Protein AF-A0A3L7V2D6-F1 (afdb_monomer_lite)

pLDDT: mean 88.3, std 13.93, range [20.5, 98.81]

Structure (mmCIF, N/CA/C/O backbone):
data_AF-A0A3L7V2D6-F1
#
_entry.id   AF-A0A3L7V2D6-F1
#
loop_
_atom_site.group_PDB
_atom_site.id
_atom_site.type_symbol
_atom_site.label_atom_id
_atom_site.label_alt_id
_atom_site.label_comp_id
_atom_site.label_asym_id
_atom_site.label_entity_id
_atom_site.label_seq_id
_atom_site.pdbx_PDB_ins_code
_atom_site.Cartn_x
_atom_site.Cartn_y
_atom_site.Cartn_z
_atom_site.occupancy
_atom_site.B_iso_or_equiv
_atom_site.auth_seq_id
_atom_site.auth_comp_id
_atom_site.auth_asym_id
_atom_site.auth_atom_id
_atom_site.pdbx_PDB_model_num
ATOM 1 N N . MET A 1 1 ? -16.831 18.333 16.733 1.00 25.95 1 MET A N 1
ATOM 2 C CA . MET A 1 1 ? -15.500 17.736 16.498 1.00 25.95 1 MET A CA 1
ATOM 3 C C . MET A 1 1 ? -15.473 17.135 15.105 1.00 25.95 1 MET A C 1
ATOM 5 O O . MET A 1 1 ? -16.299 16.281 14.808 1.00 25.95 1 MET A O 1
ATOM 9 N N . HIS A 1 2 ? -14.607 17.628 14.220 1.00 21.55 2 HIS A N 1
ATOM 10 C CA . HIS A 1 2 ? -14.429 17.029 12.898 1.00 21.55 2 HIS A CA 1
ATOM 11 C C . HIS A 1 2 ? -13.725 15.678 13.054 1.00 21.55 2 HIS A C 1
ATOM 13 O O . HIS A 1 2 ? -12.655 15.621 13.653 1.00 21.55 2 HIS A O 1
ATOM 19 N N . ARG A 1 3 ? -14.326 14.603 12.523 1.00 20.50 3 ARG A N 1
ATOM 20 C CA . ARG A 1 3 ? -13.655 13.306 12.372 1.00 20.50 3 ARG A CA 1
ATOM 21 C C . ARG A 1 3 ? -12.391 13.530 11.546 1.00 20.50 3 ARG A C 1
ATOM 23 O O . ARG A 1 3 ? -12.479 13.827 10.354 1.00 20.50 3 ARG A O 1
ATOM 30 N N . LEU A 1 4 ? -11.233 13.417 12.187 1.00 21.83 4 LEU A N 1
ATOM 31 C CA . LEU A 1 4 ? -9.945 13.349 11.515 1.00 21.83 4 LEU A CA 1
ATOM 32 C C . LEU A 1 4 ? -9.914 12.028 10.738 1.00 21.83 4 LEU A C 1
ATOM 34 O O . LEU A 1 4 ? -9.534 10.988 11.264 1.00 21.83 4 LEU A O 1
ATOM 38 N N . ARG A 1 5 ? -10.313 12.065 9.459 1.00 21.66 5 ARG A N 1
ATOM 39 C CA . ARG A 1 5 ? -9.686 11.172 8.474 1.00 21.66 5 ARG A CA 1
ATOM 40 C C . ARG A 1 5 ? -8.181 11.385 8.616 1.00 21.66 5 ARG A C 1
ATOM 42 O O . ARG A 1 5 ? -7.781 12.527 8.831 1.00 21.66 5 ARG A O 1
ATOM 49 N N . GLN A 1 6 ? -7.379 10.322 8.533 1.00 24.30 6 GLN A N 1
ATOM 50 C CA . GLN A 1 6 ? -5.920 10.410 8.440 1.00 24.30 6 GLN A CA 1
ATOM 51 C C . GLN A 1 6 ? -5.545 11.471 7.400 1.00 24.30 6 GLN A C 1
ATOM 53 O O . GLN A 1 6 ? -5.501 11.216 6.200 1.00 24.30 6 GLN A O 1
ATOM 58 N N . THR A 1 7 ? -5.306 12.692 7.860 1.00 21.83 7 THR A N 1
ATOM 59 C CA . THR A 1 7 ? -4.688 13.725 7.057 1.00 21.83 7 THR A CA 1
ATOM 60 C C . THR A 1 7 ? -3.213 13.534 7.329 1.00 21.83 7 THR A C 1
ATOM 62 O O . THR A 1 7 ? -2.694 14.024 8.332 1.00 21.83 7 THR A O 1
ATOM 65 N N . VAL A 1 8 ? -2.550 12.762 6.468 1.00 25.25 8 VAL A N 1
ATOM 66 C CA . VAL A 1 8 ? -1.093 12.796 6.347 1.00 25.25 8 VAL A CA 1
ATOM 67 C C . VAL A 1 8 ? -0.765 14.227 5.935 1.00 25.25 8 VAL A C 1
ATOM 69 O O . VAL A 1 8 ? -0.850 14.606 4.769 1.00 25.25 8 VAL A O 1
ATOM 72 N N . LYS A 1 9 ? -0.544 15.091 6.926 1.00 24.11 9 LYS A N 1
ATOM 73 C CA . LYS A 1 9 ? -0.171 16.475 6.684 1.00 24.11 9 LYS A CA 1
ATOM 74 C C . LYS A 1 9 ? 1.286 16.428 6.243 1.00 24.11 9 LYS A C 1
ATOM 76 O O . LYS A 1 9 ? 2.170 16.194 7.060 1.00 24.11 9 LYS A O 1
ATOM 81 N N . ASN A 1 10 ? 1.479 16.588 4.935 1.00 33.09 10 ASN A N 1
ATOM 82 C CA . ASN A 1 10 ? 2.757 16.722 4.247 1.00 33.09 10 ASN A CA 1
ATOM 83 C C . ASN A 1 10 ? 3.661 17.732 4.968 1.00 33.09 10 ASN A C 1
ATOM 85 O O . ASN A 1 10 ? 3.551 18.940 4.774 1.00 33.09 10 ASN A O 1
ATOM 89 N N . GLY A 1 11 ? 4.540 17.209 5.812 1.00 27.66 11 GLY A N 1
ATOM 90 C CA . GLY A 1 11 ? 5.714 17.873 6.355 1.00 27.66 11 GLY A CA 1
ATOM 91 C C . GLY A 1 11 ? 6.889 16.956 6.067 1.00 27.66 11 GLY A C 1
ATOM 92 O O . GLY A 1 11 ? 7.295 16.172 6.920 1.00 27.66 11 GLY A O 1
ATOM 93 N N . TRP A 1 12 ? 7.353 16.975 4.820 1.00 35.28 12 TRP A N 1
ATOM 94 C CA . TRP A 1 12 ? 8.464 16.161 4.344 1.00 35.28 12 TRP A CA 1
ATOM 95 C C . TRP A 1 12 ? 9.764 16.618 5.017 1.00 35.28 12 TRP A C 1
ATOM 97 O O . TRP A 1 12 ? 10.405 17.566 4.570 1.00 35.28 12 TRP A O 1
ATOM 107 N N . GLN A 1 13 ? 10.154 15.954 6.105 1.00 32.53 13 GLN A N 1
ATOM 108 C CA . GLN A 1 13 ? 11.476 16.108 6.716 1.00 32.53 13 GLN A CA 1
ATOM 109 C C . GLN A 1 13 ? 12.202 14.757 6.672 1.00 32.53 13 GLN A C 1
ATOM 111 O O . GLN A 1 13 ? 12.065 13.912 7.553 1.00 32.53 13 GLN A O 1
ATOM 116 N N . TYR A 1 14 ? 12.951 14.548 5.588 1.00 44.97 14 TYR A N 1
ATOM 117 C CA . TYR A 1 14 ? 13.684 13.323 5.251 1.00 44.97 14 TYR A CA 1
ATOM 118 C C . TYR A 1 14 ? 15.108 13.271 5.852 1.00 44.97 14 TYR A C 1
ATOM 120 O O . TYR A 1 14 ? 16.054 12.881 5.176 1.00 44.97 14 TYR A O 1
ATOM 128 N N . ASP A 1 15 ? 15.307 13.663 7.113 1.00 37.06 15 ASP A N 1
ATOM 129 C CA . ASP A 1 15 ? 16.668 13.936 7.626 1.00 37.06 15 ASP A CA 1
ATOM 130 C C . ASP A 1 15 ? 17.405 12.736 8.283 1.00 37.06 15 ASP A C 1
ATOM 132 O O . ASP A 1 15 ? 18.539 12.903 8.767 1.00 37.06 15 ASP A O 1
ATOM 136 N N . VAL A 1 16 ? 16.804 11.531 8.369 1.00 42.84 16 VAL A N 1
ATOM 137 C CA . VAL A 1 16 ? 17.331 10.475 9.277 1.00 42.84 16 VAL A CA 1
ATOM 138 C C . VAL A 1 16 ? 17.374 9.027 8.745 1.00 42.84 16 VAL A C 1
ATOM 140 O O . VAL A 1 16 ? 18.085 8.221 9.340 1.00 42.84 16 VAL A O 1
ATOM 143 N N . ASN A 1 17 ? 16.777 8.672 7.600 1.00 52.00 17 ASN A N 1
ATOM 144 C CA . ASN A 1 17 ? 16.667 7.265 7.130 1.00 52.00 17 ASN A CA 1
ATOM 145 C C . ASN A 1 17 ? 17.966 6.646 6.549 1.00 52.00 17 ASN A C 1
ATOM 147 O O . ASN A 1 17 ? 17.957 5.729 5.726 1.00 52.00 17 ASN A O 1
ATOM 151 N N . GLY A 1 18 ? 19.110 7.143 7.019 1.00 53.00 18 GLY A N 1
ATOM 152 C CA . GLY A 1 18 ? 20.454 6.796 6.584 1.00 53.00 18 GLY A CA 1
ATOM 153 C C . GLY A 1 18 ? 21.135 8.020 5.987 1.00 53.00 18 GLY A C 1
ATOM 154 O O . GLY A 1 18 ? 20.896 8.382 4.840 1.00 53.00 18 GLY A O 1
ATOM 155 N N . ARG A 1 19 ? 22.020 8.667 6.756 1.00 59.31 19 ARG A N 1
ATOM 156 C CA . ARG A 1 19 ? 22.878 9.755 6.258 1.00 59.31 19 ARG A CA 1
ATOM 157 C C . ARG A 1 19 ? 24.026 9.172 5.437 1.00 59.31 19 ARG A C 1
ATOM 159 O O . ARG A 1 19 ? 25.182 9.125 5.876 1.00 59.31 19 ARG A O 1
ATOM 166 N N . ALA A 1 20 ? 23.665 8.663 4.265 1.00 55.69 20 ALA A N 1
ATOM 167 C CA . ALA A 1 20 ? 24.586 8.171 3.257 1.00 55.69 20 ALA A CA 1
ATOM 168 C C . ALA A 1 20 ? 25.565 9.305 2.883 1.00 55.69 20 ALA A C 1
ATOM 170 O O . ALA A 1 20 ? 25.148 10.421 2.591 1.00 55.69 20 ALA A O 1
ATOM 171 N N . GLY A 1 21 ? 26.873 9.047 2.912 1.00 58.31 21 GLY A N 1
ATOM 172 C CA . GLY A 1 21 ? 27.896 10.022 2.516 1.00 58.31 21 GLY A CA 1
ATOM 173 C C . GLY A 1 21 ? 28.522 10.711 3.702 1.00 58.31 21 GLY A C 1
ATOM 174 O O . GLY A 1 21 ? 29.523 10.221 4.224 1.00 58.31 21 GLY A O 1
ATOM 175 N N . THR A 1 22 ? 27.931 11.822 4.140 1.00 58.34 22 THR A N 1
ATOM 176 C CA . THR A 1 22 ? 28.489 12.686 5.196 1.00 58.34 22 THR A CA 1
ATOM 177 C C . THR A 1 22 ? 28.767 11.942 6.498 1.00 58.34 22 THR A C 1
ATOM 179 O O . THR A 1 22 ? 29.758 12.248 7.158 1.00 58.34 22 THR A O 1
ATOM 182 N N . LYS A 1 23 ? 27.943 10.947 6.856 1.00 66.19 23 LYS A N 1
ATOM 183 C CA . LYS A 1 23 ? 28.168 10.104 8.042 1.00 66.19 23 LYS A CA 1
ATOM 184 C C . LYS A 1 23 ? 28.394 8.621 7.744 1.00 66.19 23 LYS A C 1
ATOM 186 O O . LYS A 1 23 ? 28.610 7.862 8.680 1.00 66.19 23 LYS A O 1
ATOM 191 N N . LYS A 1 24 ? 28.356 8.211 6.469 1.00 68.94 24 LYS A N 1
ATOM 192 C CA . LYS A 1 24 ? 28.503 6.808 6.028 1.00 68.94 24 LYS A CA 1
ATOM 193 C C . LYS A 1 24 ? 27.634 5.817 6.822 1.00 68.94 24 LYS A C 1
ATOM 195 O O . LYS A 1 24 ? 28.090 4.721 7.125 1.00 68.94 24 LYS A O 1
ATOM 200 N N . HIS A 1 25 ? 26.409 6.216 7.173 1.00 76.62 25 HIS A N 1
ATOM 201 C CA . HIS A 1 25 ? 25.497 5.319 7.882 1.00 76.62 25 HIS A CA 1
ATOM 202 C C . HIS A 1 25 ? 25.115 4.119 7.006 1.00 76.62 25 HIS A C 1
ATOM 204 O O . HIS A 1 25 ? 24.965 4.265 5.793 1.00 76.62 25 HIS A O 1
ATOM 210 N N . ASP A 1 26 ? 24.894 2.980 7.648 1.00 75.56 26 ASP A N 1
ATOM 211 C CA . ASP A 1 26 ? 24.256 1.784 7.116 1.00 75.56 26 ASP A CA 1
ATOM 212 C C . ASP A 1 26 ? 23.073 1.363 8.016 1.00 75.56 26 ASP A C 1
ATOM 214 O O . ASP A 1 26 ? 22.660 2.091 8.928 1.00 75.56 26 ASP A O 1
ATOM 218 N N . LEU A 1 27 ? 22.504 0.183 7.751 1.00 80.62 27 LEU A N 1
ATOM 219 C CA . LEU A 1 27 ? 21.374 -0.369 8.505 1.00 80.62 27 LEU A CA 1
ATOM 220 C C . LEU A 1 27 ? 21.619 -0.467 10.020 1.00 80.62 27 LEU A C 1
ATOM 222 O O . LEU A 1 27 ? 20.659 -0.388 10.788 1.00 80.62 27 LEU A O 1
ATOM 226 N N . SER A 1 28 ? 22.866 -0.618 10.477 1.00 82.50 28 SER A N 1
ATOM 227 C CA . SER A 1 28 ? 23.171 -0.760 11.907 1.00 82.50 28 SER A CA 1
ATOM 228 C C . SER A 1 28 ? 22.815 0.498 12.702 1.00 82.50 28 SER A C 1
ATOM 230 O O . SER A 1 28 ? 22.350 0.392 13.836 1.00 82.50 28 SER A O 1
ATOM 232 N N . GLN A 1 29 ? 22.927 1.689 12.099 1.00 82.31 29 GLN A N 1
ATOM 233 C CA . GLN A 1 29 ? 22.527 2.939 12.756 1.00 82.31 29 GLN A CA 1
ATOM 234 C C . GLN A 1 29 ? 21.010 3.080 12.898 1.00 82.31 29 GLN A C 1
ATOM 236 O O . GLN A 1 29 ? 20.566 3.849 13.747 1.00 82.31 29 GLN A O 1
ATOM 241 N N . LEU A 1 30 ? 20.216 2.344 12.112 1.00 80.06 30 LEU A N 1
ATOM 242 C CA . LEU A 1 30 ? 18.764 2.307 12.292 1.00 80.06 30 LEU A CA 1
ATOM 243 C C . LEU A 1 30 ? 18.356 1.440 13.485 1.00 80.06 30 LEU A C 1
ATOM 245 O O . LEU A 1 30 ? 17.220 1.554 13.927 1.00 80.06 30 LEU A O 1
ATOM 249 N N . GLN A 1 31 ? 19.236 0.564 13.991 1.00 87.25 31 GLN A N 1
ATOM 250 C CA . GLN A 1 31 ? 18.967 -0.325 15.133 1.00 87.25 31 GLN A CA 1
ATOM 251 C C . GLN A 1 31 ? 17.666 -1.132 14.970 1.00 87.25 31 GLN A C 1
ATOM 253 O O . GLN A 1 31 ? 16.919 -1.335 15.925 1.00 87.25 31 GLN A O 1
ATOM 258 N N . ASN A 1 32 ? 17.363 -1.541 13.729 1.00 90.62 32 ASN A N 1
ATOM 259 C CA . ASN A 1 32 ? 16.095 -2.172 13.355 1.00 90.62 32 ASN A CA 1
ATOM 260 C C . ASN A 1 32 ? 14.864 -1.387 13.874 1.00 90.62 32 ASN A C 1
ATOM 262 O O . ASN A 1 32 ? 13.888 -1.949 14.363 1.00 90.62 32 ASN A O 1
ATOM 266 N N . ARG A 1 33 ? 14.931 -0.055 13.777 1.00 88.56 33 ARG A N 1
ATOM 267 C CA . ARG A 1 33 ? 13.905 0.908 14.188 1.00 88.56 33 ARG A CA 1
ATOM 268 C C . ARG A 1 33 ? 13.669 1.939 13.082 1.00 88.56 33 ARG A C 1
ATOM 270 O O . ARG A 1 33 ? 13.917 3.129 13.250 1.00 88.56 33 ARG A O 1
ATOM 277 N N . ALA A 1 34 ? 13.197 1.467 11.930 1.00 84.75 34 ALA A N 1
ATOM 278 C CA . ALA A 1 34 ? 12.976 2.309 10.752 1.00 84.75 34 ALA A CA 1
ATOM 279 C C . ALA A 1 34 ? 11.890 3.386 10.963 1.00 84.75 34 ALA A C 1
ATOM 281 O O . ALA A 1 34 ? 11.947 4.449 10.351 1.00 84.75 34 ALA A O 1
ATOM 282 N N . PHE A 1 35 ? 10.925 3.131 11.853 1.00 87.38 35 PHE A N 1
ATOM 283 C CA . PHE A 1 35 ? 9.793 4.017 12.117 1.00 87.38 35 PHE A CA 1
ATOM 284 C C . PHE A 1 35 ? 9.593 4.220 13.619 1.00 87.38 35 PHE A C 1
ATOM 286 O O . PHE A 1 35 ? 9.798 3.301 14.415 1.00 87.38 35 PHE A O 1
ATOM 293 N N . LEU A 1 36 ? 9.155 5.425 13.992 1.00 90.94 36 LEU A N 1
ATOM 294 C CA . LEU A 1 36 ? 8.677 5.732 15.338 1.00 90.94 36 LEU A CA 1
ATOM 295 C C . LEU A 1 36 ? 7.151 5.634 15.363 1.00 90.94 36 LEU A C 1
ATOM 297 O O . LEU A 1 36 ? 6.473 6.359 14.631 1.00 90.94 36 LEU A O 1
ATOM 301 N N . ASN A 1 37 ? 6.617 4.769 16.224 1.00 94.25 37 ASN A N 1
ATOM 302 C CA . ASN A 1 37 ? 5.178 4.630 16.433 1.00 94.25 37 ASN A CA 1
ATOM 303 C C . ASN A 1 37 ? 4.705 5.692 17.428 1.00 94.25 37 ASN A C 1
ATOM 305 O O . ASN A 1 37 ? 5.137 5.713 18.582 1.00 94.25 37 ASN A O 1
ATOM 309 N N . ARG A 1 38 ? 3.856 6.613 16.964 1.00 95.19 38 ARG A N 1
ATOM 310 C CA . ARG A 1 38 ? 3.501 7.830 17.702 1.00 95.19 38 ARG A CA 1
ATOM 311 C C . ARG A 1 38 ? 2.050 8.214 17.486 1.00 95.19 38 ARG A C 1
ATOM 313 O O . ARG A 1 38 ? 1.480 7.926 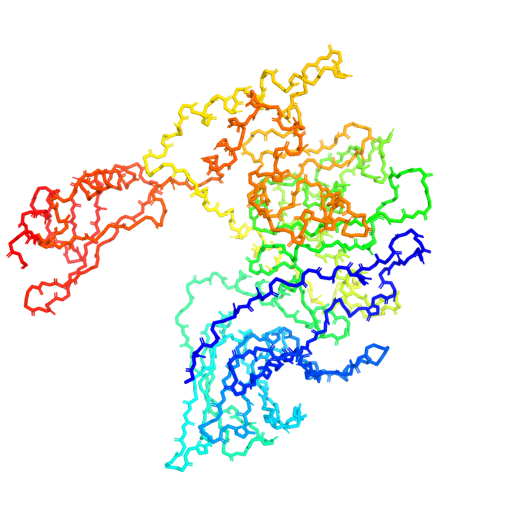16.436 1.00 95.19 38 ARG A O 1
ATOM 320 N N . ILE A 1 39 ? 1.496 8.948 18.444 1.00 96.12 39 ILE A N 1
ATOM 321 C CA . ILE A 1 39 ? 0.264 9.722 18.265 1.00 96.12 39 ILE A CA 1
ATOM 322 C C . ILE A 1 39 ? 0.656 11.196 18.173 1.00 96.12 39 ILE A C 1
ATOM 324 O O . ILE A 1 39 ? 1.448 11.688 18.974 1.00 96.12 39 ILE A O 1
ATOM 328 N N . THR A 1 40 ? 0.111 11.914 17.194 1.00 94.62 40 THR A N 1
ATOM 329 C CA . THR A 1 40 ? 0.328 13.359 17.060 1.00 94.62 40 THR A CA 1
ATOM 330 C C . THR A 1 40 ? -0.866 14.120 17.615 1.00 94.62 40 THR A C 1
ATOM 332 O O . THR A 1 40 ? -1.990 13.951 17.142 1.00 94.62 40 THR A O 1
ATOM 335 N N . ARG A 1 41 ? -0.616 15.006 18.580 1.00 91.25 41 ARG A N 1
ATOM 336 C CA . ARG A 1 41 ? -1.583 15.980 19.087 1.00 91.25 41 ARG A CA 1
ATOM 337 C C . ARG A 1 41 ? -1.336 17.323 18.409 1.00 91.25 41 ARG A C 1
ATOM 339 O O . ARG A 1 41 ? -0.220 17.826 18.418 1.00 91.25 41 ARG A O 1
ATOM 346 N N . VAL A 1 42 ? -2.376 17.911 17.821 1.00 92.50 42 VAL A N 1
ATOM 347 C CA . VAL A 1 42 ? -2.302 19.245 17.204 1.00 92.50 42 VAL A CA 1
ATOM 348 C C . VAL A 1 42 ? -3.186 20.193 18.015 1.00 92.50 42 VAL A C 1
ATOM 350 O O . VAL A 1 42 ? -4.404 20.171 17.833 1.00 92.50 42 VAL A O 1
ATOM 353 N N . PRO A 1 43 ? -2.614 20.987 18.937 1.00 89.31 43 PRO A N 1
ATOM 354 C CA . PRO A 1 43 ? -3.391 21.942 19.710 1.00 89.31 43 PRO A CA 1
ATOM 355 C C . PRO A 1 43 ? -3.906 23.068 18.811 1.00 89.31 43 PRO A C 1
ATOM 357 O O . PRO A 1 43 ? -3.199 23.533 17.918 1.00 89.31 43 PRO A O 1
ATOM 360 N N . PHE A 1 44 ? -5.129 23.527 19.065 1.00 91.44 44 PHE A N 1
ATOM 361 C CA . PHE A 1 44 ? -5.714 24.686 18.394 1.00 91.44 44 PHE A CA 1
ATOM 362 C C . PHE A 1 44 ? -5.911 25.816 19.400 1.00 91.44 44 PHE A C 1
ATOM 364 O O . PHE A 1 44 ? -6.456 25.604 20.484 1.00 91.44 44 PHE A O 1
ATOM 371 N N . GLY A 1 45 ? -5.445 27.012 19.041 1.00 87.38 45 GLY A N 1
ATOM 372 C CA . GLY A 1 45 ? -5.693 28.227 19.810 1.00 87.38 45 GLY A CA 1
ATOM 373 C C . GLY A 1 45 ? -7.149 28.687 19.710 1.00 87.38 45 GLY A C 1
ATOM 374 O O . GLY A 1 45 ? -7.923 28.195 18.889 1.00 87.38 45 GLY A O 1
ATOM 375 N N . SER A 1 46 ? -7.517 29.687 20.515 1.00 89.38 46 SER A N 1
ATOM 376 C CA . SER A 1 46 ? -8.851 30.309 20.473 1.00 89.38 46 SER A CA 1
ATOM 377 C C . SER A 1 46 ? -9.172 30.991 19.137 1.00 89.38 46 SER A C 1
ATOM 379 O O . SER A 1 46 ? -10.336 31.242 18.842 1.00 89.38 46 SER A O 1
ATOM 381 N N . ASP A 1 47 ? -8.159 31.264 18.314 1.00 91.75 47 ASP A N 1
ATOM 382 C CA . ASP A 1 47 ? -8.286 31.778 16.951 1.00 91.75 47 ASP A CA 1
ATOM 383 C C . ASP A 1 47 ? -8.390 30.668 15.884 1.00 91.75 47 ASP A C 1
ATOM 385 O O . ASP A 1 47 ? -8.272 30.951 14.692 1.00 91.75 47 ASP A O 1
ATOM 389 N N . ASN A 1 48 ? -8.604 29.410 16.296 1.00 88.44 48 ASN A N 1
ATOM 390 C CA . ASN A 1 48 ? -8.631 28.216 15.443 1.00 88.44 48 ASN A CA 1
ATOM 391 C C . ASN A 1 48 ? -7.351 27.998 14.617 1.00 88.44 48 ASN A C 1
ATOM 393 O O . ASN A 1 48 ? -7.370 27.261 13.625 1.00 88.44 48 ASN A O 1
ATOM 397 N N . LYS A 1 49 ? -6.217 28.585 15.016 1.00 91.56 49 LYS A N 1
ATOM 398 C CA . LYS A 1 49 ? -4.926 28.251 14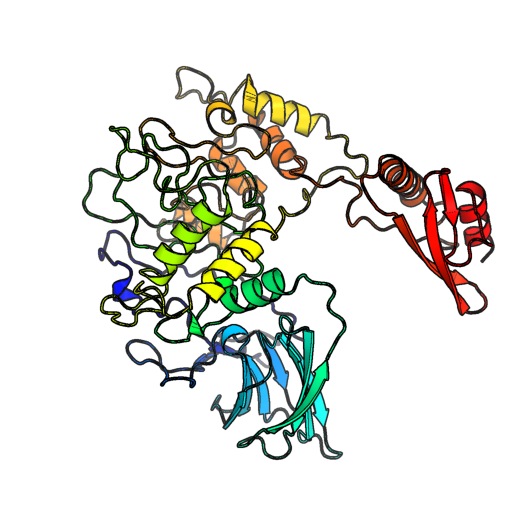.413 1.00 91.56 49 LYS A CA 1
ATOM 399 C C . LYS A 1 49 ? -4.294 27.069 15.124 1.00 91.56 49 LYS A C 1
ATOM 401 O O . LYS A 1 49 ? -4.260 27.003 16.352 1.00 91.56 49 LYS A O 1
ATOM 406 N N . ALA A 1 50 ? -3.768 26.147 14.325 1.00 90.69 50 ALA A N 1
ATOM 407 C CA . ALA A 1 50 ? -2.966 25.046 14.827 1.00 90.69 50 ALA A CA 1
ATOM 408 C C . ALA A 1 50 ? -1.648 25.588 15.401 1.00 90.69 50 ALA A C 1
ATOM 410 O O . ALA A 1 50 ? -0.911 26.299 14.714 1.00 90.69 50 ALA A O 1
ATOM 411 N N . ALA A 1 51 ? -1.359 25.233 16.646 1.00 91.06 51 ALA A N 1
ATOM 412 C CA . ALA A 1 51 ? -0.043 25.375 17.244 1.00 91.06 51 ALA A CA 1
ATOM 413 C C . ALA A 1 51 ? 0.895 24.255 16.752 1.00 91.06 51 ALA A C 1
ATOM 415 O O . ALA A 1 51 ? 0.518 23.412 15.929 1.00 91.06 51 ALA A O 1
ATOM 416 N N . ALA A 1 52 ? 2.141 24.268 17.232 1.00 90.69 52 ALA A N 1
ATOM 417 C CA . ALA A 1 52 ? 3.109 23.230 16.904 1.00 90.69 52 ALA A CA 1
ATOM 418 C C . ALA A 1 52 ? 2.583 21.847 17.339 1.00 90.69 52 ALA A C 1
ATOM 420 O O . ALA A 1 52 ? 2.013 21.733 18.428 1.00 90.69 52 ALA A O 1
ATOM 421 N N . PRO A 1 53 ? 2.747 20.807 16.503 1.00 92.12 53 PRO A N 1
ATOM 422 C CA . PRO A 1 53 ? 2.339 19.462 16.870 1.00 92.12 53 PRO A CA 1
ATOM 423 C C . PRO A 1 53 ? 3.179 18.944 18.040 1.00 92.12 53 PRO A C 1
ATOM 425 O O . PRO A 1 53 ? 4.386 19.171 18.112 1.00 92.12 53 PRO A O 1
ATOM 428 N N . GLU A 1 54 ? 2.532 18.197 18.920 1.00 92.31 54 GLU A N 1
ATOM 429 C CA . GLU A 1 54 ? 3.148 17.478 20.027 1.00 92.31 54 GLU A CA 1
ATOM 430 C C . GLU A 1 54 ? 3.086 15.977 19.739 1.00 92.31 54 GLU A C 1
ATOM 432 O O . GLU A 1 54 ? 2.094 15.472 19.203 1.00 92.31 54 GLU A O 1
ATOM 437 N N . PHE A 1 55 ? 4.148 15.254 20.083 1.00 92.50 55 PHE A N 1
ATOM 438 C CA . PHE A 1 55 ? 4.258 13.823 19.818 1.00 92.50 55 PHE A CA 1
ATOM 439 C C . PHE A 1 55 ? 4.161 13.032 21.118 1.00 92.50 55 PHE A C 1
ATOM 441 O O . PHE A 1 55 ? 4.911 13.275 22.060 1.00 92.50 55 PHE A O 1
ATOM 448 N N . ILE A 1 56 ? 3.233 12.080 21.146 1.00 94.19 56 ILE A N 1
ATOM 449 C CA . ILE A 1 56 ? 3.134 11.052 22.176 1.00 94.19 56 ILE A CA 1
ATOM 450 C C . ILE A 1 56 ? 3.872 9.831 21.633 1.00 94.19 56 ILE A C 1
ATOM 452 O O . ILE A 1 56 ? 3.416 9.188 20.682 1.00 94.19 56 ILE A O 1
ATOM 456 N N . GLU A 1 57 ? 5.029 9.546 22.218 1.00 94.19 57 GLU A N 1
ATOM 457 C CA . GLU A 1 57 ? 5.832 8.372 21.891 1.00 94.19 57 GLU A CA 1
ATOM 458 C C . GLU A 1 57 ? 5.176 7.129 22.501 1.00 94.19 57 GLU A C 1
ATOM 460 O O . GLU A 1 57 ? 4.993 7.049 23.714 1.00 94.19 57 GLU A O 1
ATOM 465 N N . LEU A 1 58 ? 4.800 6.154 21.670 1.00 95.44 58 LEU A N 1
ATOM 466 C CA . LEU A 1 58 ? 4.121 4.938 22.144 1.00 95.44 58 LEU A CA 1
ATOM 467 C C . LEU A 1 58 ? 5.089 3.886 22.691 1.00 95.44 58 LEU A C 1
ATOM 469 O O . LEU A 1 58 ? 4.685 2.873 23.257 1.00 95.44 58 LEU A O 1
ATOM 473 N N . GLU A 1 59 ? 6.377 4.112 22.475 1.00 93.50 59 GLU A N 1
ATOM 474 C CA . GLU A 1 59 ? 7.471 3.196 22.740 1.00 93.50 59 GLU A CA 1
ATOM 475 C C . GLU A 1 59 ? 8.708 4.025 23.119 1.00 93.50 59 GLU A C 1
ATOM 477 O O . GLU A 1 59 ? 8.802 5.193 22.730 1.00 93.50 59 GLU A O 1
ATOM 482 N N . PRO A 1 60 ? 9.701 3.443 23.813 1.00 91.75 60 PRO A N 1
ATOM 483 C CA . PRO A 1 60 ? 10.976 4.115 24.028 1.00 91.75 60 PRO A CA 1
ATOM 484 C C . PRO A 1 60 ? 11.618 4.569 22.706 1.00 91.75 60 PRO A C 1
ATOM 486 O O . PRO A 1 60 ? 11.547 3.878 21.679 1.00 91.75 60 PRO A O 1
ATOM 489 N N . LEU A 1 61 ? 12.252 5.742 22.746 1.00 88.19 61 LEU A N 1
ATOM 490 C CA . LEU A 1 61 ? 13.037 6.262 21.631 1.00 88.19 61 LEU A CA 1
ATOM 491 C C . LEU A 1 61 ? 14.396 5.543 21.553 1.00 88.19 61 LEU A C 1
ATOM 493 O O . LEU A 1 61 ? 14.974 5.223 22.595 1.00 88.19 61 LEU A O 1
ATOM 497 N N . PRO A 1 62 ? 14.951 5.325 20.345 1.00 83.12 62 PRO A N 1
ATOM 498 C CA . PRO A 1 62 ? 16.300 4.790 20.188 1.00 83.12 62 PRO A CA 1
ATOM 499 C C . PRO A 1 62 ? 17.348 5.573 20.999 1.00 83.12 62 PRO A C 1
ATOM 501 O O . PRO A 1 62 ? 17.283 6.804 21.058 1.00 83.12 62 PRO A O 1
ATOM 504 N N . PRO A 1 63 ? 18.335 4.888 21.608 1.00 84.94 63 PRO A N 1
ATOM 505 C CA . PRO A 1 63 ? 18.667 3.473 21.416 1.00 84.94 63 PRO A CA 1
ATOM 506 C C . PRO A 1 63 ? 17.886 2.500 22.315 1.00 84.94 63 PRO A C 1
ATOM 508 O O . PRO A 1 63 ? 18.211 1.316 22.353 1.00 84.94 63 PRO A O 1
ATOM 511 N N . GLN A 1 64 ? 16.892 2.967 23.078 1.00 89.94 64 GLN A N 1
ATOM 512 C CA . GLN A 1 64 ? 16.020 2.069 23.832 1.00 89.94 64 GLN A CA 1
ATOM 513 C C . GLN A 1 64 ? 14.947 1.465 22.914 1.00 89.94 64 GLN A C 1
ATOM 515 O O . GLN A 1 64 ? 14.431 2.121 22.010 1.00 89.94 64 GLN A O 1
ATOM 520 N N . HIS A 1 65 ? 14.589 0.209 23.175 1.00 90.88 65 HIS A N 1
ATOM 521 C CA . HIS A 1 65 ? 13.579 -0.532 22.422 1.00 90.88 65 HIS A CA 1
ATOM 522 C C . HIS A 1 65 ? 12.467 -1.017 23.360 1.00 90.88 65 HIS A C 1
ATOM 524 O O . HIS A 1 65 ? 12.730 -1.243 24.547 1.00 90.88 65 HIS A O 1
ATOM 530 N N . PRO A 1 66 ? 11.227 -1.191 22.866 1.00 94.44 66 PRO A N 1
ATOM 531 C CA . PRO A 1 66 ? 10.194 -1.859 23.646 1.00 94.44 66 PRO A CA 1
ATOM 532 C C . PRO A 1 66 ? 10.616 -3.300 23.968 1.00 94.44 66 PRO A C 1
ATOM 534 O O . PRO A 1 66 ? 11.308 -3.955 23.189 1.00 94.44 66 PRO A O 1
ATOM 537 N N . GLY A 1 67 ? 10.187 -3.808 25.125 1.00 93.19 67 GLY A N 1
ATOM 538 C CA . GLY A 1 67 ? 10.380 -5.218 25.466 1.00 93.19 67 GLY A CA 1
ATOM 539 C C . GLY A 1 67 ? 9.605 -6.157 24.522 1.00 93.19 67 GLY A C 1
ATOM 540 O O . GLY A 1 67 ? 8.682 -5.711 23.831 1.00 93.19 67 GLY A O 1
ATOM 541 N N . PRO A 1 68 ? 9.918 -7.466 24.508 1.00 90.12 68 PRO A N 1
ATOM 542 C CA . PRO A 1 68 ? 9.198 -8.443 23.693 1.00 90.12 68 PRO A CA 1
ATOM 543 C C . PRO A 1 68 ? 7.676 -8.360 23.882 1.00 90.12 68 PRO A C 1
ATOM 545 O O . PRO A 1 68 ? 7.175 -8.370 25.007 1.00 90.12 68 PRO A O 1
ATOM 548 N N . GLY A 1 69 ? 6.938 -8.237 22.775 1.00 90.56 69 GLY A N 1
ATOM 549 C CA . GLY A 1 69 ? 5.475 -8.120 22.780 1.00 90.56 69 GLY A CA 1
ATOM 550 C C . GLY A 1 69 ? 4.921 -6.796 23.327 1.00 90.56 69 GLY A C 1
ATOM 551 O O . GLY A 1 69 ? 3.709 -6.675 23.477 1.00 90.56 69 GLY A O 1
ATOM 552 N N . GLN A 1 70 ? 5.766 -5.810 23.640 1.00 95.44 70 GLN A N 1
ATOM 553 C CA . GLN A 1 70 ? 5.340 -4.499 24.154 1.00 95.44 70 GLN A CA 1
ATOM 554 C C . GLN A 1 70 ? 5.209 -3.433 23.059 1.00 95.44 70 GLN A C 1
ATOM 556 O O . GLN A 1 70 ? 4.663 -2.368 23.327 1.00 95.44 70 GLN A O 1
ATOM 561 N N . ALA A 1 71 ? 5.718 -3.709 21.858 1.00 96.31 71 ALA A N 1
ATOM 562 C CA . ALA A 1 71 ? 5.635 -2.804 20.723 1.00 96.31 71 ALA A CA 1
ATOM 563 C C . ALA A 1 71 ? 4.178 -2.539 20.301 1.00 96.31 71 ALA A C 1
ATOM 565 O O . ALA A 1 71 ? 3.305 -3.404 20.425 1.00 96.31 71 ALA A O 1
ATOM 566 N N . LEU A 1 72 ? 3.949 -1.333 19.788 1.00 97.75 72 LEU A N 1
ATOM 567 C CA . LEU A 1 72 ? 2.678 -0.825 19.272 1.00 97.75 72 LEU A CA 1
ATOM 568 C C . LEU A 1 72 ? 2.879 -0.389 17.815 1.00 97.75 72 LEU A C 1
ATOM 570 O O . LEU A 1 72 ? 2.654 0.762 17.441 1.00 97.75 72 LEU A O 1
ATOM 574 N N . ALA A 1 73 ? 3.357 -1.328 17.001 1.00 97.06 73 ALA A N 1
ATOM 575 C CA . ALA A 1 73 ? 3.750 -1.113 15.621 1.00 97.06 73 ALA A CA 1
ATOM 576 C C . ALA A 1 73 ? 2.568 -0.747 14.722 1.00 97.06 73 ALA A C 1
ATOM 578 O O . ALA A 1 73 ? 1.540 -1.428 14.701 1.00 97.06 73 ALA A O 1
ATOM 579 N N . THR A 1 74 ? 2.774 0.277 13.893 1.00 96.12 74 THR A N 1
ATOM 580 C CA . THR A 1 74 ? 1.788 0.792 12.931 1.00 96.12 74 THR A CA 1
ATOM 581 C C . THR A 1 74 ? 0.463 1.185 13.608 1.00 96.12 74 THR A C 1
ATOM 583 O O . THR A 1 74 ? -0.563 0.540 13.372 1.00 96.12 74 THR A O 1
ATOM 586 N N . PRO A 1 75 ? 0.447 2.228 14.467 1.00 97.19 75 PRO A N 1
ATOM 587 C CA . PRO A 1 75 ? -0.800 2.815 14.953 1.00 97.19 75 PRO A CA 1
ATOM 588 C C . PRO A 1 75 ? -1.690 3.204 13.766 1.00 97.19 75 PRO A C 1
ATOM 590 O O . PRO A 1 75 ? -1.228 3.907 12.867 1.00 97.19 75 PRO A O 1
ATOM 593 N N . PHE A 1 76 ? -2.937 2.729 13.735 1.00 96.69 76 PHE A N 1
ATOM 594 C CA . PHE A 1 76 ? -3.780 2.823 12.537 1.00 96.69 76 PHE A CA 1
ATOM 595 C C . PHE A 1 76 ? -5.079 3.598 12.777 1.00 96.69 76 PHE A C 1
ATOM 597 O O . PHE A 1 76 ? -5.212 4.729 12.308 1.00 96.69 76 PHE A O 1
ATOM 604 N N . ALA A 1 77 ? -6.026 3.017 13.516 1.00 97.44 77 ALA A N 1
ATOM 605 C CA . ALA A 1 77 ? -7.256 3.691 13.930 1.00 97.44 77 ALA A CA 1
ATOM 606 C C . ALA A 1 77 ? -7.146 4.212 15.363 1.00 97.44 77 ALA A C 1
ATOM 608 O O . ALA A 1 77 ? -6.546 3.556 16.218 1.00 97.44 77 ALA A O 1
ATOM 609 N N . ILE A 1 78 ? -7.769 5.364 15.605 1.00 97.94 78 ILE A N 1
ATOM 610 C CA . ILE A 1 78 ? -7.849 6.048 16.894 1.00 97.94 78 ILE A CA 1
ATOM 611 C C . ILE A 1 78 ? -9.266 6.585 17.088 1.00 97.94 78 ILE A C 1
ATOM 613 O O . ILE A 1 78 ? -9.810 7.244 16.207 1.00 97.94 78 ILE A O 1
ATOM 617 N N . GLU A 1 79 ? -9.843 6.312 18.250 1.00 98.06 79 GLU A N 1
ATOM 618 C CA . GLU A 1 79 ? -11.115 6.865 18.713 1.00 98.06 79 GLU A CA 1
ATOM 619 C C . GLU A 1 79 ? -10.925 7.452 20.118 1.00 98.06 79 GLU A C 1
ATOM 621 O O . GLU A 1 79 ? -9.954 7.135 20.809 1.00 98.06 79 GLU A O 1
ATOM 626 N N . ILE A 1 80 ? -11.838 8.320 20.550 1.00 95.56 80 ILE A N 1
ATOM 627 C CA . ILE A 1 80 ? -11.778 8.991 21.855 1.00 95.56 80 ILE A CA 1
ATOM 628 C C . ILE A 1 80 ? -13.069 8.752 22.643 1.00 95.56 80 ILE A C 1
ATOM 630 O O . ILE A 1 80 ? -14.158 8.684 22.069 1.00 95.56 80 ILE A O 1
ATOM 634 N N . SER A 1 81 ? -12.954 8.587 23.962 1.00 94.62 81 SER A N 1
ATOM 635 C CA . SER A 1 81 ? -14.109 8.504 24.858 1.00 94.62 81 SER A CA 1
ATOM 636 C C . SER A 1 81 ? -14.940 9.797 24.834 1.00 94.62 81 SER A C 1
ATOM 638 O O . SER A 1 81 ? -14.415 10.869 24.559 1.00 94.62 81 SER A O 1
ATOM 640 N N . GLN A 1 82 ? -16.243 9.731 25.143 1.00 93.44 82 GLN A N 1
ATOM 641 C CA . GLN A 1 82 ? -17.127 10.914 25.093 1.00 93.44 82 GLN A CA 1
ATOM 642 C C . GLN A 1 82 ? -16.757 12.006 26.108 1.00 93.44 82 GLN A C 1
ATOM 644 O O . GLN A 1 82 ? -17.159 13.154 25.943 1.00 93.44 82 GLN A O 1
ATOM 649 N N . ASP A 1 83 ? -16.028 11.643 27.162 1.00 90.50 83 ASP A N 1
ATOM 650 C CA . ASP A 1 83 ? -15.506 12.559 28.176 1.00 90.50 83 ASP A CA 1
ATOM 651 C C . ASP A 1 83 ? -14.097 13.091 27.847 1.00 90.50 83 ASP A C 1
ATOM 653 O O . ASP A 1 83 ? -13.464 13.710 28.702 1.00 90.50 83 ASP A O 1
ATOM 657 N N . ASP A 1 84 ? -13.587 12.815 26.641 1.00 91.88 84 ASP A N 1
ATOM 658 C CA . ASP A 1 84 ? -12.257 13.189 26.148 1.00 91.88 84 ASP A CA 1
ATOM 659 C C . ASP A 1 84 ? -11.079 12.713 27.023 1.00 91.88 84 ASP A C 1
ATOM 661 O O . ASP A 1 84 ? -9.961 13.212 26.898 1.00 91.88 84 ASP A O 1
ATOM 665 N N . SER A 1 85 ? -11.295 11.743 27.919 1.00 92.75 85 SER A N 1
ATOM 666 C CA . SER A 1 85 ? -10.281 11.305 28.889 1.00 92.75 85 SER A CA 1
ATOM 667 C C . SER A 1 85 ? -9.368 10.186 28.384 1.00 92.75 85 SER A C 1
ATOM 669 O O . SER A 1 85 ? -8.249 10.028 28.878 1.00 92.75 85 SER A O 1
ATOM 671 N N . THR A 1 86 ? -9.842 9.372 27.438 1.00 96.06 86 THR A N 1
ATOM 672 C CA . THR A 1 86 ? -9.177 8.132 27.026 1.00 96.06 86 THR A CA 1
ATOM 673 C C . THR A 1 86 ? -9.210 7.987 25.509 1.00 96.06 86 THR A C 1
ATOM 675 O O . THR A 1 86 ? -10.280 7.958 24.903 1.00 96.06 86 THR A O 1
ATOM 678 N N . LEU A 1 87 ? -8.037 7.842 24.897 1.00 98.06 87 LEU A N 1
ATOM 679 C CA . LEU A 1 87 ? -7.903 7.413 23.508 1.00 98.06 87 LEU A CA 1
ATOM 680 C C . LEU A 1 87 ? -7.916 5.885 23.459 1.00 98.06 87 LEU A C 1
ATOM 682 O O . LEU A 1 87 ? -7.312 5.227 24.306 1.00 98.06 87 LEU A O 1
ATOM 686 N N . VAL A 1 88 ? -8.567 5.324 22.448 1.00 98.56 88 VAL A N 1
ATOM 687 C CA . VAL A 1 88 ? -8.563 3.895 22.132 1.00 98.56 88 VAL A CA 1
ATOM 688 C C . VAL A 1 88 ? -7.958 3.743 20.746 1.00 98.56 88 VAL A C 1
ATOM 690 O O . VAL A 1 88 ? -8.465 4.305 19.777 1.00 98.56 88 VAL A O 1
ATOM 693 N N . VAL A 1 89 ? -6.850 3.017 20.653 1.00 98.75 89 VAL A N 1
ATOM 694 C CA . VAL A 1 89 ? -5.993 2.994 19.467 1.00 98.75 89 VAL A CA 1
ATOM 695 C C . VAL A 1 89 ? -5.676 1.557 19.082 1.00 98.75 89 VAL A C 1
ATOM 697 O O . VAL A 1 89 ? -5.491 0.692 19.934 1.00 98.75 89 VAL A O 1
ATOM 700 N N . SER A 1 90 ? -5.606 1.297 17.783 1.00 98.69 90 SER A N 1
ATOM 701 C CA . SER A 1 90 ? -5.162 0.014 17.233 1.00 98.69 90 SER A CA 1
ATOM 702 C C . SER A 1 90 ? -3.718 0.125 16.760 1.00 98.69 90 SER A C 1
ATOM 704 O O . SER A 1 90 ? -3.363 1.089 16.082 1.00 98.69 90 SER A O 1
ATOM 706 N N . ALA A 1 91 ? -2.892 -0.859 17.104 1.00 98.50 91 ALA A N 1
ATOM 707 C CA . ALA A 1 91 ? -1.560 -1.058 16.545 1.00 98.50 91 ALA A CA 1
ATOM 708 C C . ALA A 1 91 ? -1.637 -2.228 15.562 1.00 98.50 91 ALA A C 1
ATOM 710 O O . ALA A 1 91 ? -1.592 -3.393 15.968 1.00 98.50 91 ALA A O 1
ATOM 711 N N . ALA A 1 92 ? -1.813 -1.903 14.281 1.00 98.38 92 ALA A N 1
ATOM 712 C CA . ALA A 1 92 ? -2.169 -2.861 13.245 1.00 98.38 92 ALA A CA 1
ATOM 713 C C . ALA A 1 92 ? -1.125 -3.976 13.124 1.00 98.38 92 ALA A C 1
ATOM 715 O O . ALA A 1 92 ? -1.463 -5.142 13.241 1.00 98.38 92 ALA A O 1
ATOM 716 N N . ALA A 1 93 ? 0.155 -3.637 12.975 1.00 98.06 93 ALA A N 1
ATOM 717 C CA . ALA A 1 93 ? 1.202 -4.638 12.768 1.00 98.06 93 ALA A CA 1
ATOM 718 C C . ALA A 1 93 ? 1.560 -5.424 14.046 1.00 98.06 93 ALA A C 1
ATOM 720 O O . ALA A 1 93 ? 2.249 -6.440 13.968 1.00 98.06 93 ALA A O 1
ATOM 721 N N . SER A 1 94 ? 1.115 -4.968 15.221 1.00 98.44 94 SER A N 1
ATOM 722 C CA . SER A 1 94 ? 1.315 -5.665 16.499 1.00 98.44 94 SER A CA 1
ATOM 723 C C . SER A 1 94 ? 0.118 -6.505 16.943 1.00 98.44 94 SER A C 1
ATOM 725 O O . SER A 1 94 ? 0.218 -7.130 17.999 1.00 98.44 94 SER A O 1
ATOM 727 N N . ASP A 1 95 ? -0.981 -6.510 16.181 1.00 98.62 95 ASP A N 1
ATOM 728 C CA . ASP A 1 95 ? -2.232 -7.207 16.507 1.00 98.62 95 ASP A CA 1
ATOM 729 C C . ASP A 1 95 ? -2.821 -6.777 17.867 1.00 98.62 95 ASP A C 1
ATOM 731 O O . ASP A 1 95 ? -3.294 -7.595 18.655 1.00 98.62 95 ASP A O 1
ATOM 735 N N . LYS A 1 96 ? -2.759 -5.472 18.187 1.00 98.69 96 LYS A N 1
ATOM 736 C CA . LYS A 1 96 ? -3.176 -4.940 19.501 1.00 98.69 96 LYS A CA 1
ATOM 737 C C . LYS A 1 96 ? -4.215 -3.834 19.417 1.00 98.69 96 LYS A C 1
ATOM 739 O O . LYS A 1 96 ? -4.151 -2.962 18.550 1.00 98.69 96 LYS A O 1
ATOM 744 N N . LEU A 1 97 ? -5.093 -3.810 20.418 1.00 98.81 97 LEU A N 1
ATOM 745 C CA . LEU A 1 97 ? -5.820 -2.619 20.852 1.00 98.81 97 LEU A CA 1
ATOM 746 C C . LEU A 1 97 ? -5.174 -2.102 22.142 1.00 98.81 97 LEU A C 1
ATOM 748 O O . LEU A 1 97 ? -4.820 -2.886 23.023 1.00 98.81 97 LEU A O 1
ATOM 752 N N . PHE A 1 98 ? -5.033 -0.792 22.286 1.00 98.75 98 PHE A N 1
ATOM 753 C CA . PHE A 1 98 ? -4.506 -0.177 23.497 1.00 98.75 98 PHE A CA 1
ATOM 754 C C . PHE A 1 98 ? -5.238 1.116 23.837 1.00 98.75 98 PHE A C 1
ATOM 756 O O . PHE A 1 98 ? -5.858 1.756 22.988 1.00 98.75 98 PHE A O 1
ATOM 763 N N . THR A 1 99 ? -5.189 1.476 25.109 1.00 98.56 99 THR A N 1
ATOM 764 C CA . THR A 1 99 ? -5.797 2.683 25.662 1.00 98.56 99 THR A CA 1
ATOM 765 C C . THR A 1 99 ? -4.705 3.655 26.085 1.00 98.56 99 THR A C 1
ATOM 767 O O . THR A 1 99 ? -3.639 3.253 26.557 1.00 98.56 99 THR A O 1
ATOM 770 N N . VAL A 1 100 ? -4.966 4.947 25.922 1.00 98.50 100 VAL A N 1
ATOM 771 C CA . VAL A 1 100 ? -4.033 6.023 26.272 1.00 98.50 100 VAL A CA 1
ATOM 772 C C . VAL A 1 100 ? -4.788 7.089 27.047 1.00 98.50 100 VAL A C 1
ATOM 774 O O . VAL A 1 100 ? -5.913 7.433 26.687 1.00 98.50 100 VAL A O 1
ATOM 777 N N . ASP A 1 101 ? -4.189 7.631 28.099 1.00 96.94 101 ASP A N 1
ATOM 778 C CA . ASP A 1 101 ? -4.718 8.820 28.758 1.00 96.94 101 ASP A CA 1
ATOM 779 C C . ASP A 1 101 ? -4.568 10.024 27.820 1.00 96.94 101 ASP A C 1
ATOM 781 O O . ASP A 1 101 ? -3.467 10.396 27.411 1.00 96.94 101 ASP A O 1
ATOM 785 N N . ALA A 1 102 ? -5.689 10.634 27.439 1.00 93.94 102 ALA A N 1
ATOM 786 C CA . ALA A 1 102 ? -5.700 11.678 26.417 1.00 93.94 102 ALA A CA 1
ATOM 787 C C . ALA A 1 102 ? -4.992 12.971 26.869 1.00 93.94 102 ALA A C 1
ATOM 789 O O . ALA A 1 102 ? -4.573 13.784 26.036 1.00 93.94 102 ALA A O 1
ATOM 790 N N . LYS A 1 103 ? -4.846 13.180 28.185 1.00 92.06 103 LYS A N 1
ATOM 791 C CA . LYS A 1 103 ? -4.260 14.396 28.748 1.00 92.06 103 LYS A CA 1
ATOM 792 C C . LYS A 1 103 ? -2.739 14.335 28.725 1.00 92.06 103 LYS A C 1
ATOM 794 O O . LYS A 1 103 ? -2.106 15.285 28.250 1.00 92.06 103 LYS A O 1
ATOM 799 N N . ASN A 1 104 ? -2.163 13.264 29.266 1.00 93.75 104 ASN A N 1
ATOM 800 C CA . ASN A 1 104 ? -0.712 13.149 29.430 1.00 93.75 104 ASN A CA 1
ATOM 801 C C . ASN A 1 104 ? -0.036 12.229 28.398 1.00 93.75 104 ASN A C 1
ATOM 803 O O . ASN A 1 104 ? 1.174 12.334 28.227 1.00 93.75 104 ASN A O 1
ATOM 807 N N . GLY A 1 105 ? -0.801 11.420 27.659 1.00 94.81 105 GLY A N 1
ATOM 808 C CA . GLY A 1 105 ? -0.281 10.517 26.634 1.00 94.81 105 GLY A CA 1
ATOM 809 C C . GLY A 1 105 ? 0.202 9.162 27.155 1.00 94.81 105 GLY A C 1
ATOM 810 O O . GLY A 1 105 ? 0.781 8.403 26.381 1.00 94.81 105 GLY A O 1
ATOM 811 N N . ASP A 1 106 ? -0.031 8.829 28.426 1.00 96.31 106 ASP A N 1
ATOM 812 C CA . ASP A 1 106 ? 0.411 7.556 28.996 1.00 96.31 106 ASP A CA 1
ATOM 813 C C . ASP A 1 106 ? -0.412 6.388 28.441 1.00 96.31 106 ASP A C 1
ATOM 815 O O . ASP A 1 106 ? -1.644 6.400 28.481 1.00 96.31 106 ASP A O 1
ATOM 819 N N . VAL A 1 107 ? 0.261 5.335 27.969 1.00 97.62 107 VAL A N 1
ATOM 820 C CA . VAL A 1 107 ? -0.399 4.069 27.617 1.00 97.62 107 VAL A CA 1
ATOM 821 C C . VAL A 1 107 ? -0.902 3.404 28.902 1.00 97.62 107 VAL A C 1
ATOM 823 O O . VAL A 1 107 ? -0.104 3.000 29.747 1.00 97.62 107 VAL A O 1
ATOM 826 N N . LEU A 1 108 ? -2.221 3.264 29.033 1.00 97.56 108 LEU A N 1
ATOM 827 C CA . LEU A 1 108 ? -2.887 2.762 30.239 1.00 97.56 108 LEU A CA 1
ATOM 828 C C . LEU A 1 108 ? -2.991 1.237 30.250 1.00 97.56 108 LEU A C 1
ATOM 830 O O . LEU A 1 108 ? -2.634 0.590 31.229 1.00 97.56 108 LEU A O 1
ATOM 834 N N . GLY A 1 109 ? -3.484 0.669 29.154 1.00 97.31 109 GLY A N 1
ATOM 835 C CA . GLY A 1 109 ? -3.752 -0.754 29.005 1.00 97.31 109 GLY A CA 1
ATOM 836 C C . GLY A 1 109 ? -3.594 -1.185 27.555 1.00 97.31 109 GLY A C 1
ATOM 837 O O . GLY A 1 109 ? -3.592 -0.368 26.634 1.00 97.31 109 GLY A O 1
ATOM 838 N N . ARG A 1 110 ? -3.424 -2.485 27.335 1.00 97.56 110 ARG A N 1
ATOM 839 C CA . ARG A 1 110 ? -3.331 -3.073 25.995 1.00 97.56 110 ARG A CA 1
ATOM 840 C C . ARG A 1 110 ? -3.802 -4.514 26.010 1.00 97.56 110 ARG A C 1
ATOM 842 O O . ARG A 1 110 ? -3.673 -5.187 27.029 1.00 97.56 110 ARG A O 1
ATOM 849 N N . ILE A 1 111 ? -4.319 -4.971 24.882 1.00 98.31 111 ILE A N 1
ATOM 850 C CA . ILE A 1 111 ? -4.829 -6.324 24.703 1.00 98.31 111 ILE A CA 1
ATOM 851 C C . ILE A 1 111 ? -4.556 -6.794 23.279 1.00 98.31 111 ILE A C 1
ATOM 853 O O . ILE A 1 111 ? -4.655 -6.016 22.326 1.00 98.31 111 ILE A O 1
ATOM 857 N N . ASP A 1 112 ? -4.218 -8.071 23.151 1.00 98.56 112 ASP A N 1
ATOM 858 C CA . ASP A 1 112 ? -4.106 -8.728 21.855 1.00 98.56 112 ASP A CA 1
ATOM 859 C C . ASP A 1 112 ? -5.507 -8.919 21.271 1.00 98.56 112 ASP A C 1
ATOM 861 O O . ASP A 1 112 ? -6.434 -9.372 21.948 1.00 98.56 112 ASP A O 1
ATOM 865 N N . VAL A 1 113 ? -5.659 -8.549 20.008 1.00 98.62 113 VAL A N 1
ATOM 866 C CA . VAL A 1 113 ? -6.842 -8.833 19.194 1.00 98.62 113 VAL A CA 1
ATOM 867 C C . VAL A 1 113 ? -6.419 -9.735 18.034 1.00 98.62 113 VAL A C 1
ATOM 869 O O . VAL A 1 113 ? -5.312 -10.269 18.027 1.00 98.62 113 VAL A O 1
ATOM 872 N N . ASP A 1 114 ? -7.316 -9.981 17.086 1.00 98.19 114 ASP A N 1
ATOM 873 C CA . ASP A 1 114 ? -6.973 -10.795 15.921 1.00 98.19 114 ASP A CA 1
ATOM 874 C C . ASP A 1 114 ? -6.159 -9.968 14.904 1.00 98.19 114 ASP A C 1
ATOM 876 O O . ASP A 1 114 ? -5.872 -8.786 15.104 1.00 98.19 114 ASP A O 1
ATOM 880 N N . VAL A 1 115 ? -5.785 -10.590 13.792 1.00 98.00 115 VAL A N 1
ATOM 881 C CA . VAL A 1 115 ? -4.712 -10.097 12.921 1.00 98.00 115 VAL A CA 1
ATOM 882 C C . VAL A 1 115 ? -5.050 -8.788 12.177 1.00 98.00 115 VAL A C 1
ATOM 884 O O . VAL A 1 115 ? -6.034 -8.701 11.427 1.00 98.00 115 VAL A O 1
ATOM 887 N N . ILE A 1 116 ? -4.164 -7.795 12.319 1.00 98.12 116 ILE A N 1
ATOM 888 C CA . ILE A 1 116 ? -4.169 -6.461 11.694 1.00 98.12 116 ILE A CA 1
ATOM 889 C C . ILE A 1 116 ? -5.436 -5.639 12.013 1.00 98.12 116 ILE A C 1
ATOM 891 O O . ILE A 1 116 ? -6.267 -5.401 11.125 1.00 98.12 116 ILE A O 1
ATOM 895 N N . PRO A 1 117 ? -5.616 -5.163 13.263 1.00 98.56 117 PRO A N 1
ATOM 896 C CA . PRO A 1 117 ? -6.726 -4.286 13.631 1.00 98.56 117 PRO A CA 1
ATOM 897 C C . PRO A 1 117 ? -6.597 -2.908 12.966 1.00 98.56 117 PRO A C 1
ATOM 899 O O . PRO A 1 117 ? -5.583 -2.229 13.117 1.00 98.56 117 PRO A O 1
ATOM 902 N N . ARG A 1 118 ? -7.629 -2.482 12.225 1.00 97.19 118 ARG A N 1
ATOM 903 C CA . ARG A 1 118 ? -7.631 -1.208 11.468 1.00 97.19 118 ARG A CA 1
ATOM 904 C C . ARG A 1 118 ? -8.901 -0.369 11.623 1.00 97.19 118 ARG A C 1
ATOM 906 O O . ARG A 1 118 ? -8.955 0.739 11.100 1.00 97.19 118 ARG A O 1
ATOM 913 N N . GLY A 1 119 ? -9.926 -0.867 12.311 1.00 97.56 119 GLY A N 1
ATOM 914 C CA . GLY A 1 119 ? -11.164 -0.126 12.566 1.00 97.56 119 GLY A CA 1
ATOM 915 C C . GLY A 1 119 ? -11.601 -0.269 14.015 1.00 97.56 119 GLY A C 1
ATOM 916 O O . GLY A 1 119 ? -11.434 -1.340 14.592 1.00 97.56 119 GLY A O 1
ATOM 917 N N . ILE A 1 120 ? -12.151 0.799 14.591 1.00 98.62 120 ILE A N 1
ATOM 918 C CA . ILE A 1 120 ? -12.639 0.842 15.973 1.00 98.62 120 ILE A CA 1
ATOM 919 C C . ILE A 1 120 ? -14.015 1.510 15.965 1.00 98.62 120 ILE A C 1
ATOM 921 O O . ILE A 1 120 ? -14.194 2.554 15.345 1.00 98.62 120 ILE A O 1
ATOM 925 N N . ALA A 1 121 ? -14.983 0.919 16.661 1.00 98.38 121 ALA A N 1
ATOM 926 C CA . ALA A 1 121 ? -16.243 1.568 17.003 1.00 98.38 121 ALA A CA 1
ATOM 927 C C . ALA A 1 121 ? -16.491 1.424 18.506 1.00 98.38 121 ALA A C 1
ATOM 929 O O . ALA A 1 121 ? -16.520 0.310 19.033 1.00 98.38 121 ALA A O 1
ATOM 930 N N . LEU A 1 122 ? -16.649 2.551 19.201 1.00 97.94 122 LEU A N 1
ATOM 931 C CA . LEU A 1 122 ? -16.804 2.580 20.653 1.00 97.94 122 LEU A CA 1
ATOM 932 C C . LEU A 1 122 ? -18.266 2.432 21.075 1.00 97.94 122 LEU A C 1
ATOM 934 O O . LEU A 1 122 ? -19.180 2.983 20.462 1.00 97.94 122 LEU A O 1
ATOM 938 N N . GLN A 1 123 ? -18.466 1.716 22.175 1.00 96.06 123 GLN A N 1
ATOM 939 C CA . GLN A 1 123 ? -19.708 1.672 22.927 1.00 96.06 123 GLN A CA 1
ATOM 940 C C . GLN A 1 123 ? -19.482 2.341 24.282 1.00 96.06 123 GLN A C 1
ATOM 942 O O . GLN A 1 123 ? -18.493 2.069 24.966 1.00 96.06 123 GLN A O 1
ATOM 947 N N . HIS A 1 124 ? -20.425 3.188 24.684 1.00 93.50 124 HIS A N 1
ATOM 948 C CA . HIS A 1 124 ? -20.354 3.953 25.925 1.00 93.50 124 HIS A CA 1
ATOM 949 C C . HIS A 1 124 ? -21.411 3.487 26.925 1.00 93.50 124 HIS A C 1
ATOM 951 O O . HIS A 1 124 ? -22.477 2.993 26.550 1.00 93.50 124 HIS A O 1
ATOM 957 N N . GLN A 1 125 ? -21.110 3.670 28.206 1.00 86.12 125 GLN A N 1
ATOM 958 C CA . GLN A 1 125 ? -22.085 3.615 29.289 1.00 86.12 125 GLN A CA 1
ATOM 959 C C . GLN A 1 125 ? -22.932 4.902 29.292 1.00 86.12 125 GLN A C 1
ATOM 961 O O . GLN A 1 125 ? -22.595 5.883 28.629 1.00 86.12 125 GLN A O 1
ATOM 966 N N . SER A 1 126 ? -24.014 4.934 30.077 1.00 78.81 126 SER A N 1
ATOM 967 C CA . SER A 1 126 ? -24.934 6.084 30.181 1.00 78.81 126 SER A CA 1
ATOM 968 C C . SER A 1 126 ? -24.279 7.398 30.638 1.00 78.81 126 SER A C 1
ATOM 970 O O . SER A 1 126 ? -24.867 8.459 30.473 1.00 78.81 126 SER A O 1
ATOM 972 N N . GLU A 1 127 ? -23.068 7.336 31.193 1.00 73.75 127 GLU A N 1
ATOM 973 C CA . GLU A 1 127 ? -22.284 8.478 31.688 1.00 73.75 127 GLU A CA 1
ATOM 974 C C . GLU A 1 127 ? -21.168 8.910 30.715 1.00 73.75 127 GLU A C 1
ATOM 976 O O . GLU A 1 127 ? -20.276 9.663 31.091 1.00 73.75 127 GLU A O 1
ATOM 981 N N . GLY A 1 128 ? -21.150 8.385 29.484 1.00 78.00 128 GLY A N 1
ATOM 982 C CA . GLY A 1 128 ? -20.126 8.685 28.470 1.00 78.00 128 GLY A CA 1
ATOM 983 C C . GLY A 1 128 ? -18.800 7.928 28.635 1.00 78.00 128 GLY A C 1
ATOM 984 O O . GLY A 1 128 ? -17.985 7.886 27.705 1.00 78.00 128 GLY A O 1
ATOM 985 N N . ARG A 1 129 ? -18.612 7.243 29.771 1.00 83.94 129 ARG A N 1
ATOM 986 C CA . ARG A 1 129 ? -17.484 6.330 30.012 1.00 83.94 129 ARG A CA 1
ATOM 987 C C . ARG A 1 129 ? -17.483 5.166 29.021 1.00 83.94 129 ARG A C 1
ATOM 989 O O . ARG A 1 129 ? -18.537 4.732 28.557 1.00 83.94 129 ARG A O 1
ATOM 996 N N . LEU A 1 130 ? -16.298 4.649 28.701 1.00 94.38 130 LEU A N 1
ATOM 997 C CA . LEU A 1 130 ? -16.147 3.497 27.809 1.00 94.38 130 LEU A CA 1
ATOM 998 C C . LEU A 1 130 ? -16.811 2.251 28.414 1.00 94.38 130 LEU A C 1
ATOM 1000 O O . LEU A 1 130 ? -16.657 1.966 29.600 1.00 94.38 130 LEU A O 1
ATOM 1004 N N . ALA A 1 131 ? -17.555 1.516 27.589 1.00 95.50 131 ALA A N 1
ATOM 1005 C CA . ALA A 1 131 ? -18.091 0.199 27.924 1.00 95.50 131 ALA A CA 1
ATOM 1006 C C . ALA A 1 131 ? -17.351 -0.888 27.145 1.00 95.50 131 ALA A C 1
ATOM 1008 O O . ALA A 1 131 ? -16.843 -1.837 27.729 1.00 95.50 131 ALA A O 1
ATOM 1009 N N . ALA A 1 132 ? -17.282 -0.738 25.822 1.00 97.62 132 ALA A N 1
ATOM 1010 C CA . ALA A 1 132 ? -16.663 -1.715 24.942 1.00 97.62 132 ALA A CA 1
ATOM 1011 C C . ALA A 1 132 ? -16.154 -1.068 23.647 1.00 97.62 132 ALA A C 1
ATOM 1013 O O . ALA A 1 132 ? -16.492 0.075 23.333 1.00 97.62 132 ALA A O 1
ATOM 1014 N N . ALA A 1 133 ? -15.373 -1.816 22.875 1.00 98.44 133 ALA A N 1
ATOM 1015 C CA . ALA A 1 133 ? -15.004 -1.489 21.506 1.00 98.44 133 ALA A CA 1
ATOM 1016 C C . ALA A 1 133 ? -15.233 -2.685 20.580 1.00 98.44 133 ALA A C 1
ATOM 1018 O O . ALA A 1 133 ? -14.891 -3.818 20.916 1.00 98.44 133 ALA A O 1
ATOM 1019 N N . TRP A 1 134 ? -15.761 -2.411 19.391 1.00 98.69 134 TRP A N 1
ATOM 1020 C CA . TRP A 1 134 ? -15.760 -3.333 18.260 1.00 98.69 134 TRP A CA 1
ATOM 1021 C C . TRP A 1 134 ? -14.544 -3.025 17.393 1.00 98.69 134 TRP A C 1
ATOM 1023 O O . TRP A 1 134 ? -14.395 -1.899 16.917 1.00 98.69 134 TRP A O 1
ATOM 1033 N N . VAL A 1 135 ? -13.674 -4.011 17.199 1.00 98.81 135 VAL A N 1
ATOM 1034 C CA . VAL A 1 135 ? -12.397 -3.854 16.497 1.00 98.81 135 VAL A CA 1
ATOM 1035 C C . VAL A 1 135 ? -12.405 -4.695 15.231 1.00 98.81 135 VAL A C 1
ATOM 1037 O O . VAL A 1 135 ? -12.499 -5.917 15.310 1.00 98.81 135 VAL A O 1
ATOM 1040 N N . LEU A 1 136 ? -12.307 -4.056 14.064 1.00 98.75 136 LEU A N 1
ATOM 1041 C CA . LEU A 1 136 ? -12.185 -4.751 12.782 1.00 98.75 136 LEU A CA 1
ATOM 1042 C C . LEU A 1 136 ? -10.740 -5.216 12.581 1.00 98.75 136 LEU A C 1
ATOM 1044 O O . LEU A 1 136 ? -9.850 -4.391 12.349 1.00 98.75 136 LEU A O 1
ATOM 1048 N N . ASN A 1 137 ? -10.540 -6.531 12.599 1.00 98.56 137 ASN A N 1
ATOM 1049 C CA . ASN A 1 137 ? -9.273 -7.189 12.297 1.00 98.56 137 ASN A CA 1
ATOM 1050 C C . ASN A 1 137 ? -9.226 -7.455 10.787 1.00 98.56 137 ASN A C 1
ATOM 1052 O O . ASN A 1 137 ? -9.773 -8.438 10.278 1.00 98.56 137 ASN A O 1
ATOM 1056 N N . ALA A 1 138 ? -8.656 -6.504 10.049 1.00 96.62 138 ALA A N 1
ATOM 1057 C CA . ALA A 1 138 ? -8.858 -6.361 8.611 1.00 96.62 138 ALA A CA 1
ATOM 1058 C C . ALA A 1 138 ? -8.264 -7.511 7.789 1.00 96.62 138 ALA A C 1
ATOM 1060 O O . ALA A 1 138 ? -8.788 -7.818 6.722 1.00 96.62 138 ALA A O 1
ATOM 1061 N N . VAL A 1 139 ? -7.185 -8.141 8.265 1.00 96.50 139 VAL A N 1
ATOM 1062 C CA . VAL A 1 139 ? -6.552 -9.277 7.572 1.00 96.50 139 VAL A CA 1
ATOM 1063 C C . VAL A 1 139 ? -7.076 -10.613 8.088 1.00 96.50 139 VAL A C 1
ATOM 1065 O O . VAL A 1 139 ? -7.144 -11.572 7.325 1.00 96.50 139 VAL A O 1
ATOM 1068 N N . ALA A 1 140 ? -7.486 -10.695 9.355 1.00 97.12 140 ALA A N 1
ATOM 1069 C CA . ALA A 1 140 ? -8.169 -11.880 9.867 1.00 97.12 140 ALA A CA 1
ATOM 1070 C C . ALA A 1 140 ? -9.603 -12.031 9.329 1.00 97.12 140 ALA A C 1
ATOM 1072 O O . ALA A 1 140 ? -10.129 -13.144 9.327 1.00 97.12 140 ALA A O 1
ATOM 1073 N N . ASN A 1 141 ? -10.224 -10.952 8.838 1.00 97.31 141 ASN A N 1
ATOM 1074 C CA . ASN A 1 141 ? -11.655 -10.884 8.527 1.00 97.31 141 ASN A CA 1
ATOM 1075 C C . ASN A 1 141 ? -12.500 -11.294 9.741 1.00 97.31 141 ASN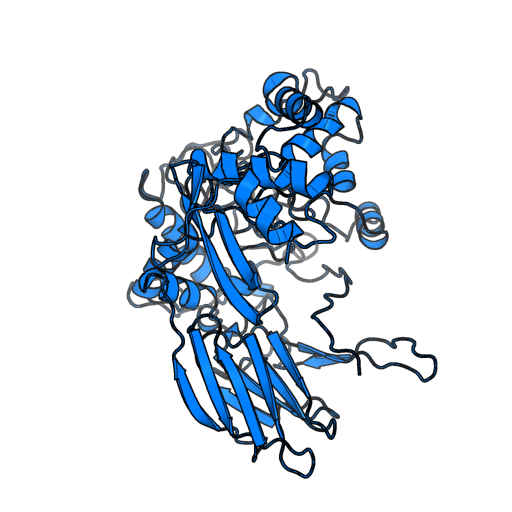 A C 1
ATOM 1077 O O . ASN A 1 141 ? -13.391 -12.137 9.653 1.00 97.31 141 ASN A O 1
ATOM 1081 N N . THR A 1 142 ? -12.201 -10.703 10.894 1.00 98.50 142 THR A N 1
ATOM 1082 C CA . THR A 1 142 ? -12.966 -10.894 12.130 1.00 98.50 142 THR A CA 1
ATOM 1083 C C . THR A 1 142 ? -13.251 -9.550 12.794 1.00 98.50 142 THR A C 1
ATOM 1085 O O . THR A 1 142 ? -12.616 -8.539 12.483 1.00 98.50 142 THR A O 1
ATOM 1088 N N . VAL A 1 143 ? -14.220 -9.526 13.706 1.00 98.75 143 VAL A N 1
ATOM 1089 C CA . VAL A 1 143 ? -14.489 -8.379 14.578 1.00 98.75 143 VAL A CA 1
ATOM 1090 C C . VAL A 1 143 ? -14.342 -8.817 16.028 1.00 98.75 143 VAL A C 1
ATOM 1092 O O . VAL A 1 143 ? -15.088 -9.681 16.487 1.00 98.75 143 VAL A O 1
ATOM 1095 N N . SER A 1 144 ? -13.403 -8.224 16.759 1.00 98.81 144 SER A N 1
ATOM 1096 C CA . SER A 1 144 ? -13.254 -8.460 18.198 1.00 98.81 144 SER A CA 1
ATOM 1097 C C . SER A 1 144 ? -14.152 -7.511 18.987 1.00 98.81 144 SER A C 1
ATOM 1099 O O . SER A 1 144 ? -14.120 -6.303 18.760 1.00 98.81 144 SER A O 1
ATOM 1101 N N . LEU A 1 145 ? -14.920 -8.041 19.936 1.00 98.75 145 LEU A N 1
ATOM 1102 C CA . LEU A 1 145 ? -15.583 -7.260 20.976 1.00 98.75 145 LEU A CA 1
ATOM 1103 C C . LEU A 1 145 ? -14.666 -7.210 22.198 1.00 98.75 145 LEU A C 1
ATOM 1105 O O . LEU A 1 145 ? -14.314 -8.248 22.760 1.00 98.75 145 LEU A O 1
ATOM 1109 N N . VAL A 1 146 ? -14.280 -6.005 22.600 1.00 98.81 146 VAL A N 1
ATOM 1110 C CA . VAL A 1 146 ? -13.362 -5.753 23.713 1.00 98.81 146 VAL A CA 1
ATOM 1111 C C . VAL A 1 146 ? -14.101 -5.004 24.812 1.00 98.81 146 VAL A C 1
ATOM 1113 O O . VAL A 1 146 ? -14.624 -3.927 24.559 1.00 98.81 146 VAL A O 1
ATOM 1116 N N . ASP A 1 147 ? -14.136 -5.549 26.024 1.00 98.38 147 ASP A N 1
ATOM 1117 C CA . ASP A 1 147 ? -14.575 -4.843 27.228 1.00 98.38 147 ASP A CA 1
ATOM 1118 C C . ASP A 1 147 ? -13.536 -3.783 27.616 1.00 98.38 147 ASP A C 1
ATOM 1120 O O . ASP A 1 147 ? -12.344 -4.081 27.749 1.00 98.38 147 ASP A O 1
ATOM 1124 N N . LEU A 1 148 ? -14.010 -2.546 27.770 1.00 97.81 148 LEU A N 1
ATOM 1125 C CA . LEU A 1 148 ? -13.231 -1.357 28.118 1.00 97.81 148 LEU A CA 1
ATOM 1126 C C . LEU A 1 148 ? -13.731 -0.693 29.411 1.00 97.81 148 LEU A C 1
ATOM 1128 O O . LEU A 1 148 ? -13.375 0.454 29.685 1.00 97.81 148 LEU A O 1
ATOM 1132 N N . SER A 1 149 ? -14.545 -1.395 30.206 1.00 95.12 149 SER A N 1
ATOM 1133 C CA . SER A 1 149 ? -15.003 -0.911 31.513 1.00 95.12 149 SER A CA 1
ATOM 1134 C C . SER A 1 149 ? -13.842 -0.662 32.486 1.00 95.12 149 SER A C 1
ATOM 1136 O O . SER A 1 149 ? -13.892 0.292 33.265 1.00 95.12 149 SER A O 1
ATOM 1138 N N . ASP A 1 150 ? -12.770 -1.457 32.387 1.00 95.69 150 ASP A N 1
ATOM 1139 C CA . ASP A 1 150 ? -11.457 -1.180 32.970 1.00 95.69 150 ASP A CA 1
ATOM 1140 C C . ASP A 1 150 ? -10.454 -0.830 31.859 1.00 95.69 150 ASP A C 1
ATOM 1142 O O . ASP A 1 150 ? -9.928 -1.697 31.158 1.00 95.69 150 ASP A O 1
ATOM 1146 N N . ARG A 1 151 ? -10.162 0.468 31.715 1.00 94.25 151 ARG A N 1
ATOM 1147 C CA . ARG A 1 151 ? -9.238 0.984 30.693 1.00 94.25 151 ARG A CA 1
ATOM 1148 C C . ARG A 1 151 ? -7.776 0.574 30.903 1.00 94.25 151 ARG A C 1
ATOM 1150 O O . ARG A 1 151 ? -6.990 0.755 29.981 1.00 94.25 151 ARG A O 1
ATOM 1157 N N . ILE A 1 152 ? -7.394 0.058 32.071 1.00 97.38 152 ILE A N 1
ATOM 1158 C CA . ILE A 1 152 ? -6.030 -0.421 32.357 1.00 97.38 152 ILE A CA 1
ATOM 1159 C C . ILE A 1 152 ? -5.916 -1.922 32.045 1.00 97.38 152 ILE A C 1
ATOM 1161 O O . ILE A 1 152 ? -4.850 -2.395 31.652 1.00 97.38 152 ILE A O 1
ATOM 1165 N N . ALA A 1 153 ? -7.023 -2.664 32.143 1.00 97.56 153 ALA A N 1
ATOM 1166 C CA . ALA A 1 153 ? -7.080 -4.103 31.890 1.00 97.56 153 ALA A CA 1
ATOM 1167 C C . ALA A 1 153 ? -8.171 -4.488 30.864 1.00 97.56 153 ALA A C 1
ATOM 1169 O O . ALA A 1 153 ? -9.086 -5.246 31.210 1.00 97.56 153 ALA A O 1
ATOM 1170 N N . PRO A 1 154 ? -8.078 -4.013 29.604 1.00 98.00 154 PRO A N 1
ATOM 1171 C CA . PRO A 1 154 ? -9.036 -4.357 28.554 1.00 98.00 154 PRO A CA 1
ATOM 1172 C C . PRO A 1 154 ? -9.061 -5.868 28.273 1.00 98.00 154 PRO A C 1
ATOM 1174 O O . PRO A 1 154 ? -8.037 -6.547 28.385 1.00 98.00 154 PRO A O 1
ATOM 1177 N N . ARG A 1 155 ? -10.224 -6.411 27.886 1.00 98.44 155 ARG A N 1
ATOM 1178 C CA . ARG A 1 155 ? -10.398 -7.859 27.643 1.00 98.44 155 ARG A CA 1
ATOM 1179 C C . ARG A 1 155 ? -11.216 -8.138 26.396 1.00 98.44 155 ARG A C 1
ATOM 1181 O O . ARG A 1 155 ? -12.304 -7.600 26.247 1.00 98.44 155 ARG A O 1
ATOM 1188 N N . VAL A 1 156 ? -10.752 -9.042 25.538 1.00 98.62 156 VAL A N 1
ATOM 1189 C CA . VAL A 1 156 ? -11.591 -9.578 24.455 1.00 98.62 156 VAL A CA 1
ATOM 1190 C C . VAL A 1 156 ? -12.666 -10.479 25.065 1.00 98.62 156 VAL A C 1
ATOM 1192 O O . VAL A 1 156 ? -12.347 -11.423 25.786 1.00 98.62 156 VAL A O 1
ATOM 1195 N N . THR A 1 157 ? -13.934 -10.189 24.789 1.00 98.50 157 THR A N 1
ATOM 1196 C CA . THR A 1 157 ? -15.085 -10.968 25.279 1.00 98.50 157 THR A CA 1
ATOM 1197 C C . THR A 1 157 ? -15.712 -11.833 24.192 1.00 98.50 157 THR A C 1
ATOM 1199 O O . THR A 1 157 ? -16.321 -12.854 24.507 1.00 98.50 157 THR A O 1
ATOM 1202 N N . ALA A 1 158 ? -15.542 -11.466 22.919 1.00 98.44 158 ALA A N 1
ATOM 1203 C CA . ALA A 1 158 ? -15.963 -12.267 21.775 1.00 98.44 158 ALA A CA 1
ATOM 1204 C C . ALA A 1 158 ? -15.158 -11.921 20.514 1.00 98.44 158 ALA A C 1
ATOM 1206 O O . ALA A 1 158 ? -14.657 -10.806 20.372 1.00 98.44 158 ALA A O 1
ATOM 1207 N N . THR A 1 159 ? -15.118 -12.855 19.563 1.00 98.44 159 THR A N 1
ATOM 1208 C CA . THR A 1 159 ? -14.603 -12.630 18.206 1.00 98.44 159 THR A CA 1
ATOM 1209 C C . THR A 1 159 ? -15.618 -13.162 17.201 1.00 98.44 159 THR A C 1
ATOM 1211 O O . THR A 1 159 ? -15.979 -14.338 17.228 1.00 98.44 159 THR A O 1
ATOM 1214 N N . VAL A 1 160 ? -16.099 -12.287 16.323 1.00 98.38 160 VAL A N 1
ATOM 1215 C CA . VAL A 1 160 ? -17.068 -12.605 15.271 1.00 98.38 160 VAL A CA 1
ATOM 1216 C C . VAL A 1 160 ? -16.315 -12.856 13.971 1.00 98.38 160 VAL A C 1
ATOM 1218 O O . VAL A 1 160 ? -15.587 -11.983 13.506 1.00 98.38 160 VAL A O 1
ATOM 1221 N N . MET A 1 161 ? -16.494 -14.029 13.367 1.00 97.62 161 MET A N 1
ATOM 1222 C CA . MET A 1 161 ? -15.918 -14.329 12.053 1.00 97.62 161 MET A CA 1
ATOM 1223 C C . MET A 1 161 ? -16.747 -13.691 10.937 1.00 97.62 161 MET A C 1
ATOM 1225 O O . MET A 1 161 ? -17.974 -13.796 10.939 1.00 97.62 161 MET A O 1
ATOM 1229 N N . LEU A 1 162 ? -16.079 -13.059 9.974 1.00 97.12 162 LEU A N 1
ATOM 1230 C CA . LEU A 1 162 ? -16.694 -12.551 8.749 1.00 97.12 162 LEU A CA 1
ATOM 1231 C C . LEU A 1 162 ? -16.428 -13.522 7.593 1.00 97.12 162 LEU A C 1
ATOM 1233 O O . LEU A 1 162 ? -15.460 -14.283 7.610 1.00 97.12 162 LEU A O 1
ATOM 1237 N N . ASN A 1 163 ? -17.280 -13.483 6.567 1.00 95.12 163 ASN A N 1
ATOM 1238 C CA . ASN A 1 163 ? -17.034 -14.244 5.347 1.00 95.12 163 ASN A CA 1
ATOM 1239 C C . ASN A 1 163 ? -15.807 -13.685 4.612 1.00 95.12 163 ASN A C 1
ATOM 1241 O O . ASN A 1 163 ? -15.725 -12.483 4.359 1.00 95.12 163 ASN A O 1
ATOM 1245 N N . ASP A 1 164 ? -14.885 -14.567 4.241 1.00 93.75 164 ASP A N 1
ATOM 1246 C CA . ASP A 1 164 ? -13.675 -14.223 3.505 1.00 93.75 164 ASP A CA 1
ATOM 1247 C C . ASP A 1 164 ? -13.410 -15.279 2.424 1.00 93.75 164 ASP A C 1
ATOM 1249 O O . ASP A 1 164 ? -12.987 -16.391 2.749 1.00 93.75 164 ASP A O 1
ATOM 1253 N N . PRO A 1 165 ? -13.662 -14.963 1.142 1.00 94.12 165 PRO A N 1
ATOM 1254 C CA . PRO A 1 165 ? -13.426 -15.889 0.041 1.00 94.12 165 PRO A CA 1
ATOM 1255 C C . PRO A 1 165 ? -11.940 -15.988 -0.351 1.00 94.12 165 PRO A C 1
ATOM 1257 O O . PRO A 1 165 ? -11.604 -16.721 -1.282 1.00 94.12 165 PRO A O 1
ATOM 1260 N N . THR A 1 166 ? -11.040 -15.250 0.312 1.00 94.62 166 THR A N 1
ATOM 1261 C CA . THR A 1 166 ? -9.609 -15.254 -0.007 1.00 94.62 166 THR A CA 1
ATOM 1262 C C . THR A 1 166 ? -9.011 -16.640 0.205 1.00 94.62 166 THR A C 1
ATOM 1264 O O . THR A 1 166 ? -9.206 -17.279 1.240 1.00 94.62 166 THR A O 1
ATOM 1267 N N . HIS A 1 167 ? -8.209 -17.101 -0.757 1.00 96.81 167 HIS A N 1
ATOM 1268 C CA . HIS A 1 167 ? -7.523 -18.383 -0.640 1.00 96.81 167 HIS A CA 1
ATOM 1269 C C . HIS A 1 167 ? -6.683 -18.442 0.659 1.00 96.81 167 HIS A C 1
ATOM 1271 O O . HIS A 1 167 ? -5.879 -17.532 0.896 1.00 96.81 167 HIS A O 1
ATOM 1277 N N . PRO A 1 168 ? -6.768 -19.513 1.478 1.00 96.25 168 PRO A N 1
ATOM 1278 C CA . PRO A 1 168 ? -6.144 -19.543 2.806 1.00 96.25 168 PRO A CA 1
ATOM 1279 C C . PRO A 1 168 ? -4.638 -19.245 2.820 1.00 96.25 168 PRO A C 1
ATOM 1281 O O . PRO A 1 168 ? -4.151 -18.568 3.720 1.00 96.25 168 PRO A O 1
ATOM 1284 N N . ALA A 1 169 ? -3.893 -19.712 1.811 1.00 97.38 169 ALA A N 1
ATOM 1285 C CA . ALA A 1 169 ? -2.461 -19.416 1.684 1.00 97.38 169 ALA A CA 1
ATOM 1286 C C . ALA A 1 169 ? -2.177 -17.928 1.412 1.00 97.38 169 ALA A C 1
ATOM 1288 O O . ALA A 1 169 ? -1.225 -17.378 1.949 1.00 97.38 169 ALA A O 1
ATOM 1289 N N . VAL A 1 170 ? -3.023 -17.256 0.625 1.00 97.50 170 VAL A N 1
ATOM 1290 C CA . VAL A 1 170 ? -2.884 -15.820 0.336 1.00 97.50 170 VAL A CA 1
ATOM 1291 C C . VAL A 1 170 ? -3.183 -15.008 1.594 1.00 97.50 170 VAL A C 1
ATOM 1293 O O . VAL A 1 170 ? -2.433 -14.095 1.927 1.00 97.50 170 VAL A O 1
ATOM 1296 N N . LYS A 1 171 ? -4.218 -15.399 2.350 1.00 97.62 171 LYS A N 1
ATOM 1297 C CA . LYS A 1 171 ? -4.547 -14.792 3.644 1.00 97.62 171 LYS A CA 1
ATOM 1298 C C . LYS A 1 171 ? -3.388 -14.900 4.636 1.00 97.62 171 LYS A C 1
ATOM 1300 O O . LYS A 1 171 ? -2.942 -13.885 5.163 1.00 97.62 171 LYS A O 1
ATOM 1305 N N . ARG A 1 172 ? -2.841 -16.105 4.840 1.00 98.31 172 ARG A N 1
ATOM 1306 C CA . ARG A 1 172 ? -1.671 -16.313 5.715 1.00 98.31 172 ARG A CA 1
ATOM 1307 C C . ARG A 1 172 ? -0.433 -15.564 5.226 1.00 98.31 172 ARG A C 1
ATOM 1309 O O . ARG A 1 172 ? 0.312 -15.027 6.040 1.00 98.31 172 ARG A O 1
ATOM 1316 N N . GLY A 1 173 ? -0.239 -15.474 3.913 1.00 98.25 173 GLY A N 1
ATOM 1317 C CA . GLY A 1 173 ? 0.839 -14.688 3.324 1.00 98.25 173 GLY A CA 1
ATOM 1318 C C . GLY A 1 173 ? 0.717 -13.194 3.603 1.00 98.25 173 GLY A C 1
ATOM 1319 O O . GLY A 1 173 ? 1.707 -12.555 3.952 1.00 98.25 173 GLY A O 1
ATOM 1320 N N . ARG A 1 174 ? -0.502 -12.649 3.536 1.00 97.81 174 ARG A N 1
ATOM 1321 C CA . ARG A 1 174 ? -0.779 -11.262 3.923 1.00 97.81 174 ARG A CA 1
ATOM 1322 C C . ARG A 1 174 ? -0.516 -11.025 5.409 1.00 97.81 174 ARG A C 1
ATOM 1324 O O . ARG A 1 174 ? 0.093 -10.019 5.753 1.00 97.81 174 ARG A O 1
ATOM 1331 N N . MET A 1 175 ? -0.904 -11.961 6.280 1.00 98.25 175 MET A N 1
ATOM 1332 C CA . MET A 1 175 ? -0.590 -11.892 7.717 1.00 98.25 175 MET A CA 1
ATOM 1333 C C . MET A 1 175 ? 0.926 -11.824 7.957 1.00 98.25 175 MET A C 1
ATOM 1335 O O . MET A 1 175 ? 1.395 -10.982 8.718 1.00 98.25 175 MET A O 1
ATOM 1339 N N . ALA A 1 176 ? 1.701 -12.666 7.266 1.00 98.50 176 ALA A N 1
ATOM 1340 C CA . ALA A 1 176 ? 3.161 -12.678 7.358 1.00 98.50 176 ALA A CA 1
ATOM 1341 C C . ALA A 1 176 ? 3.817 -11.381 6.840 1.00 98.50 176 ALA A C 1
ATOM 1343 O O . ALA A 1 176 ? 4.837 -10.961 7.379 1.00 98.50 176 ALA A O 1
ATOM 1344 N N . PHE A 1 177 ? 3.226 -10.733 5.834 1.00 98.44 177 PHE A N 1
ATOM 1345 C CA . PHE A 1 177 ? 3.702 -9.454 5.299 1.00 98.44 177 PHE A CA 1
ATOM 1346 C C . PHE A 1 177 ? 3.420 -8.264 6.232 1.00 98.44 177 PHE A C 1
ATOM 1348 O O . PHE A 1 177 ? 4.227 -7.341 6.350 1.00 98.44 177 PHE A O 1
ATOM 1355 N N . GLU A 1 178 ? 2.264 -8.274 6.892 1.00 98.19 178 GLU A N 1
ATOM 1356 C CA . GLU A 1 178 ? 1.782 -7.152 7.704 1.00 98.19 178 GLU A CA 1
ATOM 1357 C C . GLU A 1 178 ? 2.291 -7.194 9.153 1.00 98.19 178 GLU A C 1
ATOM 1359 O O . GLU A 1 178 ? 2.346 -6.151 9.805 1.00 98.19 178 GLU A O 1
ATOM 1364 N N . THR A 1 179 ? 2.691 -8.365 9.663 1.00 98.00 179 THR A N 1
ATOM 1365 C CA . THR A 1 179 ? 3.086 -8.529 11.069 1.00 98.00 179 THR A CA 1
ATOM 1366 C C . THR A 1 179 ? 4.446 -7.909 11.390 1.00 98.00 179 THR A C 1
ATOM 1368 O O . THR A 1 179 ? 5.454 -8.137 10.715 1.00 98.00 179 THR A O 1
ATOM 1371 N N . ALA A 1 180 ? 4.505 -7.157 12.487 1.00 97.81 180 ALA A N 1
ATOM 1372 C CA . ALA A 1 180 ? 5.745 -6.599 13.002 1.00 97.81 180 ALA A CA 1
ATOM 1373 C C . ALA A 1 180 ? 6.631 -7.654 13.672 1.00 97.81 180 ALA A C 1
ATOM 1375 O O . ALA A 1 180 ? 7.820 -7.413 13.846 1.00 97.81 180 ALA A O 1
ATOM 1376 N N . ALA A 1 181 ? 6.109 -8.852 13.962 1.00 96.19 181 ALA A N 1
ATOM 1377 C CA . ALA A 1 181 ? 6.907 -9.975 14.459 1.00 96.19 181 ALA A CA 1
ATOM 1378 C C . ALA A 1 181 ? 8.015 -10.412 13.479 1.00 96.19 181 ALA A C 1
ATOM 1380 O O . ALA A 1 181 ? 8.952 -11.108 13.874 1.00 96.19 181 ALA A O 1
ATOM 1381 N N . ALA A 1 182 ? 7.928 -9.991 12.212 1.00 96.81 182 ALA A N 1
ATOM 1382 C CA . ALA A 1 182 ? 8.979 -10.174 11.222 1.00 96.81 182 ALA A CA 1
ATOM 1383 C C . ALA A 1 182 ? 10.254 -9.365 11.531 1.00 96.81 182 ALA A C 1
ATOM 1385 O O . ALA A 1 182 ? 11.327 -9.783 11.096 1.00 96.81 182 ALA A O 1
ATOM 1386 N N . SER A 1 183 ? 10.158 -8.241 12.259 1.00 96.38 183 SER A N 1
ATOM 1387 C CA . SER A 1 183 ? 11.310 -7.411 12.627 1.00 96.38 183 SER A CA 1
ATOM 1388 C C . SER A 1 183 ? 11.867 -7.755 14.012 1.00 96.38 183 SER A C 1
ATOM 1390 O O . SER A 1 183 ? 11.124 -8.133 14.917 1.00 96.38 183 SER A O 1
ATOM 1392 N N . SER A 1 184 ? 13.183 -7.619 14.206 1.00 95.38 184 SER A N 1
ATOM 1393 C CA . SER A 1 184 ? 13.864 -7.919 15.477 1.00 95.38 184 SER A CA 1
ATOM 1394 C C . SER A 1 184 ? 13.318 -7.153 16.676 1.00 95.38 184 SER A C 1
ATOM 1396 O O . SER A 1 184 ? 13.243 -7.713 17.768 1.00 95.38 184 SER A O 1
ATOM 1398 N N . THR A 1 185 ? 12.939 -5.891 16.486 1.00 94.06 185 THR A N 1
ATOM 1399 C CA . THR A 1 185 ? 12.393 -5.042 17.555 1.00 94.06 185 THR A CA 1
ATOM 1400 C C . THR A 1 185 ? 10.875 -5.166 17.697 1.00 94.06 185 THR A C 1
ATOM 1402 O O . THR A 1 185 ? 10.313 -4.702 18.689 1.00 94.06 185 THR A O 1
ATOM 1405 N N . GLY A 1 186 ? 10.193 -5.787 16.728 1.00 96.00 186 GLY A N 1
ATOM 1406 C CA . GLY A 1 186 ? 8.739 -5.899 16.719 1.00 96.00 186 GLY A CA 1
ATOM 1407 C C . GLY A 1 186 ? 8.015 -4.587 16.417 1.00 96.00 186 GLY A C 1
ATOM 1408 O O . GLY A 1 186 ? 6.819 -4.500 16.683 1.00 96.00 186 GLY A O 1
ATOM 1409 N N . THR A 1 187 ? 8.707 -3.556 15.913 1.00 95.31 187 THR A N 1
ATOM 1410 C CA . THR A 1 187 ? 8.151 -2.194 15.841 1.00 95.31 187 THR A CA 1
ATOM 1411 C C . THR A 1 187 ? 7.733 -1.732 14.451 1.00 95.31 187 THR A C 1
ATOM 1413 O O . THR A 1 187 ? 7.249 -0.611 14.304 1.00 95.31 187 THR A O 1
ATOM 1416 N N . PHE A 1 188 ? 7.958 -2.548 13.426 1.00 95.94 188 PHE A N 1
ATOM 1417 C CA . PHE A 1 188 ? 7.559 -2.286 12.043 1.00 95.94 188 PHE A CA 1
ATOM 1418 C C . PHE A 1 188 ? 7.477 -3.606 11.266 1.00 95.94 188 PHE A C 1
ATOM 1420 O O . PHE A 1 188 ? 8.012 -4.627 11.706 1.00 95.94 188 PHE A O 1
ATOM 1427 N N . SER A 1 189 ? 6.808 -3.601 10.119 1.00 97.19 189 SER A N 1
ATOM 1428 C CA . SER A 1 189 ? 6.636 -4.767 9.246 1.00 97.19 189 SER A CA 1
ATOM 1429 C C . SER A 1 189 ? 7.038 -4.453 7.805 1.00 97.19 189 SER A C 1
ATOM 1431 O O . SER A 1 189 ? 7.429 -3.325 7.492 1.00 97.19 189 SER A O 1
ATOM 1433 N N . CYS A 1 190 ? 6.928 -5.432 6.899 1.00 97.31 190 CYS A N 1
ATOM 1434 C CA . CYS A 1 190 ? 7.117 -5.169 5.471 1.00 97.31 190 CYS A CA 1
ATOM 1435 C C . CYS A 1 190 ? 6.120 -4.106 4.979 1.00 97.31 190 CYS A C 1
ATOM 1437 O O . CYS A 1 190 ? 6.493 -3.226 4.205 1.00 97.31 190 CYS A O 1
ATOM 1439 N N . ALA A 1 191 ? 4.889 -4.121 5.501 1.00 96.12 191 ALA A N 1
ATOM 1440 C CA . ALA A 1 191 ? 3.859 -3.133 5.190 1.00 96.12 191 ALA A CA 1
ATOM 1441 C C . ALA A 1 191 ? 4.183 -1.708 5.681 1.00 96.12 191 ALA A C 1
ATOM 1443 O O . ALA A 1 191 ? 3.594 -0.759 5.178 1.00 96.12 191 ALA A O 1
ATOM 1444 N N . SER A 1 192 ? 5.128 -1.512 6.610 1.00 93.62 192 SER A N 1
ATOM 1445 C CA . SER A 1 192 ? 5.537 -0.160 7.021 1.00 93.62 192 SER A CA 1
ATOM 1446 C C . SER A 1 192 ? 6.311 0.567 5.912 1.00 93.62 192 SER A C 1
ATOM 1448 O O . SER A 1 192 ? 6.087 1.753 5.691 1.00 93.62 192 SER A O 1
ATOM 1450 N N . CYS A 1 193 ? 7.175 -0.147 5.182 1.00 90.81 193 CYS A N 1
ATOM 1451 C CA . CYS A 1 193 ? 7.856 0.381 3.991 1.00 90.81 193 CYS A CA 1
ATOM 1452 C C . CYS A 1 193 ? 6.994 0.256 2.726 1.00 90.81 193 CYS A C 1
ATOM 1454 O O . CYS A 1 193 ? 7.096 1.075 1.814 1.00 90.81 193 CYS A O 1
ATOM 1456 N N . HIS A 1 194 ? 6.125 -0.756 2.678 1.00 92.88 194 HIS A N 1
ATOM 1457 C CA . HIS A 1 194 ? 5.256 -1.052 1.542 1.00 92.88 194 HIS A CA 1
ATOM 1458 C C . HIS A 1 194 ? 3.760 -0.918 1.893 1.00 92.88 194 HIS A C 1
ATOM 1460 O O . HIS A 1 194 ? 3.018 -1.907 1.798 1.00 92.88 194 HIS A O 1
ATOM 1466 N N . PRO A 1 195 ? 3.292 0.272 2.316 1.00 90.31 195 PRO A N 1
ATOM 1467 C CA . PRO A 1 195 ? 1.931 0.458 2.819 1.00 90.31 195 PRO A CA 1
ATOM 1468 C C . PRO A 1 195 ? 0.901 0.116 1.744 1.00 90.31 195 PRO A C 1
ATOM 1470 O O . PRO A 1 195 ? 0.976 0.629 0.632 1.00 90.31 195 PRO A O 1
ATOM 1473 N N . ASP A 1 196 ? -0.029 -0.793 2.051 1.00 87.19 196 ASP A N 1
ATOM 1474 C CA . ASP A 1 196 ? -1.052 -1.303 1.120 1.00 87.19 196 ASP A CA 1
ATOM 1475 C C . ASP A 1 196 ? -0.487 -1.772 -0.240 1.00 87.19 196 ASP A C 1
ATOM 1477 O O . ASP A 1 196 ? -1.112 -1.661 -1.295 1.00 87.19 196 ASP A O 1
ATOM 1481 N N . GLY A 1 197 ? 0.737 -2.303 -0.219 1.00 87.50 197 GLY A N 1
ATOM 1482 C CA . GLY A 1 197 ? 1.445 -2.770 -1.405 1.00 87.50 197 GLY A CA 1
ATOM 1483 C C . GLY A 1 197 ? 2.150 -1.670 -2.213 1.00 87.50 197 GLY A C 1
ATOM 1484 O O . GLY A 1 197 ? 2.683 -1.934 -3.298 1.00 87.50 197 GLY A O 1
ATOM 1485 N N . HIS A 1 198 ? 2.150 -0.443 -1.693 1.00 86.88 198 HIS A N 1
ATOM 1486 C CA . HIS A 1 198 ? 2.733 0.747 -2.296 1.00 86.88 198 HIS A CA 1
ATOM 1487 C C . HIS A 1 198 ? 4.167 1.014 -1.787 1.00 86.88 198 HIS A C 1
ATOM 1489 O O . HIS A 1 198 ? 4.888 0.077 -1.450 1.00 86.88 198 HIS A O 1
ATOM 1495 N N . THR A 1 199 ? 4.617 2.269 -1.813 1.00 85.12 199 THR A N 1
ATOM 1496 C CA . THR A 1 199 ? 5.923 2.736 -1.338 1.00 85.12 199 THR A CA 1
ATOM 1497 C C . THR A 1 199 ? 5.735 3.779 -0.239 1.00 85.12 199 THR A C 1
ATOM 1499 O O . THR A 1 199 ? 4.811 4.591 -0.296 1.00 85.12 199 THR A O 1
ATOM 1502 N N . ASP A 1 200 ? 6.625 3.768 0.749 1.00 82.56 200 ASP A N 1
ATOM 1503 C CA . ASP A 1 200 ? 6.744 4.805 1.777 1.00 82.56 200 ASP A CA 1
ATOM 1504 C C . ASP A 1 200 ? 7.310 6.132 1.241 1.00 82.56 200 ASP A C 1
ATOM 1506 O O . ASP A 1 200 ? 7.304 7.135 1.952 1.00 82.56 200 ASP A O 1
ATOM 1510 N N . GLN A 1 201 ? 7.774 6.149 -0.016 1.00 79.06 201 GLN A N 1
ATOM 1511 C CA . GLN A 1 201 ? 8.409 7.297 -0.672 1.00 79.06 201 GLN A CA 1
ATOM 1512 C C . GLN A 1 201 ? 9.670 7.778 0.064 1.00 79.06 201 GLN A C 1
ATOM 1514 O O . GLN A 1 201 ? 10.074 8.936 -0.066 1.00 79.06 201 GLN A O 1
ATOM 1519 N N . LEU A 1 202 ? 10.309 6.891 0.832 1.00 77.69 202 LEU A N 1
ATOM 1520 C CA . LEU A 1 202 ? 11.531 7.157 1.581 1.00 77.69 202 LEU A CA 1
ATOM 1521 C C . LEU A 1 202 ? 12.754 6.608 0.836 1.00 77.69 202 LEU A C 1
ATOM 1523 O O . LEU A 1 202 ? 12.668 5.725 -0.022 1.00 77.69 202 LEU A O 1
ATOM 1527 N N . LEU A 1 203 ? 13.915 7.169 1.171 1.00 79.44 203 LEU A N 1
ATOM 1528 C CA . LEU A 1 203 ? 15.218 6.682 0.738 1.00 79.44 203 LEU A CA 1
ATOM 1529 C C . LEU A 1 203 ? 15.896 5.962 1.894 1.00 79.44 203 LEU A C 1
ATOM 1531 O O . LEU A 1 203 ? 15.983 6.500 2.997 1.00 79.44 203 LEU A O 1
ATOM 1535 N N . TRP A 1 204 ? 16.419 4.775 1.608 1.00 81.50 204 TRP A N 1
ATOM 1536 C CA . TRP A 1 204 ? 17.001 3.898 2.611 1.00 81.50 204 TRP A CA 1
ATOM 1537 C C . TRP A 1 204 ? 18.404 3.462 2.221 1.00 81.50 204 TRP A C 1
ATOM 1539 O O . TRP A 1 204 ? 18.627 2.970 1.113 1.00 81.50 204 TRP A O 1
ATOM 1549 N N . VAL A 1 205 ? 19.353 3.575 3.149 1.00 82.00 205 VAL A N 1
ATOM 1550 C CA . VAL A 1 205 ? 20.669 2.937 3.002 1.00 82.00 205 VAL A CA 1
ATOM 1551 C C . VAL A 1 205 ? 20.571 1.491 3.484 1.00 82.00 205 VAL A C 1
ATOM 1553 O O . VAL A 1 205 ? 20.925 1.160 4.615 1.00 82.00 205 VAL A O 1
ATOM 1556 N N . LEU A 1 206 ? 20.022 0.638 2.619 1.00 80.69 206 LEU A N 1
ATOM 1557 C CA . LEU A 1 206 ? 19.886 -0.801 2.854 1.00 80.69 206 LEU A CA 1
ATOM 1558 C C . LEU A 1 206 ? 21.193 -1.536 2.529 1.00 80.69 206 LEU A C 1
ATOM 1560 O O . LEU A 1 206 ? 22.113 -0.963 1.955 1.00 80.69 206 LEU A O 1
ATOM 1564 N N . LYS A 1 207 ? 21.290 -2.827 2.861 1.00 82.50 207 LYS A N 1
ATOM 1565 C CA . LYS A 1 207 ? 22.442 -3.671 2.505 1.00 82.50 207 LYS A CA 1
ATOM 1566 C C . LYS A 1 207 ? 22.432 -4.011 1.003 1.00 82.50 207 LYS A C 1
ATOM 1568 O O . LYS A 1 207 ? 22.080 -5.121 0.619 1.00 82.50 207 LYS A O 1
ATOM 1573 N N . THR A 1 208 ? 22.818 -3.054 0.159 1.00 83.62 208 THR A N 1
ATOM 1574 C CA . THR A 1 208 ? 22.875 -3.187 -1.312 1.00 83.62 208 THR A CA 1
ATOM 1575 C C . THR A 1 208 ? 24.301 -3.029 -1.856 1.00 83.62 208 THR A C 1
ATOM 1577 O O . THR A 1 208 ? 25.148 -2.450 -1.170 1.00 83.62 208 THR A O 1
ATOM 1580 N N . PRO A 1 209 ? 24.591 -3.485 -3.091 1.00 84.12 209 PRO A N 1
ATOM 1581 C CA . PRO A 1 209 ? 25.899 -3.292 -3.715 1.00 84.12 209 PRO A CA 1
ATOM 1582 C C . PRO A 1 209 ? 26.301 -1.816 -3.876 1.00 84.12 209 PRO A C 1
ATOM 1584 O O . PRO A 1 209 ? 25.463 -0.922 -4.035 1.00 84.12 209 PRO A O 1
ATOM 1587 N N . ILE A 1 210 ? 27.613 -1.567 -3.877 1.00 82.94 210 ILE A N 1
ATOM 1588 C CA . ILE A 1 210 ? 28.206 -0.255 -4.156 1.00 82.94 210 ILE A CA 1
ATOM 1589 C C . ILE A 1 210 ? 28.499 -0.162 -5.659 1.00 82.94 210 ILE A C 1
ATOM 1591 O O . ILE A 1 210 ? 29.273 -0.956 -6.180 1.00 82.94 210 ILE A O 1
ATOM 1595 N N . VAL A 1 211 ? 27.907 0.821 -6.346 1.00 77.19 211 VAL A N 1
ATOM 1596 C CA . VAL A 1 211 ? 27.925 0.952 -7.825 1.00 77.19 211 VAL A CA 1
ATOM 1597 C C . VAL A 1 211 ? 28.505 2.272 -8.350 1.00 77.19 211 VAL A C 1
ATOM 1599 O O . VAL A 1 211 ? 28.429 2.559 -9.537 1.00 77.19 211 VAL A O 1
ATOM 1602 N N . THR A 1 212 ? 29.083 3.108 -7.484 1.00 71.12 212 THR A N 1
ATOM 1603 C CA . THR A 1 212 ? 29.598 4.451 -7.841 1.00 71.12 212 THR A CA 1
ATOM 1604 C C . THR A 1 212 ? 31.125 4.530 -7.922 1.00 71.12 212 THR A C 1
ATOM 1606 O O . THR A 1 212 ? 31.677 5.620 -8.040 1.00 71.12 212 THR A O 1
ATOM 1609 N N . GLY A 1 213 ? 31.828 3.398 -7.802 1.00 70.44 213 GLY A N 1
ATOM 1610 C CA . GLY A 1 213 ? 33.293 3.359 -7.681 1.00 70.44 213 GLY A CA 1
ATOM 1611 C C . GLY A 1 213 ? 33.838 3.885 -6.340 1.00 70.44 213 GLY A C 1
ATOM 1612 O O . GLY A 1 213 ? 35.043 3.832 -6.113 1.00 70.44 213 GLY A O 1
ATOM 1613 N N . GLY A 1 214 ? 32.968 4.378 -5.448 1.00 78.12 214 GLY A N 1
ATOM 1614 C CA . GLY A 1 214 ? 33.298 4.745 -4.069 1.00 78.12 214 GLY A CA 1
ATOM 1615 C C . GLY A 1 214 ? 33.231 3.560 -3.095 1.00 78.12 214 GLY A C 1
ATOM 1616 O O . GLY A 1 214 ? 33.156 2.407 -3.503 1.00 78.12 214 GLY A O 1
ATOM 1617 N N . ASN A 1 215 ? 33.230 3.847 -1.787 1.00 78.56 215 ASN A N 1
ATOM 1618 C CA . ASN A 1 215 ? 33.134 2.843 -0.714 1.00 78.56 215 ASN A CA 1
ATOM 1619 C C . ASN A 1 215 ? 31.861 2.959 0.135 1.00 78.56 215 ASN A C 1
ATOM 1621 O O . ASN A 1 215 ? 31.847 2.561 1.298 1.00 78.56 215 ASN A O 1
ATOM 1625 N N . GLN A 1 216 ? 30.805 3.537 -0.428 1.00 77.44 216 GLN A N 1
ATOM 1626 C CA . GLN A 1 216 ? 29.578 3.833 0.292 1.00 77.44 216 GLN A CA 1
ATOM 1627 C C . GLN A 1 216 ? 28.385 3.214 -0.416 1.00 77.44 216 GLN A C 1
ATOM 1629 O O . GLN A 1 216 ? 28.256 3.330 -1.633 1.00 77.44 216 GLN A O 1
ATOM 1634 N N . ILE A 1 217 ? 27.483 2.621 0.360 1.00 80.50 217 ILE A N 1
ATOM 1635 C CA . ILE A 1 217 ? 26.200 2.174 -0.157 1.00 80.50 217 ILE A CA 1
ATOM 1636 C C . ILE A 1 217 ? 25.338 3.394 -0.504 1.00 80.50 217 ILE A C 1
ATOM 1638 O O . ILE A 1 217 ? 25.197 4.336 0.284 1.00 80.50 217 ILE A O 1
ATOM 1642 N N . MET A 1 218 ? 24.781 3.392 -1.711 1.00 79.31 218 MET A N 1
ATOM 1643 C CA . MET A 1 218 ? 23.865 4.438 -2.157 1.00 79.31 218 MET A CA 1
ATOM 1644 C C . MET A 1 218 ? 22.455 4.086 -1.706 1.00 79.31 218 MET A C 1
ATOM 1646 O O . MET A 1 218 ? 22.075 2.918 -1.822 1.00 79.31 218 MET A O 1
ATOM 1650 N N . PRO A 1 219 ? 21.659 5.077 -1.279 1.00 81.38 219 PRO A N 1
ATOM 1651 C CA . PRO A 1 219 ? 20.290 4.821 -0.882 1.00 81.38 219 PRO A CA 1
ATOM 1652 C C . PRO A 1 219 ? 19.466 4.241 -2.038 1.00 81.38 219 PRO A C 1
ATOM 1654 O O . PRO A 1 219 ? 19.743 4.496 -3.220 1.00 81.38 219 PRO A O 1
ATOM 1657 N N . ARG A 1 220 ? 18.451 3.457 -1.686 1.00 83.12 220 ARG A N 1
ATOM 1658 C CA . ARG A 1 220 ? 17.402 2.998 -2.594 1.00 83.12 220 ARG A CA 1
ATOM 1659 C C . ARG A 1 220 ? 16.057 3.532 -2.139 1.00 83.12 220 ARG A C 1
ATOM 1661 O O . ARG A 1 220 ? 15.785 3.591 -0.942 1.00 83.12 220 ARG A O 1
ATOM 1668 N N . SER A 1 221 ? 15.235 3.920 -3.100 1.00 82.38 221 SER A N 1
ATOM 1669 C CA . SER A 1 221 ? 13.819 4.158 -2.880 1.00 82.38 221 SER A CA 1
ATOM 1670 C C . SER A 1 221 ? 13.085 2.829 -2.747 1.00 82.38 221 SER A C 1
ATOM 1672 O O . SER A 1 221 ? 13.406 1.850 -3.429 1.00 82.38 221 SER A O 1
ATOM 1674 N N . THR A 1 222 ? 12.086 2.788 -1.874 1.00 85.25 222 THR A N 1
ATOM 1675 C CA . THR A 1 222 ? 11.250 1.600 -1.720 1.00 85.25 222 THR A CA 1
ATOM 1676 C C . THR A 1 222 ? 10.432 1.359 -2.989 1.00 85.25 222 THR A C 1
ATOM 1678 O O . THR A 1 222 ? 9.711 2.250 -3.443 1.00 85.25 222 THR A O 1
ATOM 1681 N N . MET A 1 223 ? 10.515 0.158 -3.568 1.00 85.69 223 MET A N 1
ATOM 1682 C CA . MET A 1 223 ? 9.682 -0.212 -4.718 1.00 85.69 223 MET A CA 1
ATOM 1683 C C . MET A 1 223 ? 8.310 -0.718 -4.269 1.00 85.69 223 MET A C 1
ATOM 1685 O O . MET A 1 223 ? 8.230 -1.442 -3.281 1.00 85.69 223 MET A O 1
ATOM 1689 N N . PRO A 1 224 ? 7.223 -0.408 -4.987 1.00 87.19 224 PRO A N 1
ATOM 1690 C CA . PRO A 1 224 ? 5.921 -0.989 -4.689 1.00 87.19 224 PRO A CA 1
ATOM 1691 C C . PRO A 1 224 ? 5.911 -2.501 -4.964 1.00 87.19 224 PRO A C 1
ATOM 1693 O O . PRO A 1 224 ? 6.489 -2.972 -5.946 1.00 87.19 224 PRO A O 1
ATOM 1696 N N . VAL A 1 225 ? 5.213 -3.269 -4.125 1.00 90.62 225 VAL A N 1
ATOM 1697 C CA . VAL A 1 225 ? 5.044 -4.726 -4.312 1.00 90.62 225 VAL A CA 1
ATOM 1698 C C . VAL A 1 225 ? 3.847 -5.079 -5.195 1.00 90.62 225 VAL A C 1
ATOM 1700 O O . VAL A 1 225 ? 3.731 -6.200 -5.672 1.00 90.62 225 VAL A O 1
ATOM 1703 N N . ARG A 1 226 ? 2.943 -4.135 -5.446 1.00 88.00 226 ARG A N 1
ATOM 1704 C CA . ARG A 1 226 ? 1.811 -4.338 -6.355 1.00 88.00 226 ARG A CA 1
ATOM 1705 C C . ARG A 1 226 ? 2.297 -4.543 -7.792 1.00 88.00 226 ARG A C 1
ATOM 1707 O O . ARG A 1 226 ? 3.138 -3.778 -8.239 1.00 88.00 226 ARG A O 1
ATOM 1714 N N . GLY A 1 227 ? 1.776 -5.525 -8.519 1.00 88.00 227 GLY A N 1
ATOM 1715 C CA . GLY A 1 227 ? 2.146 -5.812 -9.908 1.00 88.00 227 GLY A CA 1
ATOM 1716 C C . GLY A 1 227 ? 3.440 -6.612 -10.085 1.00 88.00 227 GLY A C 1
ATOM 1717 O O . GLY A 1 227 ? 4.073 -6.486 -11.122 1.00 88.00 227 GLY A O 1
ATOM 1718 N N . LEU A 1 228 ? 3.876 -7.375 -9.075 1.00 89.81 228 LEU A N 1
ATOM 1719 C CA . LEU A 1 228 ? 5.103 -8.184 -9.159 1.00 89.81 228 LEU A CA 1
ATOM 1720 C C . LEU A 1 228 ? 5.042 -9.280 -10.231 1.00 89.81 228 LEU A C 1
ATOM 1722 O O . LEU A 1 228 ? 6.074 -9.678 -10.753 1.00 89.81 228 LEU A O 1
ATOM 1726 N N . ARG A 1 229 ? 3.859 -9.817 -10.529 1.00 88.31 229 ARG A N 1
ATOM 1727 C CA . ARG A 1 229 ? 3.721 -10.938 -11.464 1.00 88.31 229 ARG A CA 1
ATOM 1728 C C . ARG A 1 229 ? 4.208 -10.558 -12.865 1.00 88.31 229 ARG A C 1
ATOM 1730 O O . ARG A 1 229 ? 3.747 -9.555 -13.397 1.00 88.31 229 ARG A O 1
ATOM 1737 N N . ASP A 1 230 ? 5.062 -11.407 -13.440 1.00 87.25 230 ASP A N 1
ATOM 1738 C CA . ASP A 1 230 ? 5.677 -11.262 -14.771 1.00 87.25 230 ASP A CA 1
ATOM 1739 C C . ASP A 1 230 ? 6.652 -10.080 -14.875 1.00 87.25 230 ASP A C 1
ATOM 1741 O O . ASP A 1 230 ? 6.857 -9.489 -15.940 1.00 87.25 230 ASP A O 1
ATOM 1745 N N . THR A 1 231 ? 7.253 -9.712 -13.741 1.00 88.62 231 THR A N 1
ATOM 1746 C CA . THR A 1 231 ? 8.146 -8.559 -13.650 1.00 88.62 231 THR A CA 1
ATOM 1747 C C . THR A 1 231 ? 9.457 -8.822 -12.934 1.00 88.62 231 THR A C 1
ATOM 1749 O O . THR A 1 231 ? 10.068 -7.902 -12.392 1.00 88.62 231 THR A O 1
ATOM 1752 N N . GLU A 1 232 ? 9.860 -10.082 -12.875 1.00 89.75 232 GLU A N 1
ATOM 1753 C CA . GLU A 1 232 ? 11.174 -10.485 -12.411 1.00 89.75 232 GLU A CA 1
ATOM 1754 C C . GLU A 1 232 ? 12.274 -9.788 -13.217 1.00 89.75 232 GLU A C 1
ATOM 1756 O O . GLU A 1 232 ? 12.118 -9.599 -14.430 1.00 89.75 232 GLU A O 1
ATOM 1761 N N . PRO A 1 233 ? 13.437 -9.533 -12.599 1.00 87.75 233 PRO A N 1
ATOM 1762 C CA . PRO A 1 233 ? 13.717 -9.554 -11.154 1.00 87.75 233 PRO A CA 1
ATOM 1763 C C . PRO A 1 233 ? 13.081 -8.373 -10.389 1.00 87.75 233 PRO A C 1
ATOM 1765 O O . PRO A 1 233 ? 12.652 -7.368 -10.951 1.00 87.75 233 PRO A O 1
ATOM 1768 N N . TYR A 1 234 ? 12.985 -8.506 -9.063 1.00 88.31 234 TYR A N 1
ATOM 1769 C CA . TYR A 1 234 ? 12.106 -7.665 -8.236 1.00 88.31 234 TYR A CA 1
ATOM 1770 C C . TYR A 1 234 ? 12.794 -6.582 -7.411 1.00 88.31 234 TYR A C 1
ATOM 1772 O O . TYR A 1 234 ? 12.134 -6.000 -6.553 1.00 88.31 234 TYR A O 1
ATOM 1780 N N . HIS A 1 235 ? 14.082 -6.318 -7.603 1.00 88.56 235 HIS A N 1
ATOM 1781 C CA . HIS A 1 235 ? 14.822 -5.308 -6.847 1.00 88.56 235 HIS A CA 1
ATOM 1782 C C . HIS A 1 235 ? 15.578 -4.398 -7.813 1.00 88.56 235 HIS A C 1
ATOM 1784 O O . HIS A 1 235 ? 16.052 -4.879 -8.825 1.00 88.56 235 HIS A O 1
ATOM 1790 N N . TRP A 1 236 ? 15.763 -3.112 -7.491 1.00 88.00 236 TRP A N 1
ATOM 1791 C CA . TRP A 1 236 ? 16.479 -2.147 -8.350 1.00 88.00 236 TRP A CA 1
ATOM 1792 C C . TRP A 1 236 ? 17.832 -2.632 -8.887 1.00 88.00 236 TRP A C 1
ATOM 1794 O O . TRP A 1 236 ? 18.310 -2.158 -9.912 1.00 88.00 236 TRP A O 1
ATOM 1804 N N . ASP A 1 237 ? 18.483 -3.511 -8.137 1.00 88.06 237 ASP A N 1
ATOM 1805 C CA . ASP A 1 237 ? 19.859 -3.931 -8.352 1.00 88.06 237 ASP A CA 1
ATOM 1806 C C . ASP A 1 237 ? 20.006 -5.242 -9.144 1.00 88.06 237 ASP A C 1
ATOM 1808 O O . ASP A 1 237 ? 21.115 -5.774 -9.162 1.00 88.06 237 ASP A O 1
ATOM 1812 N N . GLY A 1 238 ? 18.947 -5.818 -9.729 1.00 87.69 238 GLY A N 1
ATOM 1813 C CA . GLY A 1 238 ? 19.014 -7.153 -10.356 1.00 87.69 238 GLY A CA 1
ATOM 1814 C C . GLY A 1 238 ? 18.848 -8.294 -9.363 1.00 87.69 238 GLY A C 1
ATOM 1815 O O . GLY A 1 238 ? 18.460 -9.397 -9.718 1.00 87.69 238 GLY A O 1
ATOM 1816 N N . VAL A 1 239 ? 19.158 -8.045 -8.092 1.00 87.50 239 VAL A N 1
ATOM 1817 C CA . VAL A 1 239 ? 19.290 -9.057 -7.043 1.00 87.50 239 VAL A CA 1
ATOM 1818 C C . VAL A 1 239 ? 18.772 -8.525 -5.706 1.00 87.50 239 VAL A C 1
ATOM 1820 O O . VAL A 1 239 ? 18.830 -7.313 -5.472 1.00 87.50 239 VAL A O 1
ATOM 1823 N N . PRO A 1 240 ? 18.334 -9.404 -4.787 1.00 88.88 240 PRO A N 1
ATOM 1824 C CA . PRO A 1 240 ? 18.283 -10.872 -4.891 1.00 88.88 240 PRO A CA 1
ATOM 1825 C C . PRO A 1 240 ? 17.083 -11.389 -5.709 1.00 88.88 240 PRO A C 1
ATOM 1827 O O . PRO A 1 240 ? 16.121 -10.658 -5.921 1.00 88.88 240 PRO A O 1
ATOM 1830 N N . GLY A 1 241 ? 17.125 -12.663 -6.120 1.00 90.00 241 GLY A N 1
ATOM 1831 C CA . GLY A 1 241 ? 16.015 -13.319 -6.824 1.00 90.00 241 GLY A CA 1
ATOM 1832 C C . GLY A 1 241 ? 16.026 -13.102 -8.335 1.00 90.00 241 GLY A C 1
ATOM 1833 O O . GLY A 1 241 ? 14.977 -12.865 -8.921 1.00 90.00 241 GLY A O 1
ATOM 1834 N N . ASP A 1 242 ? 17.207 -13.170 -8.946 1.00 92.38 242 ASP A N 1
ATOM 1835 C CA . ASP A 1 242 ? 17.420 -13.084 -10.390 1.00 92.38 242 ASP A CA 1
ATOM 1836 C C . ASP A 1 242 ? 17.220 -14.463 -11.041 1.00 92.38 242 ASP A C 1
ATOM 1838 O O . ASP A 1 242 ? 17.982 -15.391 -10.733 1.00 92.38 242 ASP A O 1
ATOM 1842 N N . PRO A 1 243 ? 16.202 -14.660 -11.897 1.00 93.38 243 PRO A N 1
ATOM 1843 C CA . PRO A 1 243 ? 16.000 -15.921 -12.607 1.00 93.38 243 PRO A CA 1
ATOM 1844 C C . PRO A 1 243 ? 16.747 -15.993 -13.948 1.00 93.38 243 PRO A C 1
ATOM 1846 O O . PRO A 1 243 ? 16.703 -17.029 -14.614 1.00 93.38 243 PRO A O 1
ATOM 1849 N N . TYR A 1 244 ? 17.389 -14.908 -14.386 1.00 92.94 244 TYR A N 1
ATOM 1850 C CA . TYR A 1 244 ? 17.998 -14.799 -15.711 1.00 92.94 244 TYR A CA 1
ATOM 1851 C C . TYR A 1 244 ? 19.522 -14.889 -15.674 1.00 92.94 244 TYR A C 1
ATOM 1853 O O . TYR A 1 244 ? 20.110 -15.433 -16.611 1.00 92.94 244 TYR A O 1
ATOM 1861 N N . GLY A 1 245 ? 20.150 -14.392 -14.606 1.00 91.88 245 GLY A N 1
ATOM 1862 C CA . GLY A 1 245 ? 21.591 -14.167 -14.581 1.00 91.88 245 GLY A CA 1
ATOM 1863 C C . GLY A 1 245 ? 21.984 -13.013 -15.508 1.00 91.88 245 GLY A C 1
ATOM 1864 O O . GLY A 1 245 ? 21.136 -12.325 -16.081 1.00 91.88 245 GLY A O 1
ATOM 1865 N N . GLY A 1 246 ? 23.287 -12.827 -15.704 1.00 92.50 246 GLY A N 1
ATOM 1866 C CA . GLY A 1 246 ? 23.835 -11.692 -16.447 1.00 92.50 246 GLY A CA 1
ATOM 1867 C C . GLY A 1 246 ? 24.556 -10.703 -15.537 1.00 92.50 246 GLY A C 1
ATOM 1868 O O . GLY A 1 246 ? 25.135 -11.091 -14.521 1.00 92.50 246 GLY A O 1
ATOM 1869 N N . ASN A 1 247 ? 24.602 -9.432 -15.931 1.00 91.25 247 ASN A N 1
ATOM 1870 C CA . ASN A 1 247 ? 25.211 -8.378 -15.129 1.00 91.25 247 ASN A CA 1
ATOM 1871 C C . ASN A 1 247 ? 24.163 -7.744 -14.210 1.00 91.25 247 ASN A C 1
ATOM 1873 O O . ASN A 1 247 ? 23.132 -7.258 -14.657 1.00 91.25 247 ASN A O 1
ATOM 1877 N N . ASN A 1 248 ? 24.483 -7.643 -12.928 1.00 91.44 248 ASN A N 1
ATOM 1878 C CA . ASN A 1 248 ? 23.661 -6.930 -11.954 1.00 91.44 248 ASN A CA 1
ATOM 1879 C C . ASN A 1 248 ? 24.476 -5.814 -11.285 1.00 91.44 248 ASN A C 1
ATOM 1881 O O . ASN A 1 248 ? 25.667 -5.659 -11.567 1.00 91.44 248 ASN A O 1
ATOM 1885 N N . SER A 1 249 ? 23.873 -5.032 -10.390 1.00 88.94 249 SER A N 1
ATOM 1886 C CA . SER A 1 249 ? 24.571 -3.934 -9.705 1.00 88.94 249 SER A CA 1
ATOM 1887 C C . SER A 1 249 ? 25.835 -4.375 -8.953 1.00 88.94 249 SER A C 1
ATOM 1889 O O . SER A 1 249 ? 26.757 -3.582 -8.791 1.00 88.94 249 SER A O 1
ATOM 1891 N N . ALA A 1 250 ? 25.924 -5.626 -8.486 1.00 87.88 250 ALA A N 1
ATOM 1892 C CA . ALA A 1 250 ? 27.144 -6.143 -7.856 1.00 87.88 250 ALA A CA 1
ATOM 1893 C C . ALA A 1 250 ? 28.226 -6.545 -8.877 1.00 87.88 250 ALA A C 1
ATOM 1895 O O . ALA A 1 250 ? 29.404 -6.619 -8.534 1.00 87.88 250 ALA A O 1
ATOM 1896 N N . HIS A 1 251 ? 27.833 -6.784 -10.128 1.00 89.19 251 HIS A N 1
ATOM 1897 C CA . HIS A 1 251 ? 28.649 -7.365 -11.189 1.00 89.19 251 HIS A CA 1
ATOM 1898 C C . HIS A 1 251 ? 28.471 -6.609 -12.516 1.00 89.19 251 HIS A C 1
ATOM 1900 O O . HIS A 1 251 ? 28.179 -7.193 -13.554 1.00 89.19 251 HIS A O 1
ATOM 1906 N N . ILE A 1 252 ? 28.675 -5.289 -12.510 1.00 88.31 252 ILE A N 1
ATOM 1907 C CA . ILE A 1 252 ? 28.359 -4.420 -13.662 1.00 88.31 252 ILE A CA 1
ATOM 1908 C C . ILE A 1 252 ? 29.162 -4.716 -14.946 1.00 88.31 252 ILE A C 1
ATOM 1910 O O . ILE A 1 252 ? 28.726 -4.332 -16.031 1.00 88.31 252 ILE A O 1
ATOM 1914 N N . TYR A 1 253 ? 30.312 -5.395 -14.837 1.00 87.19 253 TYR A N 1
ATOM 1915 C CA . TYR A 1 253 ? 31.202 -5.745 -15.959 1.00 87.19 253 TYR A CA 1
ATOM 1916 C C . TYR A 1 253 ? 31.363 -7.256 -16.181 1.00 87.19 253 TYR A C 1
ATOM 1918 O O . TYR A 1 253 ? 32.144 -7.668 -17.036 1.00 87.19 253 TYR A O 1
ATOM 1926 N N . THR A 1 254 ? 30.671 -8.092 -15.406 1.00 89.56 254 THR A N 1
ATOM 1927 C CA . THR A 1 254 ? 30.818 -9.551 -15.458 1.00 89.56 254 THR A CA 1
ATOM 1928 C C . THR A 1 254 ? 29.455 -10.213 -15.420 1.00 89.56 254 THR A C 1
ATOM 1930 O O . THR A 1 254 ? 28.610 -9.820 -14.627 1.00 89.56 254 THR A O 1
ATOM 1933 N N . SER A 1 255 ? 29.259 -11.254 -16.221 1.00 92.44 255 SER A N 1
ATOM 1934 C CA . SER A 1 255 ? 28.056 -12.077 -16.110 1.00 92.44 255 SER A CA 1
ATOM 1935 C C . SER A 1 255 ? 28.164 -12.996 -14.896 1.00 92.44 255 SER A C 1
ATOM 1937 O O . SER A 1 255 ? 29.215 -13.602 -14.679 1.00 92.44 255 SER A O 1
ATOM 1939 N N . VAL A 1 256 ? 27.082 -13.127 -14.137 1.00 94.06 256 VAL A N 1
ATOM 1940 C CA . VAL A 1 256 ? 26.914 -14.147 -13.099 1.00 94.06 256 VAL A CA 1
ATOM 1941 C C . VAL A 1 256 ? 25.733 -15.053 -13.428 1.00 94.06 256 VAL A C 1
ATOM 1943 O O . VAL A 1 256 ? 24.866 -14.694 -14.223 1.00 94.06 256 VAL A O 1
ATOM 1946 N N . GLU A 1 257 ? 25.723 -16.242 -12.837 1.00 95.19 257 GLU A N 1
ATOM 1947 C CA . GLU A 1 257 ? 24.623 -17.196 -12.985 1.00 95.19 257 GLU A CA 1
ATOM 1948 C C . GLU A 1 257 ? 23.349 -16.701 -12.288 1.00 95.19 257 GLU A C 1
ATOM 1950 O O . GLU A 1 257 ? 23.410 -15.951 -11.307 1.00 95.19 257 GLU A O 1
ATOM 1955 N N . ALA A 1 258 ? 22.195 -17.168 -12.770 1.00 94.56 258 ALA A N 1
ATOM 1956 C CA . ALA A 1 258 ? 20.915 -16.958 -12.104 1.00 94.56 258 ALA A CA 1
ATOM 1957 C C . ALA A 1 258 ? 20.952 -17.518 -10.671 1.00 94.56 258 ALA A C 1
ATOM 1959 O O . ALA A 1 258 ? 21.543 -18.570 -10.412 1.00 94.56 258 ALA A O 1
ATOM 1960 N N . ASN A 1 259 ? 20.293 -16.832 -9.737 1.00 91.88 259 ASN A N 1
ATOM 1961 C CA . ASN A 1 259 ? 20.211 -17.261 -8.339 1.00 91.88 259 ASN A CA 1
ATOM 1962 C C . ASN A 1 259 ? 18.799 -17.672 -7.907 1.00 91.88 259 ASN A C 1
ATOM 1964 O O . ASN A 1 259 ? 18.617 -18.010 -6.746 1.00 91.88 259 ASN A O 1
ATOM 1968 N N . SER A 1 260 ? 17.835 -17.687 -8.830 1.00 94.50 260 SER A N 1
ATOM 1969 C CA . SER A 1 260 ? 16.487 -18.234 -8.640 1.00 94.50 260 SER A CA 1
ATOM 1970 C C . SER A 1 260 ? 16.025 -19.005 -9.882 1.00 94.50 260 SER A C 1
ATOM 1972 O O . SER A 1 260 ? 16.729 -19.059 -10.892 1.00 94.50 260 SER A O 1
ATOM 1974 N N . VAL A 1 261 ? 14.865 -19.659 -9.804 1.00 95.00 261 VAL A N 1
ATOM 1975 C CA . VAL A 1 261 ? 14.398 -20.582 -10.847 1.00 95.00 261 VAL A CA 1
ATOM 1976 C C . VAL A 1 261 ? 13.555 -19.858 -11.899 1.00 95.00 261 VAL A C 1
ATOM 1978 O O . VAL A 1 261 ? 12.468 -19.358 -11.622 1.00 95.00 261 VAL A O 1
ATOM 1981 N N . LYS A 1 262 ? 14.026 -19.860 -13.151 1.00 92.81 262 LYS A N 1
ATOM 1982 C CA . LYS A 1 262 ? 13.267 -19.331 -14.290 1.00 92.81 262 LYS A CA 1
ATOM 1983 C C . LYS A 1 262 ? 11.945 -20.078 -14.481 1.00 92.81 262 LYS A C 1
ATOM 1985 O O . LYS A 1 262 ? 11.932 -21.302 -14.585 1.00 92.81 262 LYS A O 1
ATOM 1990 N N . GLY A 1 263 ? 10.851 -19.325 -14.595 1.00 92.00 263 GLY A N 1
ATOM 1991 C CA . GLY A 1 263 ? 9.495 -19.873 -14.716 1.00 92.00 263 GLY A CA 1
ATOM 1992 C C . GLY A 1 263 ? 8.843 -20.233 -13.378 1.00 92.00 263 GLY A C 1
ATOM 1993 O O . GLY A 1 263 ? 7.701 -20.682 -13.376 1.00 92.00 263 GLY A O 1
ATOM 1994 N N . ASP A 1 264 ? 9.536 -20.012 -12.257 1.00 94.38 264 ASP A N 1
ATOM 1995 C CA . ASP A 1 264 ? 8.983 -20.120 -10.909 1.00 94.38 264 ASP A CA 1
ATOM 1996 C C . ASP A 1 264 ? 9.105 -18.767 -10.174 1.00 94.38 264 ASP A C 1
ATOM 1998 O O . ASP A 1 264 ? 10.068 -18.540 -9.433 1.00 94.38 264 ASP A O 1
ATOM 2002 N N . PRO A 1 265 ? 8.127 -17.854 -10.343 1.00 92.50 265 PRO A N 1
ATOM 2003 C CA . PRO A 1 265 ? 8.125 -16.550 -9.673 1.00 92.50 265 PRO A CA 1
ATOM 2004 C C . PRO A 1 265 ? 8.224 -16.646 -8.144 1.00 92.50 265 PRO A C 1
ATOM 2006 O O . PRO A 1 265 ? 8.739 -15.732 -7.493 1.00 92.50 265 PRO A O 1
ATOM 2009 N N . VAL A 1 266 ? 7.725 -17.738 -7.547 1.00 94.50 266 VAL A N 1
ATOM 2010 C CA . VAL A 1 266 ? 7.754 -17.946 -6.092 1.00 94.50 266 VAL A CA 1
ATOM 2011 C C . VAL A 1 266 ? 9.193 -18.123 -5.617 1.00 94.50 266 VAL A C 1
ATOM 2013 O O . VAL A 1 266 ? 9.552 -17.563 -4.579 1.00 94.50 266 VAL A O 1
ATOM 2016 N N . SER A 1 267 ? 10.034 -18.815 -6.395 1.00 94.50 267 SER A N 1
ATOM 2017 C CA . SER A 1 267 ? 11.473 -18.926 -6.132 1.00 94.50 267 SER A CA 1
ATOM 2018 C C . SER A 1 267 ? 12.123 -17.544 -6.044 1.00 94.50 267 SER A C 1
ATOM 2020 O O . SER A 1 267 ? 12.731 -17.217 -5.024 1.00 94.50 267 SER A O 1
ATOM 2022 N N . SER A 1 268 ? 11.932 -16.685 -7.050 1.00 94.62 268 SER A N 1
ATOM 2023 C CA . SER A 1 268 ? 12.512 -15.336 -7.070 1.00 94.62 268 SER A CA 1
ATOM 2024 C C . SER A 1 268 ? 12.039 -14.474 -5.892 1.00 94.62 268 SER A C 1
ATOM 2026 O O . SER A 1 268 ? 12.856 -13.823 -5.236 1.00 94.62 268 SER A O 1
ATOM 2028 N N . ILE A 1 269 ? 10.747 -14.520 -5.535 1.00 95.19 269 ILE A N 1
ATOM 2029 C CA . ILE A 1 269 ? 10.246 -13.791 -4.358 1.00 95.19 269 ILE A CA 1
ATOM 2030 C C . ILE A 1 269 ? 10.833 -14.346 -3.061 1.00 95.19 269 ILE A C 1
ATOM 2032 O O . ILE A 1 269 ? 11.178 -13.570 -2.169 1.00 95.19 269 ILE A O 1
ATOM 2036 N N . ARG A 1 270 ? 10.987 -15.667 -2.930 1.00 95.81 270 ARG A N 1
ATOM 2037 C CA . ARG A 1 270 ? 11.546 -16.269 -1.714 1.00 95.81 270 ARG A CA 1
ATOM 2038 C C . ARG A 1 270 ? 12.951 -15.742 -1.418 1.00 95.81 270 ARG A C 1
ATOM 2040 O O . ARG A 1 270 ? 13.250 -15.476 -0.258 1.00 95.81 270 ARG A O 1
ATOM 2047 N N . HIS A 1 271 ? 13.767 -15.491 -2.443 1.00 94.81 271 HIS A N 1
ATOM 2048 C CA . HIS A 1 271 ? 15.075 -14.846 -2.283 1.00 94.81 271 HIS A CA 1
ATOM 2049 C C . HIS A 1 271 ? 14.979 -13.412 -1.741 1.00 94.81 271 HIS A C 1
ATOM 2051 O O . HIS A 1 271 ? 15.771 -13.032 -0.876 1.00 94.81 271 HIS A O 1
ATOM 2057 N N . LEU A 1 272 ? 14.004 -12.626 -2.208 1.00 93.12 272 LEU A N 1
ATOM 2058 C CA . LEU A 1 272 ? 13.745 -11.277 -1.696 1.00 93.12 272 LEU A CA 1
ATOM 2059 C C . LEU A 1 272 ? 13.293 -11.308 -0.232 1.00 93.12 272 LEU A C 1
ATOM 2061 O O . LEU A 1 272 ? 13.816 -10.557 0.592 1.00 93.12 272 LEU A O 1
ATOM 2065 N N . ILE A 1 273 ? 12.372 -12.212 0.100 1.00 96.94 273 ILE A N 1
ATOM 2066 C CA . ILE A 1 273 ? 11.876 -12.419 1.464 1.00 96.94 273 ILE A CA 1
ATOM 2067 C C . ILE A 1 273 ? 13.019 -12.821 2.397 1.00 96.94 273 ILE A C 1
ATOM 2069 O O . ILE A 1 273 ? 13.201 -12.213 3.452 1.00 96.94 273 ILE A O 1
ATOM 2073 N N . ASP A 1 274 ? 13.806 -13.823 2.006 1.00 96.69 274 ASP A N 1
ATOM 2074 C CA . ASP A 1 274 ? 14.918 -14.323 2.807 1.00 96.69 274 ASP A CA 1
ATOM 2075 C C . ASP A 1 274 ? 15.983 -13.237 3.015 1.00 96.69 274 ASP A C 1
ATOM 2077 O O . ASP A 1 274 ? 16.457 -13.051 4.137 1.00 96.69 274 ASP A O 1
ATOM 2081 N N . GLY A 1 275 ? 16.313 -12.479 1.964 1.00 94.25 275 GLY A N 1
ATOM 2082 C CA . GLY A 1 275 ? 17.256 -11.364 2.033 1.00 94.25 275 GLY A CA 1
ATOM 2083 C C . GLY A 1 275 ? 16.768 -10.222 2.926 1.00 94.25 275 GLY A C 1
ATOM 2084 O O . GLY A 1 275 ? 17.530 -9.737 3.764 1.00 94.25 275 GLY A O 1
ATOM 2085 N N . GLY A 1 276 ? 15.502 -9.815 2.796 1.00 94.69 276 GLY A N 1
ATOM 2086 C CA . GLY A 1 276 ? 14.898 -8.766 3.621 1.00 94.69 276 GLY A CA 1
ATOM 2087 C C . GLY A 1 276 ? 14.825 -9.153 5.099 1.00 94.69 276 GLY A C 1
ATOM 2088 O O . GLY A 1 276 ? 15.199 -8.359 5.963 1.00 94.69 276 GLY A O 1
ATOM 2089 N N . LEU A 1 277 ? 14.431 -10.398 5.391 1.00 96.75 277 LEU A N 1
ATOM 2090 C CA . LEU A 1 277 ? 14.379 -10.940 6.752 1.00 96.75 277 LEU A CA 1
ATOM 2091 C C . LEU A 1 277 ? 15.759 -11.068 7.403 1.00 96.75 277 LEU A C 1
ATOM 2093 O O . LEU A 1 277 ? 15.876 -10.881 8.610 1.00 96.75 277 LEU A O 1
ATOM 2097 N N . ALA A 1 278 ? 16.795 -11.364 6.617 1.00 94.94 278 ALA A N 1
ATOM 2098 C CA . ALA A 1 278 ? 18.174 -11.480 7.088 1.00 94.94 278 ALA A CA 1
ATOM 2099 C C . ALA A 1 278 ? 18.938 -10.143 7.136 1.00 94.94 278 ALA A C 1
ATOM 2101 O O . ALA A 1 278 ? 20.108 -10.123 7.522 1.00 94.94 278 ALA A O 1
ATOM 2102 N N . SER A 1 279 ? 18.328 -9.037 6.696 1.00 92.31 279 SER A N 1
ATOM 2103 C CA . SER A 1 279 ? 18.970 -7.720 6.657 1.00 92.31 279 SER A CA 1
ATOM 2104 C C . SER A 1 279 ? 18.061 -6.622 7.199 1.00 92.31 279 SER A C 1
ATOM 2106 O O . SER A 1 279 ? 18.109 -6.348 8.387 1.00 92.31 279 SER A O 1
ATOM 2108 N N . THR A 1 280 ? 17.222 -6.002 6.370 1.00 91.88 280 THR A N 1
ATOM 2109 C CA . THR A 1 280 ? 16.374 -4.856 6.732 1.00 91.88 280 THR A CA 1
ATOM 2110 C C . THR A 1 280 ? 15.507 -5.120 7.964 1.00 91.88 280 THR A C 1
ATOM 2112 O O . THR A 1 280 ? 15.363 -4.247 8.817 1.00 91.88 280 THR A O 1
ATOM 2115 N N . MET A 1 281 ? 14.960 -6.332 8.084 1.00 94.94 281 MET A N 1
ATOM 2116 C CA . MET A 1 281 ? 14.111 -6.722 9.212 1.00 94.94 281 MET A CA 1
ATOM 2117 C C . MET A 1 281 ? 14.906 -7.252 10.414 1.00 94.94 281 MET A C 1
ATOM 2119 O O . MET A 1 281 ? 14.313 -7.474 11.465 1.00 94.94 281 MET A O 1
ATOM 2123 N N . ALA A 1 282 ? 16.225 -7.403 10.303 1.00 94.75 282 ALA A N 1
ATOM 2124 C CA . ALA A 1 282 ? 17.085 -7.916 11.358 1.00 94.75 282 ALA A CA 1
ATOM 2125 C C . ALA A 1 282 ? 17.948 -6.813 11.999 1.00 94.75 282 ALA A C 1
ATOM 2127 O O . ALA A 1 282 ? 18.361 -5.852 11.348 1.00 94.75 282 ALA A O 1
ATOM 2128 N N . LEU A 1 283 ? 18.266 -6.964 13.284 1.00 92.19 283 LEU A N 1
ATOM 2129 C CA . LEU A 1 283 ? 19.409 -6.275 13.890 1.00 92.19 283 LEU A CA 1
ATOM 2130 C C . LEU A 1 283 ? 20.718 -6.735 13.226 1.00 92.19 283 LEU A C 1
ATOM 2132 O O . LEU A 1 283 ? 20.822 -7.856 12.729 1.00 92.19 283 LEU A O 1
ATOM 2136 N N . SER A 1 284 ? 21.743 -5.880 13.230 1.00 87.75 284 SER A N 1
ATOM 2137 C CA . SER A 1 284 ? 23.035 -6.189 12.596 1.00 87.75 284 SER A CA 1
ATOM 2138 C C . SER A 1 284 ? 23.760 -7.387 13.220 1.00 87.75 284 SER A C 1
ATOM 2140 O O . SER A 1 284 ? 24.561 -8.032 12.549 1.00 87.75 284 SER A O 1
ATOM 2142 N N . ASP A 1 285 ? 23.485 -7.669 14.490 1.00 89.19 285 ASP A N 1
ATOM 2143 C CA . ASP A 1 285 ? 23.996 -8.785 15.288 1.00 89.19 285 ASP A CA 1
ATOM 2144 C C . ASP A 1 285 ? 22.925 -9.866 15.545 1.00 89.19 285 ASP A C 1
ATOM 2146 O O . ASP A 1 285 ? 23.062 -10.675 16.464 1.00 89.19 285 ASP A O 1
ATOM 2150 N N . GLU A 1 286 ? 21.854 -9.894 14.741 1.00 93.12 286 GLU A N 1
ATOM 2151 C CA . GLU A 1 286 ? 20.769 -10.868 14.881 1.00 93.12 286 GLU A CA 1
ATOM 2152 C C . GLU A 1 286 ? 21.294 -12.308 14.800 1.00 93.12 286 GLU A C 1
ATOM 2154 O O . GLU A 1 286 ? 22.062 -12.683 13.911 1.00 93.12 286 GLU A O 1
ATOM 2159 N N . SER A 1 287 ? 20.829 -13.129 15.738 1.00 92.25 287 SER A N 1
ATOM 2160 C CA . SER A 1 287 ? 21.187 -14.546 15.855 1.00 92.25 287 SER A CA 1
ATOM 2161 C C . SER A 1 287 ? 19.980 -15.469 15.708 1.00 92.25 287 SER A C 1
ATOM 2163 O O . SER A 1 287 ? 20.145 -16.687 15.613 1.00 92.25 287 SER A O 1
ATOM 2165 N N . PHE A 1 288 ? 18.765 -14.912 15.657 1.00 95.50 288 PHE A N 1
ATOM 2166 C CA . PHE A 1 288 ? 17.555 -15.688 15.449 1.00 95.50 288 PHE A CA 1
ATOM 2167 C C . PHE A 1 288 ? 17.553 -16.333 14.061 1.00 95.50 288 PHE A C 1
ATOM 2169 O O . PHE A 1 288 ? 17.599 -15.651 13.031 1.00 95.50 288 PHE A O 1
ATOM 2176 N N . ILE A 1 289 ? 17.416 -17.657 14.052 1.00 97.19 289 ILE A N 1
ATOM 2177 C CA . ILE A 1 289 ? 17.214 -18.463 12.853 1.00 97.19 289 ILE A CA 1
ATOM 2178 C C . ILE A 1 289 ? 15.864 -19.171 12.919 1.00 97.19 289 ILE A C 1
ATOM 2180 O O . ILE A 1 289 ? 15.413 -19.576 13.991 1.00 97.19 289 ILE A O 1
ATOM 2184 N N . ASN A 1 290 ? 15.224 -19.325 11.768 1.00 97.00 290 ASN A N 1
ATOM 2185 C CA . ASN A 1 290 ? 13.960 -20.038 11.656 1.00 97.00 290 ASN A CA 1
ATOM 2186 C C . ASN A 1 290 ? 14.151 -21.570 11.579 1.00 97.00 290 ASN A C 1
ATOM 2188 O O . ASN A 1 290 ? 15.258 -22.106 11.670 1.00 97.00 290 ASN A O 1
ATOM 2192 N N . ASP A 1 291 ? 13.046 -22.272 11.348 1.00 97.88 291 ASP A N 1
ATOM 2193 C CA . ASP A 1 291 ? 12.926 -23.720 11.133 1.00 97.88 291 ASP A CA 1
ATOM 2194 C C . ASP A 1 291 ? 13.670 -24.262 9.891 1.00 97.88 291 ASP A C 1
ATOM 2196 O O . ASP A 1 291 ? 13.832 -25.472 9.753 1.00 97.88 291 ASP A O 1
ATOM 2200 N N . GLU A 1 292 ? 14.209 -23.386 9.037 1.00 97.12 292 GLU A N 1
ATOM 2201 C CA . GLU A 1 292 ? 15.075 -23.707 7.890 1.00 97.12 292 GLU A CA 1
ATOM 2202 C C . GLU A 1 292 ? 16.542 -23.291 8.093 1.00 97.12 292 GLU A C 1
ATOM 2204 O O . GLU A 1 292 ? 17.342 -23.346 7.157 1.00 97.12 292 GLU A O 1
ATOM 2209 N N . LYS A 1 293 ? 16.922 -22.880 9.311 1.00 97.38 293 LYS A N 1
ATOM 2210 C CA . LYS A 1 293 ? 18.265 -22.365 9.639 1.00 97.38 293 LYS A CA 1
ATOM 2211 C C . LYS A 1 293 ? 18.637 -21.083 8.877 1.00 97.38 293 LYS A C 1
ATOM 2213 O O . LYS A 1 293 ? 19.819 -20.802 8.679 1.00 97.38 293 LYS A O 1
ATOM 2218 N N . LYS A 1 294 ? 17.644 -20.291 8.461 1.00 96.81 294 LYS A N 1
ATOM 2219 C CA . LYS A 1 294 ? 17.835 -18.972 7.839 1.00 96.81 294 LYS A CA 1
ATOM 2220 C C . LYS A 1 294 ? 17.611 -17.871 8.868 1.00 96.81 294 LYS A C 1
ATOM 2222 O O . LYS A 1 294 ? 16.711 -17.983 9.695 1.00 96.81 294 LYS A O 1
ATOM 2227 N N . VAL A 1 295 ? 18.387 -16.791 8.786 1.00 96.81 295 VAL A N 1
ATOM 2228 C CA . VAL A 1 295 ? 18.212 -15.612 9.653 1.00 96.81 295 VAL A CA 1
ATOM 2229 C C . VAL A 1 295 ? 16.822 -14.995 9.444 1.00 96.81 295 VAL A C 1
ATOM 2231 O O . VAL A 1 295 ? 16.294 -14.980 8.324 1.00 96.81 295 VAL A O 1
ATOM 2234 N N . GLY A 1 296 ? 16.226 -14.505 10.531 1.00 95.81 296 GLY A N 1
ATOM 2235 C CA . GLY A 1 296 ? 14.945 -13.796 10.538 1.00 95.81 296 GLY A CA 1
ATOM 2236 C C . GLY A 1 296 ? 13.784 -14.617 11.104 1.00 95.81 296 GLY A C 1
ATOM 2237 O O . GLY A 1 296 ? 13.814 -15.847 11.130 1.00 95.81 296 GLY A O 1
ATOM 2238 N N . ARG A 1 297 ? 12.747 -13.918 11.574 1.00 95.81 297 ARG A N 1
ATOM 2239 C CA . ARG A 1 297 ? 11.769 -14.455 12.541 1.00 95.81 297 ARG A CA 1
ATOM 2240 C C . ARG A 1 297 ? 10.597 -15.235 11.958 1.00 95.81 297 ARG A C 1
ATOM 2242 O O . ARG A 1 297 ? 9.924 -15.944 12.698 1.00 95.81 297 ARG A O 1
ATOM 2249 N N . LEU A 1 298 ? 10.366 -15.138 10.650 1.00 98.12 298 LEU A N 1
ATOM 2250 C CA . LEU A 1 298 ? 9.290 -15.877 9.988 1.00 98.12 298 LEU A CA 1
ATOM 2251 C C . LEU A 1 298 ? 9.705 -17.317 9.663 1.00 98.12 298 LEU A C 1
ATOM 2253 O O . LEU A 1 298 ? 10.818 -17.556 9.172 1.00 98.12 298 LEU A O 1
ATOM 2257 N N . SER A 1 299 ? 8.784 -18.256 9.884 1.00 98.38 299 SER A N 1
ATOM 2258 C CA . SER A 1 299 ? 8.958 -19.670 9.543 1.00 98.38 299 SER A CA 1
ATOM 2259 C C . SER A 1 299 ? 9.015 -19.901 8.035 1.00 98.38 299 SER A C 1
ATOM 2261 O O . SER A 1 299 ? 8.615 -19.046 7.241 1.00 98.38 299 SER A O 1
ATOM 2263 N N . ALA A 1 300 ? 9.477 -21.077 7.624 1.00 98.31 300 ALA A N 1
ATOM 2264 C CA . ALA A 1 300 ? 9.500 -21.492 6.228 1.00 98.31 300 ALA A CA 1
ATOM 2265 C C . ALA A 1 300 ? 8.119 -21.369 5.568 1.00 98.31 300 ALA A C 1
ATOM 2267 O O . ALA A 1 300 ? 7.976 -20.716 4.535 1.00 98.31 300 ALA A O 1
ATOM 2268 N N . ALA A 1 301 ? 7.086 -21.899 6.230 1.00 98.38 301 ALA A N 1
ATOM 2269 C CA . ALA A 1 301 ? 5.714 -21.864 5.733 1.00 98.38 301 ALA A CA 1
ATOM 2270 C C . ALA A 1 301 ? 5.165 -20.432 5.606 1.00 98.38 301 ALA A C 1
ATOM 2272 O O . ALA A 1 301 ? 4.477 -20.118 4.636 1.00 98.38 301 ALA A O 1
ATOM 2273 N N 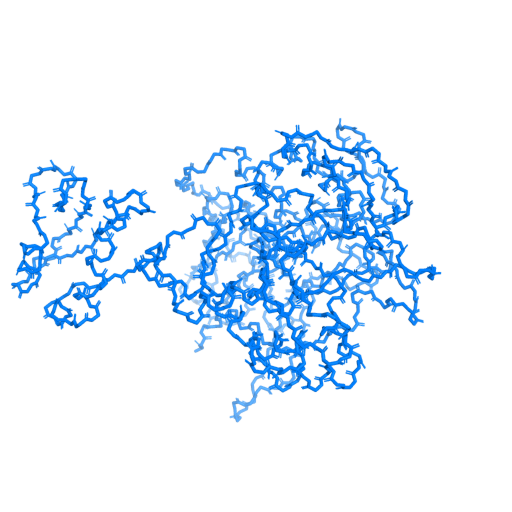. GLN A 1 302 ? 5.490 -19.542 6.554 1.00 98.62 302 GLN A N 1
ATOM 2274 C CA . GLN A 1 302 ? 5.099 -18.130 6.470 1.00 98.62 302 GLN A CA 1
ATOM 2275 C C . GLN A 1 302 ? 5.765 -17.434 5.281 1.00 98.62 302 GLN A C 1
ATOM 2277 O O . GLN A 1 302 ? 5.113 -16.661 4.582 1.00 98.62 302 GLN A O 1
ATOM 2282 N N . ARG A 1 303 ? 7.044 -17.727 5.024 1.00 98.44 303 ARG A N 1
ATOM 2283 C CA . ARG A 1 303 ? 7.777 -17.180 3.875 1.00 98.44 303 ARG A CA 1
ATOM 2284 C C . ARG A 1 303 ? 7.207 -17.691 2.543 1.00 98.44 303 ARG A C 1
ATOM 2286 O O . ARG A 1 303 ? 7.074 -16.896 1.617 1.00 98.44 303 ARG A O 1
ATOM 2293 N N . ASP A 1 304 ? 6.811 -18.964 2.454 1.00 98.25 304 ASP A N 1
ATOM 2294 C CA . ASP A 1 304 ? 6.153 -19.535 1.263 1.00 98.25 304 ASP A CA 1
ATOM 2295 C C . ASP A 1 304 ? 4.789 -18.911 0.983 1.00 98.25 304 ASP A C 1
ATOM 2297 O O . ASP A 1 304 ? 4.473 -18.547 -0.152 1.00 98.25 304 ASP A O 1
ATOM 2301 N N . ASP A 1 305 ? 3.960 -18.780 2.016 1.00 98.56 305 ASP A N 1
ATOM 2302 C CA . ASP A 1 305 ? 2.643 -18.173 1.871 1.00 98.56 305 ASP A CA 1
ATOM 2303 C C . ASP A 1 305 ? 2.763 -16.673 1.550 1.00 98.56 305 ASP A C 1
ATOM 2305 O O . ASP A 1 305 ? 2.032 -16.175 0.690 1.00 98.56 305 ASP A O 1
ATOM 2309 N N . MET A 1 306 ? 3.736 -15.964 2.140 1.00 98.44 306 MET A N 1
ATOM 2310 C CA . MET A 1 306 ? 4.028 -14.565 1.804 1.00 98.44 306 MET A CA 1
ATOM 2311 C C . MET A 1 306 ? 4.479 -14.407 0.350 1.00 98.44 306 MET A C 1
ATOM 2313 O O . MET A 1 306 ? 4.035 -13.474 -0.319 1.00 98.44 306 MET A O 1
ATOM 2317 N N . ALA A 1 307 ? 5.289 -15.332 -0.175 1.00 97.25 307 ALA A N 1
ATOM 2318 C CA . ALA A 1 307 ? 5.693 -15.303 -1.577 1.00 97.25 307 ALA A CA 1
ATOM 2319 C C . ALA A 1 307 ? 4.489 -15.421 -2.524 1.00 97.25 307 ALA A C 1
ATOM 2321 O O . ALA A 1 307 ? 4.369 -14.658 -3.483 1.00 97.25 307 ALA A O 1
ATOM 2322 N N . LYS A 1 308 ? 3.543 -16.315 -2.212 1.00 97.12 308 LYS A N 1
ATOM 2323 C CA . LYS A 1 308 ? 2.289 -16.439 -2.970 1.00 97.12 308 LYS A CA 1
ATOM 2324 C C . LYS A 1 308 ? 1.453 -15.167 -2.877 1.00 97.12 308 LYS A C 1
ATOM 2326 O O . LYS A 1 308 ? 0.975 -14.698 -3.904 1.00 97.12 308 LYS A O 1
ATOM 2331 N N . TYR A 1 309 ? 1.291 -14.601 -1.677 1.00 97.50 309 TYR A N 1
ATOM 2332 C CA . TYR A 1 309 ? 0.549 -13.353 -1.476 1.00 97.50 309 TYR A CA 1
ATOM 2333 C C . TYR A 1 309 ? 1.115 -12.208 -2.321 1.00 97.50 309 TYR A C 1
ATOM 2335 O O . TYR A 1 309 ? 0.354 -11.539 -3.018 1.00 97.50 309 TYR A O 1
ATOM 2343 N N . LEU A 1 310 ? 2.435 -12.020 -2.328 1.00 96.44 310 LEU A N 1
ATOM 2344 C CA . LEU A 1 310 ? 3.075 -10.933 -3.069 1.00 96.44 310 LEU A CA 1
ATOM 2345 C C . LEU A 1 310 ? 2.790 -10.989 -4.581 1.00 96.44 310 LEU A C 1
ATOM 2347 O O . LEU A 1 310 ? 2.582 -9.947 -5.194 1.00 96.44 310 LEU A O 1
ATOM 2351 N N . LEU A 1 311 ? 2.664 -12.184 -5.170 1.00 94.12 311 LEU A N 1
ATOM 2352 C CA . LEU A 1 311 ? 2.258 -12.343 -6.576 1.00 94.12 311 LEU A CA 1
ATOM 2353 C C . LEU A 1 311 ? 0.785 -12.016 -6.833 1.00 94.12 311 LEU A C 1
ATOM 2355 O O . LEU A 1 311 ? 0.398 -11.828 -7.985 1.00 94.12 311 LEU A O 1
ATOM 2359 N N . THR A 1 312 ? -0.057 -12.000 -5.799 1.00 94.00 312 THR A N 1
ATOM 2360 C CA . THR A 1 312 ? -1.489 -11.692 -5.939 1.00 94.00 312 THR A CA 1
ATOM 2361 C C . THR A 1 312 ? -1.807 -10.210 -5.856 1.00 94.00 312 THR A C 1
ATOM 2363 O O . THR A 1 312 ? -2.918 -9.838 -6.220 1.00 94.00 312 THR A O 1
ATOM 2366 N N . VAL A 1 313 ? -0.866 -9.368 -5.417 1.00 92.12 313 VAL A N 1
ATOM 2367 C CA . VAL A 1 313 ? -1.077 -7.919 -5.372 1.00 92.12 313 VAL A CA 1
ATOM 2368 C C . VAL A 1 313 ? -1.013 -7.396 -6.811 1.00 92.12 313 VAL A C 1
ATOM 2370 O O . VAL A 1 313 ? 0.065 -7.419 -7.409 1.00 92.12 313 VAL A O 1
ATOM 2373 N N . PRO A 1 314 ? -2.132 -6.964 -7.418 1.00 88.00 314 PRO A N 1
ATOM 2374 C CA . PRO A 1 314 ? -2.152 -6.632 -8.836 1.00 88.00 314 PRO A CA 1
ATOM 2375 C C . PRO A 1 314 ? -1.534 -5.255 -9.094 1.00 88.00 314 PRO A C 1
ATOM 2377 O O . PRO A 1 314 ? -1.316 -4.477 -8.169 1.00 88.00 314 PRO A O 1
ATOM 2380 N N . PHE A 1 315 ? -1.285 -4.911 -10.356 1.00 84.25 315 PHE A N 1
ATOM 2381 C CA . PHE A 1 315 ? -1.102 -3.502 -10.713 1.00 84.25 315 PHE A CA 1
ATOM 2382 C C . PHE A 1 315 ? -2.360 -2.699 -10.336 1.00 84.25 315 PHE A C 1
ATOM 2384 O O . PHE A 1 315 ? -3.451 -3.261 -10.309 1.00 84.25 315 PHE A O 1
ATOM 2391 N N . PRO A 1 316 ? -2.277 -1.397 -10.038 1.00 81.50 316 PRO A N 1
ATOM 2392 C CA . PRO A 1 316 ? -3.485 -0.602 -9.916 1.00 81.50 316 PRO A CA 1
ATOM 2393 C C . PRO A 1 316 ? -4.012 -0.248 -11.323 1.00 81.50 316 PRO A C 1
ATOM 2395 O O . PRO A 1 316 ? -3.240 -0.221 -12.290 1.00 81.50 316 PRO A O 1
ATOM 2398 N N . PRO A 1 317 ? -5.315 0.046 -11.460 1.00 85.12 317 PRO A N 1
ATOM 2399 C CA . PRO A 1 317 ? -5.875 0.537 -12.712 1.00 85.12 317 PRO A CA 1
ATOM 2400 C C . PRO A 1 317 ? -5.190 1.829 -13.173 1.00 85.12 317 PRO A C 1
ATOM 2402 O O . PRO A 1 317 ? -4.827 2.683 -12.361 1.00 85.12 317 PRO A O 1
ATOM 2405 N N . ALA A 1 318 ? -5.053 1.994 -14.488 1.00 87.75 318 ALA A N 1
ATOM 2406 C CA . ALA A 1 318 ? -4.496 3.204 -15.083 1.00 87.75 318 ALA A CA 1
ATOM 2407 C C . ALA A 1 318 ? -5.373 4.428 -14.757 1.00 87.75 318 ALA A C 1
ATOM 2409 O O . ALA A 1 318 ? -6.576 4.431 -15.028 1.00 87.75 318 ALA A O 1
ATOM 2410 N N . GLN A 1 319 ? -4.771 5.472 -14.179 1.00 86.56 319 GLN A N 1
ATOM 2411 C CA . GLN A 1 319 ? -5.502 6.590 -13.565 1.00 86.56 319 GLN A CA 1
ATOM 2412 C C . GLN A 1 319 ? -6.435 7.322 -14.537 1.00 86.56 319 GLN A C 1
ATOM 2414 O O . GLN A 1 319 ? -7.542 7.706 -14.153 1.00 86.56 319 GLN A O 1
ATOM 2419 N N . ARG A 1 320 ? -5.997 7.526 -15.786 1.00 91.12 320 ARG A N 1
ATOM 2420 C CA . ARG A 1 320 ? -6.743 8.295 -16.794 1.00 91.12 320 ARG A CA 1
ATOM 2421 C C . ARG A 1 320 ? -7.110 7.494 -18.032 1.00 91.12 320 ARG A C 1
ATOM 2423 O O . ARG A 1 320 ? -7.559 8.089 -19.007 1.00 91.12 320 ARG A O 1
ATOM 2430 N N . ARG A 1 321 ? -6.965 6.166 -18.005 1.00 92.31 321 ARG A N 1
ATOM 2431 C CA . ARG A 1 321 ? -7.395 5.341 -19.135 1.00 92.31 321 ARG A CA 1
ATOM 2432 C C . ARG A 1 321 ? -8.882 5.593 -19.426 1.00 92.31 321 ARG A C 1
ATOM 2434 O O . ARG A 1 321 ? -9.697 5.436 -18.504 1.00 92.31 321 ARG A O 1
ATOM 2441 N N . PRO A 1 322 ? -9.237 5.975 -20.668 1.00 94.12 322 PRO A N 1
ATOM 2442 C CA . PRO A 1 322 ? -10.628 6.175 -21.055 1.00 94.12 322 PRO A CA 1
ATOM 2443 C C . PRO A 1 322 ? -11.457 4.916 -20.816 1.00 94.12 322 PRO A C 1
ATOM 2445 O O . PRO A 1 322 ? -10.959 3.804 -20.988 1.00 94.12 322 PRO A O 1
ATOM 2448 N N . TYR A 1 323 ? -12.723 5.076 -20.421 1.00 93.06 323 TYR A N 1
ATOM 2449 C CA . TYR A 1 323 ? -13.596 3.949 -20.071 1.00 93.06 323 TYR A CA 1
ATOM 2450 C C . TYR A 1 323 ? -13.888 3.007 -21.250 1.00 93.06 323 TYR A C 1
ATOM 2452 O O . TYR A 1 323 ? -14.196 1.843 -21.032 1.00 93.06 323 TYR A O 1
ATOM 2460 N N . THR A 1 324 ? -13.690 3.475 -22.484 1.00 92.25 324 THR A N 1
ATOM 2461 C CA . THR A 1 324 ? -13.743 2.679 -23.721 1.00 92.25 324 THR A CA 1
ATOM 2462 C C . THR A 1 324 ? -12.495 1.821 -23.951 1.00 92.25 324 THR A C 1
ATOM 2464 O O . THR A 1 324 ? -12.419 1.098 -24.934 1.00 92.25 324 THR A O 1
ATOM 2467 N N . SER A 1 325 ? -11.475 1.923 -23.091 1.00 91.06 325 SER A N 1
ATOM 2468 C CA . SER A 1 325 ? -10.145 1.321 -23.269 1.00 91.06 325 SER A CA 1
ATOM 2469 C C . SER A 1 325 ? -9.347 1.803 -24.487 1.00 91.06 325 SER A C 1
ATOM 2471 O O . SER A 1 325 ? -8.195 1.390 -24.645 1.00 91.06 325 SER A O 1
ATOM 2473 N N . GLU A 1 326 ? -9.887 2.713 -25.296 1.00 92.75 326 GLU A N 1
ATOM 2474 C CA . GLU A 1 326 ? -9.160 3.374 -26.374 1.00 92.75 326 GLU A CA 1
ATOM 2475 C C . GLU A 1 326 ? -8.336 4.531 -25.810 1.00 92.75 326 GLU A C 1
ATOM 2477 O O . GLU A 1 326 ? -8.880 5.499 -25.286 1.00 92.75 326 GLU A O 1
ATOM 2482 N N . VAL A 1 327 ? -7.010 4.441 -25.914 1.00 95.00 327 VAL A N 1
ATOM 2483 C CA . VAL A 1 327 ? -6.124 5.533 -25.486 1.00 95.00 327 VAL A CA 1
ATOM 2484 C C . VAL A 1 327 ? -6.338 6.783 -26.348 1.00 95.00 327 VAL A C 1
ATOM 2486 O O . VAL A 1 327 ? -6.727 6.694 -27.517 1.00 95.00 327 VAL A O 1
ATOM 2489 N N . THR A 1 328 ? -6.063 7.962 -25.806 1.00 97.38 328 THR A N 1
ATOM 2490 C CA . THR A 1 328 ? -6.163 9.230 -26.532 1.00 97.38 328 THR A CA 1
ATOM 2491 C C . THR A 1 328 ? -5.086 9.343 -27.613 1.00 97.38 328 THR A C 1
ATOM 2493 O O . THR A 1 328 ? -4.065 8.650 -27.595 1.00 97.38 328 THR A O 1
ATOM 2496 N N . GLN A 1 329 ? -5.280 10.255 -28.576 1.00 98.06 329 GLN A N 1
ATOM 2497 C CA . GLN A 1 329 ? -4.244 10.526 -29.579 1.00 98.06 329 GLN A CA 1
ATOM 2498 C C . GLN A 1 329 ? -2.948 11.020 -28.930 1.00 98.06 329 GLN A C 1
ATOM 2500 O O . GLN A 1 329 ? -1.865 10.611 -29.326 1.00 98.06 329 GLN A O 1
ATOM 2505 N N . ARG A 1 330 ? -3.060 11.834 -27.879 1.00 97.75 330 ARG A N 1
ATOM 2506 C CA . ARG A 1 330 ? -1.904 12.343 -27.148 1.00 97.75 330 ARG A CA 1
ATOM 2507 C C . ARG A 1 330 ? -1.126 11.215 -26.463 1.00 97.75 330 ARG A C 1
ATOM 2509 O O . ARG A 1 330 ? 0.095 11.182 -26.563 1.00 97.75 330 ARG A O 1
ATOM 2516 N N . ALA A 1 331 ? -1.813 10.247 -25.855 1.00 96.75 331 ALA A N 1
ATOM 2517 C CA . ALA A 1 331 ? -1.158 9.055 -25.326 1.00 96.75 331 ALA A CA 1
ATOM 2518 C C . ALA A 1 331 ? -0.494 8.215 -26.433 1.00 96.75 331 ALA A C 1
ATOM 2520 O O . ALA A 1 331 ? 0.625 7.747 -26.231 1.00 96.75 331 ALA A O 1
ATOM 2521 N N . ARG A 1 332 ? -1.117 8.066 -27.618 1.00 97.56 332 ARG A N 1
ATOM 2522 C CA . ARG A 1 332 ? -0.485 7.409 -28.787 1.00 97.56 332 ARG A CA 1
ATOM 2523 C C . ARG A 1 332 ? 0.810 8.100 -29.207 1.00 97.56 332 ARG A C 1
ATOM 2525 O O . ARG A 1 332 ? 1.818 7.420 -29.393 1.00 97.56 332 ARG A O 1
ATOM 2532 N N . ASP A 1 333 ? 0.798 9.427 -29.298 1.00 98.25 333 ASP A N 1
ATOM 2533 C CA . ASP A 1 333 ? 1.998 10.213 -29.593 1.00 98.25 333 ASP A CA 1
ATOM 2534 C C . ASP A 1 333 ? 3.067 9.976 -28.509 1.00 98.25 333 ASP A C 1
ATOM 2536 O O . ASP A 1 333 ? 4.243 9.785 -28.816 1.00 98.25 333 ASP A O 1
ATOM 2540 N N . GLY A 1 334 ? 2.654 9.896 -27.239 1.00 96.44 334 GLY A N 1
ATOM 2541 C CA . GLY A 1 334 ? 3.506 9.513 -26.112 1.00 96.44 334 GLY A CA 1
ATOM 2542 C C . GLY A 1 334 ? 4.147 8.133 -26.267 1.00 96.44 334 GLY A C 1
ATOM 2543 O O . GLY A 1 334 ? 5.357 8.008 -26.093 1.00 96.44 334 GLY A O 1
ATOM 2544 N N . PHE A 1 335 ? 3.378 7.110 -26.655 1.00 95.75 335 PHE A N 1
ATOM 2545 C CA . PHE A 1 335 ? 3.908 5.769 -26.932 1.00 95.75 335 PHE A CA 1
ATOM 2546 C C . PHE A 1 335 ? 4.979 5.794 -28.026 1.00 95.75 335 PHE A C 1
ATOM 2548 O O . PHE A 1 335 ? 6.032 5.176 -27.849 1.00 95.75 335 PHE A O 1
ATOM 2555 N N . GLN A 1 336 ? 4.733 6.515 -29.125 1.00 97.31 336 GLN A N 1
ATOM 2556 C CA . GLN A 1 336 ? 5.686 6.654 -30.228 1.00 97.31 336 GLN A CA 1
ATOM 2557 C C . GLN A 1 336 ? 6.964 7.375 -29.780 1.00 97.31 336 GLN A C 1
ATOM 2559 O O . GLN A 1 336 ? 8.070 6.898 -30.038 1.00 97.31 336 GLN A O 1
ATOM 2564 N N . LEU A 1 337 ? 6.831 8.492 -29.065 1.00 97.12 337 LEU A N 1
ATOM 2565 C CA . LEU A 1 337 ? 7.968 9.239 -28.529 1.00 97.12 337 LEU A CA 1
ATOM 2566 C C . LEU A 1 337 ? 8.802 8.392 -27.568 1.00 97.12 337 LEU A C 1
ATOM 2568 O O . LEU A 1 337 ? 10.028 8.426 -27.622 1.00 97.12 337 LEU A O 1
ATOM 2572 N N . PHE A 1 338 ? 8.151 7.616 -26.708 1.00 94.06 338 PHE A N 1
ATOM 2573 C CA . PHE A 1 338 ? 8.831 6.824 -25.695 1.00 94.06 338 PHE A CA 1
ATOM 2574 C C . PHE A 1 338 ? 9.581 5.620 -26.278 1.00 94.06 338 PHE A C 1
ATOM 2576 O O . PHE A 1 338 ? 10.701 5.339 -25.850 1.00 94.06 338 PHE A O 1
ATOM 2583 N N . HIS A 1 339 ? 8.984 4.917 -27.246 1.00 94.44 339 HIS A N 1
ATOM 2584 C CA . HIS A 1 339 ? 9.494 3.632 -27.741 1.00 94.44 339 HIS A CA 1
ATOM 2585 C C . HIS A 1 339 ? 10.201 3.697 -29.099 1.00 94.44 339 HIS A C 1
ATOM 2587 O O . HIS A 1 339 ? 10.858 2.726 -29.465 1.00 94.44 339 HIS A O 1
ATOM 2593 N N . ILE A 1 340 ? 10.048 4.785 -29.861 1.00 95.94 340 ILE A N 1
ATOM 2594 C CA . ILE A 1 340 ? 10.536 4.869 -31.246 1.00 95.94 340 ILE A CA 1
ATOM 2595 C C . ILE A 1 340 ? 11.369 6.134 -31.457 1.00 95.94 340 ILE A C 1
ATOM 2597 O O . ILE A 1 340 ? 12.554 6.044 -31.769 1.00 95.94 340 ILE A O 1
ATOM 2601 N N . ASP A 1 341 ? 10.769 7.314 -31.279 1.00 96.62 341 ASP A N 1
ATOM 2602 C CA . ASP A 1 341 ? 11.393 8.563 -31.739 1.00 96.62 341 ASP A CA 1
ATOM 2603 C C . ASP A 1 341 ? 12.372 9.168 -30.721 1.00 96.62 341 ASP A C 1
ATOM 2605 O O . ASP A 1 341 ? 13.298 9.885 -31.101 1.00 96.62 341 ASP A O 1
ATOM 2609 N N . GLY A 1 342 ? 12.158 8.914 -29.429 1.00 95.44 342 GLY A N 1
ATOM 2610 C CA . GLY A 1 342 ? 12.981 9.408 -28.329 1.00 95.44 342 GLY A CA 1
ATOM 2611 C C . GLY A 1 342 ? 12.872 10.911 -28.055 1.00 95.44 342 GLY A C 1
ATOM 2612 O O . GLY A 1 342 ? 12.216 11.680 -28.770 1.00 95.44 342 GLY A O 1
ATOM 2613 N N . ASP A 1 343 ? 13.522 11.339 -26.975 1.00 93.94 343 ASP A N 1
ATOM 2614 C CA . ASP A 1 343 ? 13.666 12.744 -26.593 1.00 93.94 343 ASP A CA 1
ATOM 2615 C C . ASP A 1 343 ? 14.866 13.391 -27.302 1.00 93.94 343 ASP A C 1
ATOM 2617 O O . ASP A 1 343 ? 15.984 12.870 -27.268 1.00 93.94 343 ASP A O 1
ATOM 2621 N N . ASN A 1 344 ? 14.645 14.557 -27.912 1.00 93.06 344 ASN A N 1
ATOM 2622 C CA . ASN A 1 344 ? 15.645 15.294 -28.685 1.00 93.06 344 ASN A CA 1
ATOM 2623 C C . ASN A 1 344 ? 16.467 16.207 -27.769 1.00 93.06 344 ASN A C 1
ATOM 2625 O O . ASN A 1 344 ? 16.384 17.435 -27.848 1.00 93.06 344 ASN A O 1
ATOM 2629 N N . ASP A 1 345 ? 17.249 15.604 -26.878 1.00 91.12 345 ASP A N 1
ATOM 2630 C CA . ASP A 1 345 ? 18.169 16.347 -26.026 1.00 91.12 345 ASP A CA 1
ATOM 2631 C C . ASP A 1 345 ? 19.343 16.902 -26.862 1.00 91.12 345 ASP A C 1
ATOM 2633 O O . ASP A 1 345 ? 20.128 16.118 -27.401 1.00 91.12 345 ASP A O 1
ATOM 2637 N N . PRO A 1 346 ? 19.518 18.235 -26.961 1.00 91.06 346 PRO A N 1
ATOM 2638 C CA . PRO A 1 346 ? 20.567 18.835 -27.788 1.00 91.06 346 PRO A CA 1
ATOM 2639 C C . PRO A 1 346 ? 21.988 18.541 -27.280 1.00 91.06 346 PRO A C 1
ATOM 2641 O O . PRO A 1 346 ? 22.953 18.744 -28.014 1.00 91.06 346 PRO A O 1
ATOM 2644 N N . SER A 1 347 ? 22.140 18.064 -26.039 1.00 92.44 347 SER A N 1
ATOM 2645 C CA . SER A 1 347 ? 23.429 17.627 -25.487 1.00 92.44 347 SER A CA 1
ATOM 2646 C C . SER A 1 347 ? 23.833 16.214 -25.924 1.00 92.44 347 SER A C 1
ATOM 2648 O O . SER A 1 347 ? 24.944 15.769 -25.618 1.00 92.44 347 SER A O 1
ATOM 2650 N N . LYS A 1 348 ? 22.945 15.482 -26.608 1.00 90.62 348 LYS A N 1
ATOM 2651 C CA . LYS A 1 348 ? 23.160 14.094 -27.022 1.00 90.62 348 LYS A CA 1
ATOM 2652 C C . LYS A 1 348 ? 23.286 13.988 -28.544 1.00 90.62 348 LYS A C 1
ATOM 2654 O O . LYS A 1 348 ? 22.596 14.687 -29.277 1.00 90.62 348 LYS A O 1
ATOM 2659 N N . PRO A 1 349 ? 24.142 13.078 -29.045 1.00 93.38 349 PRO A N 1
ATOM 2660 C CA . PRO A 1 349 ? 24.325 12.886 -30.484 1.00 93.38 349 PRO A CA 1
ATOM 2661 C C . PRO A 1 349 ? 23.155 12.148 -31.155 1.00 93.38 349 PRO A C 1
ATOM 2663 O O . PRO A 1 349 ? 23.093 12.093 -32.381 1.00 93.38 349 PRO A O 1
ATOM 2666 N N . LYS A 1 350 ? 22.268 11.528 -30.370 1.00 94.12 350 LYS A N 1
ATOM 2667 C CA . LYS A 1 350 ? 21.084 10.796 -30.827 1.00 94.12 350 LYS A CA 1
ATOM 2668 C C . LYS A 1 350 ? 19.927 11.027 -29.849 1.00 94.12 350 LYS A C 1
ATOM 2670 O O . LYS A 1 350 ? 20.213 11.269 -28.671 1.00 94.12 350 LYS A O 1
ATOM 2675 N N . PRO A 1 351 ? 18.666 10.917 -30.307 1.00 93.56 351 PRO A N 1
ATOM 2676 C CA . PRO A 1 351 ? 17.515 10.942 -29.416 1.00 93.56 351 PRO A CA 1
ATOM 2677 C C . PRO A 1 351 ? 17.614 9.864 -28.335 1.00 93.56 351 PRO A C 1
ATOM 2679 O O . PRO A 1 351 ? 18.106 8.762 -28.587 1.00 93.56 351 PRO A O 1
ATOM 2682 N N . ASN A 1 352 ? 17.154 10.185 -27.128 1.00 90.50 352 ASN A N 1
ATOM 2683 C CA . ASN A 1 352 ? 17.111 9.242 -26.017 1.00 90.50 352 ASN A CA 1
ATOM 2684 C C . ASN A 1 352 ? 15.793 8.456 -26.051 1.00 90.50 352 ASN A C 1
ATOM 2686 O O . ASN A 1 352 ? 14.742 9.023 -25.750 1.00 90.50 352 ASN A O 1
ATOM 2690 N N . VAL A 1 353 ? 15.839 7.177 -26.425 1.00 92.44 353 VAL A N 1
ATOM 2691 C CA . VAL A 1 353 ? 14.653 6.314 -26.533 1.00 92.44 353 VAL A CA 1
ATOM 2692 C C . VAL A 1 353 ? 14.467 5.543 -25.228 1.00 92.44 353 VAL A C 1
ATOM 2694 O O . VAL A 1 353 ? 15.194 4.600 -24.929 1.00 92.44 353 VAL A O 1
ATOM 2697 N N . CYS A 1 354 ? 13.484 5.944 -24.422 1.00 88.56 354 CYS A N 1
ATOM 2698 C CA . CYS A 1 354 ? 13.237 5.336 -23.113 1.00 88.56 354 CYS A CA 1
ATOM 2699 C C . CYS A 1 354 ? 12.860 3.845 -23.211 1.00 88.56 354 CYS A C 1
ATOM 2701 O O . CYS A 1 354 ? 13.225 3.058 -22.334 1.00 88.56 354 CYS A O 1
ATOM 2703 N N . GLY A 1 355 ? 12.170 3.459 -24.288 1.00 89.62 355 GLY A N 1
ATOM 2704 C CA . GLY A 1 355 ? 11.733 2.090 -24.561 1.00 89.62 355 GLY A CA 1
ATOM 2705 C C . GLY A 1 355 ? 12.861 1.081 -24.799 1.00 89.62 355 GLY A C 1
ATOM 2706 O O . GLY A 1 355 ? 12.611 -0.120 -24.714 1.00 89.62 355 GLY A O 1
ATOM 2707 N N . ASP A 1 356 ? 14.103 1.528 -25.020 1.00 88.00 356 ASP A N 1
ATOM 2708 C CA . ASP A 1 356 ? 15.256 0.623 -25.149 1.00 88.00 356 ASP A CA 1
ATOM 2709 C C . ASP A 1 356 ? 15.491 -0.182 -23.858 1.00 88.00 356 ASP A C 1
ATOM 2711 O O . ASP A 1 356 ? 15.854 -1.368 -23.918 1.00 88.00 356 ASP A O 1
ATOM 2715 N N . CYS A 1 357 ? 15.207 0.447 -22.708 1.00 84.88 357 CYS A N 1
ATOM 2716 C CA . CYS A 1 357 ? 15.242 -0.159 -21.375 1.00 84.88 357 CYS A CA 1
ATOM 2717 C C . CYS A 1 357 ? 13.828 -0.425 -20.824 1.00 84.88 357 CYS A C 1
ATOM 2719 O O . CYS A 1 357 ? 13.565 -1.463 -20.234 1.00 84.88 357 CYS A O 1
ATOM 2721 N N . HIS A 1 358 ? 12.863 0.465 -21.034 1.00 87.69 358 HIS A N 1
ATOM 2722 C CA . HIS A 1 358 ? 11.508 0.289 -20.502 1.00 87.69 358 HIS A CA 1
ATOM 2723 C C . HIS A 1 358 ? 10.602 -0.404 -21.521 1.00 87.69 358 HIS A C 1
ATOM 2725 O O . HIS A 1 358 ? 9.859 0.246 -22.250 1.00 87.69 358 HIS A O 1
ATOM 2731 N N . ARG A 1 359 ? 10.674 -1.737 -21.594 1.00 85.62 359 ARG A N 1
ATOM 2732 C CA . ARG A 1 359 ? 10.007 -2.514 -22.651 1.00 85.62 359 ARG A CA 1
ATOM 2733 C C . ARG A 1 359 ? 8.602 -2.968 -22.269 1.00 85.62 359 ARG A C 1
ATOM 2735 O O . ARG A 1 359 ? 8.377 -3.495 -21.180 1.00 85.62 359 ARG A O 1
ATOM 2742 N N . MET A 1 360 ? 7.658 -2.810 -23.196 1.00 86.25 360 MET A N 1
ATOM 2743 C CA . MET A 1 360 ? 6.300 -3.354 -23.075 1.00 86.25 360 MET A CA 1
ATOM 2744 C C . MET A 1 360 ? 6.321 -4.882 -22.853 1.00 86.25 360 MET A C 1
ATOM 2746 O O . MET A 1 360 ? 7.222 -5.551 -23.363 1.00 86.25 360 MET A O 1
ATOM 2750 N N . PRO A 1 361 ? 5.327 -5.453 -22.142 1.00 83.56 361 PRO A N 1
ATOM 2751 C CA . PRO A 1 361 ? 4.109 -4.795 -21.647 1.00 83.56 361 PRO A CA 1
ATOM 2752 C C . PRO A 1 361 ? 4.224 -4.159 -20.249 1.00 83.56 361 PRO A C 1
ATOM 2754 O O . PRO A 1 361 ? 3.409 -3.308 -19.911 1.00 83.56 361 PRO A O 1
ATOM 2757 N N . HIS A 1 362 ? 5.224 -4.528 -19.442 1.00 84.38 362 HIS A N 1
ATOM 2758 C CA . HIS A 1 362 ? 5.344 -4.063 -18.047 1.00 84.38 362 HIS A CA 1
ATOM 2759 C C . HIS A 1 362 ? 6.364 -2.932 -17.838 1.00 84.38 362 HIS A C 1
ATOM 2761 O O . HIS A 1 362 ? 6.559 -2.474 -16.709 1.00 84.38 362 HIS A O 1
ATOM 2767 N N . LEU A 1 363 ? 6.992 -2.465 -18.923 1.00 85.50 363 LEU A N 1
ATOM 2768 C CA . LEU A 1 363 ? 8.040 -1.438 -18.938 1.00 85.50 363 LEU A CA 1
ATOM 2769 C C . LEU A 1 363 ? 9.246 -1.796 -18.061 1.00 85.50 363 LEU A C 1
ATOM 2771 O O . LEU A 1 363 ? 9.821 -0.933 -17.399 1.00 85.50 363 LEU A O 1
ATOM 2775 N N . VAL A 1 364 ? 9.614 -3.078 -18.077 1.00 84.94 364 VAL A N 1
ATOM 2776 C CA . VAL A 1 364 ? 10.689 -3.675 -17.277 1.00 84.94 364 VAL A CA 1
ATOM 2777 C C . VAL A 1 364 ? 11.792 -4.216 -18.185 1.00 84.94 364 VAL A C 1
ATOM 2779 O O . VAL A 1 364 ? 11.523 -4.746 -19.266 1.00 84.94 364 VAL A O 1
ATOM 2782 N N . SER A 1 365 ? 13.039 -4.109 -17.737 1.00 87.12 365 SER A N 1
ATOM 2783 C CA . SER A 1 365 ? 14.169 -4.839 -18.312 1.00 87.12 365 SER A CA 1
ATOM 2784 C C . SER A 1 365 ? 15.199 -5.146 -17.244 1.00 87.12 365 SER A C 1
ATOM 2786 O O . SER A 1 365 ? 15.393 -4.353 -16.327 1.00 87.12 365 SER A O 1
ATOM 2788 N N . THR A 1 366 ? 15.936 -6.231 -17.437 1.00 87.56 366 THR A N 1
ATOM 2789 C CA . THR A 1 366 ? 17.101 -6.569 -16.620 1.00 87.56 366 THR A CA 1
ATOM 2790 C C . THR A 1 366 ? 18.399 -6.429 -17.412 1.00 87.56 366 THR A C 1
ATOM 2792 O O . THR A 1 366 ? 18.364 -6.182 -18.622 1.00 87.56 366 THR A O 1
ATOM 2795 N N . ASN A 1 367 ? 19.542 -6.606 -16.746 1.00 86.44 367 ASN A N 1
ATOM 2796 C CA . ASN A 1 367 ? 20.870 -6.607 -17.361 1.00 86.44 367 ASN A CA 1
ATOM 2797 C C . ASN A 1 367 ? 21.217 -5.293 -18.080 1.00 86.44 367 ASN A C 1
ATOM 2799 O O . ASN A 1 367 ? 21.880 -5.289 -19.120 1.00 86.44 367 ASN A O 1
ATOM 2803 N N . THR A 1 368 ? 20.773 -4.150 -17.539 1.00 84.50 368 THR A N 1
ATOM 2804 C CA . THR A 1 368 ? 21.044 -2.840 -18.150 1.00 84.50 368 THR A CA 1
ATOM 2805 C C . THR A 1 368 ? 22.559 -2.606 -18.230 1.00 84.50 368 THR A C 1
ATOM 2807 O O . THR A 1 368 ? 23.232 -2.564 -17.189 1.00 84.50 368 THR A O 1
ATOM 2810 N N . PRO A 1 369 ? 23.142 -2.430 -19.432 1.00 79.50 369 PRO A N 1
ATOM 2811 C CA . PRO A 1 369 ? 24.587 -2.294 -19.580 1.00 79.50 369 PRO A CA 1
ATOM 2812 C C . PRO A 1 369 ? 25.168 -1.121 -18.780 1.00 79.50 369 PRO A C 1
ATOM 2814 O O . PRO A 1 369 ? 24.578 -0.043 -18.698 1.00 79.50 369 PRO A O 1
ATOM 2817 N N . GLY A 1 370 ? 26.342 -1.330 -18.179 1.00 80.06 370 GLY A N 1
ATOM 2818 C CA . GLY A 1 370 ? 27.095 -0.304 -17.445 1.00 80.06 370 GLY A CA 1
ATOM 2819 C C . GLY A 1 370 ? 26.579 0.026 -16.041 1.00 80.06 370 GLY A C 1
ATOM 2820 O O . GLY A 1 370 ? 27.329 0.595 -15.253 1.00 80.06 370 GLY A O 1
ATOM 2821 N N . THR A 1 371 ? 25.343 -0.349 -15.701 1.00 79.88 371 THR A N 1
ATOM 2822 C CA . THR A 1 371 ? 24.788 -0.158 -14.348 1.00 79.88 371 THR A CA 1
ATOM 2823 C C . THR A 1 371 ? 24.436 -1.470 -13.665 1.00 79.88 371 THR A C 1
ATOM 2825 O O . THR A 1 371 ? 24.533 -1.540 -12.445 1.00 79.88 371 THR A O 1
ATOM 2828 N N . GLY A 1 372 ? 24.024 -2.491 -14.428 1.00 82.62 372 GLY A N 1
ATOM 2829 C CA . GLY A 1 372 ? 23.472 -3.732 -13.884 1.00 82.62 372 GLY A CA 1
ATOM 2830 C C . GLY A 1 372 ? 22.179 -3.532 -13.082 1.00 82.62 372 GLY A C 1
ATOM 2831 O O . GLY A 1 372 ? 21.711 -4.461 -12.439 1.00 82.62 372 GLY A O 1
ATOM 2832 N N . MET A 1 373 ? 21.608 -2.326 -13.092 1.00 85.44 373 MET A N 1
ATOM 2833 C CA . MET A 1 373 ? 20.318 -2.063 -12.469 1.00 85.44 373 MET A CA 1
ATOM 2834 C C . MET A 1 373 ? 19.212 -2.563 -13.381 1.00 85.44 373 MET A C 1
ATOM 2836 O O . MET A 1 373 ? 19.310 -2.459 -14.609 1.00 85.44 373 MET A O 1
ATOM 2840 N N . ASP A 1 374 ? 18.130 -3.036 -12.786 1.00 83.81 374 ASP A N 1
ATOM 2841 C CA . ASP A 1 374 ? 16.923 -3.265 -13.558 1.00 83.81 374 ASP A CA 1
ATOM 2842 C C . ASP A 1 374 ? 16.259 -1.929 -13.848 1.00 83.81 374 ASP A C 1
ATOM 2844 O O . ASP A 1 374 ? 16.199 -1.029 -13.002 1.00 83.81 374 ASP A O 1
ATOM 2848 N N . ALA A 1 375 ? 15.728 -1.810 -15.058 1.00 73.56 375 ALA A N 1
ATOM 2849 C CA . ALA A 1 375 ? 14.668 -0.857 -15.294 1.00 73.56 375 ALA A CA 1
ATOM 2850 C C . ALA A 1 375 ? 13.458 -1.452 -14.579 1.00 73.56 375 ALA A C 1
ATOM 2852 O O . ALA A 1 375 ? 12.945 -2.476 -15.044 1.00 73.56 375 ALA A O 1
ATOM 2853 N N . PRO A 1 376 ? 13.029 -0.891 -13.433 1.00 65.44 376 PRO A N 1
ATOM 2854 C CA . PRO A 1 376 ? 11.878 -1.444 -12.768 1.00 65.44 376 PRO A CA 1
ATOM 2855 C C . PRO A 1 376 ? 10.726 -1.334 -13.752 1.00 65.44 376 PRO A C 1
ATOM 2857 O O . PRO A 1 376 ? 10.623 -0.408 -14.564 1.00 65.44 376 PRO A O 1
ATOM 2860 N N . THR A 1 377 ? 9.794 -2.246 -13.604 1.00 61.84 377 THR A N 1
ATOM 2861 C CA . THR A 1 377 ? 8.434 -1.968 -14.026 1.00 61.84 377 THR A CA 1
ATOM 2862 C C . THR A 1 377 ? 8.006 -0.571 -13.617 1.00 61.84 377 THR A C 1
ATOM 2864 O O . THR A 1 377 ? 8.283 -0.113 -12.502 1.00 61.84 377 THR A O 1
ATOM 2867 N N . TRP A 1 378 ? 7.160 0.029 -14.423 1.00 71.19 378 TRP A N 1
ATOM 2868 C CA . TRP A 1 378 ? 6.523 1.300 -14.111 1.00 71.19 378 TRP A CA 1
ATOM 2869 C C . TRP A 1 378 ? 5.450 1.223 -13.003 1.00 71.19 378 TRP A C 1
ATOM 2871 O O . TRP A 1 378 ? 4.586 2.090 -12.900 1.00 71.19 378 TRP A O 1
ATOM 2881 N N . ARG A 1 379 ? 5.518 0.211 -12.123 1.00 73.81 379 ARG A N 1
ATOM 2882 C CA . ARG A 1 379 ? 4.600 -0.060 -11.001 1.00 73.81 379 ARG A CA 1
ATOM 2883 C C . ARG A 1 379 ? 4.358 1.128 -10.067 1.00 73.81 379 ARG A C 1
ATOM 2885 O O . ARG A 1 379 ? 3.364 1.121 -9.345 1.00 73.81 379 ARG A O 1
ATOM 2892 N N . GLY A 1 380 ? 5.263 2.103 -10.037 1.00 66.44 380 GLY A N 1
ATOM 2893 C CA . GLY A 1 380 ? 5.140 3.341 -9.264 1.00 66.44 380 GLY A CA 1
ATOM 2894 C C . GLY A 1 380 ? 5.377 4.603 -10.089 1.00 66.44 380 GLY A C 1
ATOM 2895 O O . GLY A 1 380 ? 5.725 5.621 -9.517 1.00 66.44 380 GLY A O 1
ATOM 2896 N N . ALA A 1 381 ? 5.238 4.555 -11.416 1.00 71.38 381 ALA A N 1
ATOM 2897 C CA . ALA A 1 381 ? 5.555 5.693 -12.281 1.00 71.38 381 ALA A CA 1
ATOM 2898 C C . ALA A 1 381 ? 4.603 6.890 -12.092 1.00 71.38 381 ALA A C 1
ATOM 2900 O O . ALA A 1 381 ? 5.045 8.034 -12.054 1.00 71.38 381 ALA A O 1
ATOM 2901 N N . TYR A 1 382 ? 3.302 6.643 -11.918 1.00 70.69 382 TYR A N 1
ATOM 2902 C CA . TYR A 1 382 ? 2.328 7.668 -11.497 1.00 70.69 382 TYR A CA 1
ATOM 2903 C C . TYR A 1 382 ? 2.312 7.871 -9.967 1.00 70.69 382 TYR A C 1
ATOM 2905 O O . TYR A 1 382 ? 1.600 8.727 -9.448 1.00 70.69 382 TYR A O 1
ATOM 2913 N N . ASP A 1 383 ? 3.098 7.061 -9.262 1.00 68.56 383 ASP A N 1
ATOM 2914 C CA . ASP A 1 383 ? 3.432 7.055 -7.842 1.00 68.56 383 ASP A CA 1
ATOM 2915 C C . ASP A 1 383 ? 4.384 8.196 -7.481 1.00 68.56 383 ASP A C 1
ATOM 2917 O O . ASP A 1 383 ? 5.572 8.036 -7.754 1.00 68.56 383 ASP A O 1
ATOM 2921 N N . ARG A 1 384 ? 3.925 9.341 -6.952 1.00 64.44 384 ARG A N 1
ATOM 2922 C CA . ARG A 1 384 ? 4.773 10.528 -6.674 1.00 64.44 384 ARG A CA 1
ATOM 2923 C C . ARG A 1 384 ? 6.266 10.221 -6.401 1.00 64.44 384 ARG A C 1
ATOM 2925 O O . ARG A 1 384 ? 6.624 9.500 -5.475 1.00 64.44 384 ARG A O 1
ATOM 2932 N N . PHE A 1 385 ? 7.113 10.842 -7.229 1.00 61.66 385 PHE A N 1
ATOM 2933 C CA . PHE A 1 385 ? 8.585 10.898 -7.239 1.00 61.66 385 PHE A CA 1
ATOM 2934 C C . PHE A 1 385 ? 9.403 9.594 -7.371 1.00 61.66 385 PHE A C 1
ATOM 2936 O O . PHE A 1 385 ? 10.637 9.650 -7.287 1.00 61.66 385 PHE A O 1
ATOM 2943 N N . LEU A 1 386 ? 8.798 8.433 -7.639 1.00 59.94 386 LEU A N 1
ATOM 2944 C CA . LEU A 1 386 ? 9.544 7.178 -7.832 1.00 59.94 386 LEU A CA 1
ATOM 2945 C C . LEU A 1 386 ? 10.079 7.014 -9.269 1.00 59.94 386 LEU A C 1
ATOM 2947 O O . LEU A 1 386 ? 9.827 6.017 -9.939 1.00 59.94 386 LEU A O 1
ATOM 2951 N N . ILE A 1 387 ? 10.829 8.001 -9.763 1.00 60.78 387 ILE A N 1
ATOM 2952 C CA . ILE A 1 387 ? 11.372 7.970 -11.136 1.00 60.78 387 ILE A CA 1
ATOM 2953 C C . ILE A 1 387 ? 12.727 7.246 -11.186 1.00 60.78 387 ILE A C 1
ATOM 2955 O O . ILE A 1 387 ? 13.104 6.693 -12.214 1.00 60.78 387 ILE A O 1
ATOM 2959 N N . LEU A 1 388 ? 13.483 7.236 -10.080 1.00 71.62 388 LEU A N 1
ATOM 2960 C CA . LEU A 1 388 ? 14.865 6.748 -10.053 1.00 71.62 388 LEU A CA 1
ATOM 2961 C C . LEU A 1 388 ? 15.179 5.934 -8.786 1.00 71.62 388 LEU A C 1
ATOM 2963 O O . LEU A 1 388 ? 14.661 6.265 -7.714 1.00 71.62 388 LEU A O 1
ATOM 2967 N N . PRO A 1 389 ? 16.114 4.964 -8.866 1.00 72.25 389 PRO A N 1
ATOM 2968 C CA . PRO A 1 389 ? 16.497 4.119 -7.734 1.00 72.25 389 PRO A CA 1
ATOM 2969 C C . PRO A 1 389 ? 17.022 4.913 -6.541 1.00 72.25 389 PRO A C 1
ATOM 2971 O O . PRO A 1 389 ? 16.759 4.557 -5.403 1.00 72.25 389 PRO A O 1
ATOM 2974 N N . GLN A 1 390 ? 17.755 6.003 -6.777 1.00 70.00 390 GLN A N 1
ATOM 2975 C CA . GLN A 1 390 ? 18.289 6.851 -5.703 1.00 70.00 390 GLN A CA 1
ATOM 2976 C C . GLN A 1 390 ? 17.369 8.026 -5.359 1.00 70.00 390 GLN A C 1
ATOM 2978 O O . GLN A 1 390 ? 17.783 8.900 -4.604 1.00 70.00 390 GLN A O 1
ATOM 2983 N N . GLY A 1 391 ? 16.175 8.097 -5.965 1.00 62.19 391 GLY A N 1
ATOM 2984 C CA . GLY A 1 391 ? 15.239 9.206 -5.795 1.00 62.19 391 GLY A CA 1
ATOM 2985 C C . GLY A 1 391 ? 15.930 10.560 -5.922 1.00 62.19 391 GLY A C 1
ATOM 2986 O O . GLY A 1 391 ? 15.863 11.353 -4.996 1.00 62.19 391 GLY A O 1
ATOM 2987 N N . ARG A 1 392 ? 16.647 10.830 -7.028 1.00 61.25 392 ARG A N 1
ATOM 2988 C CA . ARG A 1 392 ? 17.460 12.062 -7.177 1.00 61.25 392 ARG A CA 1
ATOM 2989 C C . ARG A 1 392 ? 16.660 13.352 -6.960 1.00 61.25 392 ARG A C 1
ATOM 2991 O O . ARG A 1 392 ? 17.244 14.356 -6.579 1.00 61.25 392 ARG A O 1
ATOM 2998 N N . LEU A 1 393 ? 15.347 13.295 -7.181 1.00 60.31 393 LEU A N 1
ATOM 2999 C CA . LEU A 1 393 ? 14.400 14.390 -6.962 1.00 60.31 393 LEU A CA 1
ATOM 3000 C C . LEU A 1 393 ? 13.911 14.496 -5.501 1.00 60.31 393 LEU A C 1
ATOM 3002 O O . LEU A 1 393 ? 13.305 15.494 -5.137 1.00 60.31 393 LEU A O 1
ATOM 3006 N N . ASN A 1 394 ? 14.222 13.504 -4.661 1.00 58.28 394 ASN A N 1
ATOM 3007 C CA . ASN A 1 394 ? 13.797 13.364 -3.261 1.00 58.28 394 ASN A CA 1
ATOM 3008 C C . ASN A 1 394 ? 14.899 13.771 -2.267 1.00 58.28 394 ASN A C 1
ATOM 3010 O O . ASN A 1 394 ? 14.766 13.566 -1.063 1.00 58.28 394 ASN A O 1
ATOM 3014 N N . ILE A 1 395 ? 16.009 14.339 -2.752 1.00 64.06 395 ILE A N 1
ATOM 3015 C CA . ILE A 1 395 ? 17.152 14.739 -1.920 1.00 64.06 395 ILE A CA 1
ATOM 3016 C C . ILE A 1 395 ? 16.964 16.190 -1.453 1.00 64.06 395 ILE A C 1
ATOM 3018 O O . ILE A 1 395 ? 17.619 17.110 -1.945 1.00 64.06 395 ILE A O 1
ATOM 3022 N N . VAL A 1 396 ? 16.070 16.398 -0.483 1.00 63.56 396 VAL A N 1
ATOM 3023 C CA . VAL A 1 396 ? 15.726 17.726 0.079 1.00 63.56 396 VAL A CA 1
ATOM 3024 C C . VAL A 1 396 ? 16.888 18.434 0.794 1.00 63.56 396 VAL A C 1
ATOM 3026 O O . VAL A 1 396 ? 16.781 19.598 1.179 1.00 63.56 396 VAL A O 1
ATOM 3029 N N . GLU A 1 397 ? 18.033 17.772 0.969 1.00 64.94 397 GLU A N 1
ATOM 3030 C CA . GLU A 1 397 ? 19.256 18.421 1.450 1.00 64.94 397 GLU A CA 1
ATOM 3031 C C . GLU A 1 397 ? 19.773 19.487 0.465 1.00 64.94 397 GLU A C 1
ATOM 3033 O O . GLU A 1 397 ? 20.352 20.484 0.897 1.00 64.94 397 GLU A O 1
ATOM 3038 N N . PHE A 1 398 ? 19.520 19.341 -0.843 1.00 70.50 398 PHE A N 1
ATOM 3039 C CA . PHE A 1 398 ? 19.892 20.362 -1.826 1.00 70.50 398 PHE A CA 1
ATOM 3040 C C . PHE A 1 398 ? 18.824 21.468 -1.918 1.00 70.50 398 PHE A C 1
ATOM 3042 O O . PHE A 1 398 ? 17.647 21.143 -2.091 1.00 70.50 398 PHE A O 1
ATOM 3049 N N . PRO A 1 399 ? 19.204 22.767 -1.900 1.00 77.88 399 PRO A N 1
ATOM 3050 C CA . PRO A 1 399 ? 18.251 23.883 -1.913 1.00 77.88 399 PRO A CA 1
ATOM 3051 C C . PRO A 1 399 ? 17.221 23.828 -3.046 1.00 77.88 399 PRO A C 1
ATOM 3053 O O . PRO A 1 399 ? 16.046 24.074 -2.809 1.00 77.88 399 PRO A O 1
ATOM 3056 N N . PHE A 1 400 ? 17.641 23.432 -4.252 1.00 79.62 400 PHE A N 1
ATOM 3057 C CA . PHE A 1 400 ? 16.738 23.284 -5.395 1.00 79.62 400 PHE A CA 1
ATOM 3058 C C . PHE A 1 400 ? 15.632 22.248 -5.137 1.00 79.62 400 PHE A C 1
ATOM 3060 O O . PHE A 1 400 ? 14.454 22.542 -5.317 1.00 79.62 400 PHE A O 1
ATOM 3067 N N . TYR A 1 401 ? 15.986 21.043 -4.675 1.00 74.69 401 TYR A N 1
ATOM 3068 C CA . TYR A 1 401 ? 14.995 19.997 -4.398 1.00 74.69 401 TYR A CA 1
ATOM 3069 C C . TYR A 1 401 ? 14.151 20.314 -3.163 1.00 74.69 401 TYR A C 1
ATOM 3071 O O . TYR A 1 401 ? 12.973 19.969 -3.131 1.00 74.69 401 TYR A O 1
ATOM 3079 N N . ARG A 1 402 ? 14.718 21.019 -2.176 1.00 76.31 402 ARG A N 1
ATOM 3080 C CA . ARG A 1 402 ? 13.962 21.555 -1.039 1.00 76.31 402 ARG A CA 1
ATOM 3081 C C . ARG A 1 402 ? 12.869 22.511 -1.497 1.00 76.31 402 ARG A C 1
ATOM 3083 O O . ARG A 1 402 ? 11.722 22.318 -1.125 1.00 76.31 402 ARG A O 1
ATOM 3090 N N . GLU A 1 403 ? 13.206 23.488 -2.334 1.00 80.62 403 GLU A N 1
ATOM 3091 C CA . GLU A 1 403 ? 12.239 24.455 -2.862 1.00 80.62 403 GLU A CA 1
ATOM 3092 C C . GLU A 1 403 ? 11.131 23.758 -3.665 1.00 80.62 403 GLU A C 1
ATOM 3094 O O . GLU A 1 403 ? 9.949 24.050 -3.489 1.00 80.62 403 GLU A O 1
ATOM 3099 N N . VAL A 1 404 ? 11.501 22.783 -4.505 1.00 76.56 404 VAL A N 1
ATOM 3100 C CA . VAL A 1 404 ? 10.554 21.940 -5.255 1.00 76.56 404 VAL A CA 1
ATOM 3101 C C . VAL A 1 404 ? 9.620 21.162 -4.318 1.00 76.56 404 VAL A C 1
ATOM 3103 O O . VAL A 1 404 ? 8.425 21.065 -4.598 1.00 76.56 404 VAL A O 1
ATOM 3106 N N . ALA A 1 405 ? 10.134 20.623 -3.211 1.00 73.56 405 ALA A N 1
ATOM 3107 C CA . ALA A 1 405 ? 9.332 19.901 -2.228 1.00 73.56 405 ALA A CA 1
ATOM 3108 C C . ALA A 1 405 ? 8.413 20.838 -1.419 1.00 73.56 405 ALA A C 1
ATOM 3110 O O . ALA A 1 405 ? 7.233 20.536 -1.247 1.00 73.56 405 ALA A O 1
ATOM 3111 N N . GLU A 1 406 ? 8.926 21.982 -0.958 1.00 76.88 406 GLU A N 1
ATOM 3112 C CA . GLU A 1 406 ? 8.204 22.955 -0.122 1.00 76.88 406 GLU A CA 1
ATOM 3113 C C . GLU A 1 406 ? 7.087 23.675 -0.883 1.00 76.88 406 GLU A C 1
ATOM 3115 O O . GLU A 1 406 ? 6.017 23.912 -0.320 1.00 76.88 406 GLU A O 1
ATOM 3120 N N . ARG A 1 407 ? 7.292 23.984 -2.171 1.00 81.00 407 ARG A N 1
ATOM 3121 C CA . ARG A 1 407 ? 6.256 24.622 -3.001 1.00 81.00 407 ARG A CA 1
ATOM 3122 C C . ARG A 1 407 ? 5.094 23.683 -3.345 1.00 81.00 407 ARG A C 1
ATOM 3124 O O . ARG A 1 407 ? 4.018 24.158 -3.695 1.00 81.00 407 ARG A O 1
ATOM 3131 N N . GLY A 1 408 ? 5.310 22.367 -3.248 1.00 72.75 408 GLY A N 1
ATOM 3132 C CA . GLY A 1 408 ? 4.393 21.338 -3.736 1.00 72.75 408 GLY A CA 1
ATOM 3133 C C . GLY A 1 408 ? 4.354 21.279 -5.267 1.00 72.75 408 GLY A C 1
ATOM 3134 O O . GLY A 1 408 ? 4.415 22.299 -5.949 1.00 72.75 408 GLY A O 1
ATOM 3135 N N . GLN A 1 409 ? 4.281 20.077 -5.837 1.00 74.56 409 GLN A N 1
ATOM 3136 C CA . GLN A 1 409 ? 4.258 19.867 -7.289 1.00 74.56 409 GLN A CA 1
ATOM 3137 C C . GLN A 1 409 ? 3.272 18.766 -7.676 1.00 74.56 409 GLN A C 1
ATOM 3139 O O . GLN A 1 409 ? 3.003 17.832 -6.905 1.00 74.56 409 GLN A O 1
ATOM 3144 N N . SER A 1 410 ? 2.746 18.878 -8.891 1.00 81.12 410 SER A N 1
ATOM 3145 C CA . SER A 1 410 ? 2.073 17.769 -9.563 1.00 81.12 410 SER A CA 1
ATOM 3146 C C . SER A 1 410 ? 3.085 16.712 -10.008 1.00 81.12 410 SER A C 1
ATOM 3148 O O . SER A 1 410 ? 4.253 17.002 -10.264 1.00 81.12 410 SER A O 1
ATOM 3150 N N . GLU A 1 411 ? 2.628 15.471 -10.126 1.00 80.38 411 GLU A N 1
ATOM 3151 C CA . GLU A 1 411 ? 3.393 14.353 -10.673 1.00 80.38 411 GLU A CA 1
ATOM 3152 C C . GLU A 1 411 ? 3.923 14.695 -12.075 1.00 80.38 411 GLU A C 1
ATOM 3154 O O . GLU A 1 411 ? 5.085 14.438 -12.381 1.00 80.38 411 GLU A O 1
ATOM 3159 N N . GLU A 1 412 ? 3.102 15.360 -12.890 1.00 85.38 412 GLU A N 1
ATOM 3160 C CA . GLU A 1 412 ? 3.459 15.808 -14.237 1.00 85.38 412 GLU A CA 1
ATOM 3161 C C . GLU A 1 412 ? 4.671 16.747 -14.249 1.00 85.38 412 GLU A C 1
ATOM 3163 O O . GLU A 1 412 ? 5.606 16.547 -15.023 1.00 85.38 412 GLU A O 1
ATOM 3168 N N . GLU A 1 413 ? 4.688 17.764 -13.384 1.00 83.75 413 GLU A N 1
ATOM 3169 C CA . GLU A 1 413 ? 5.801 18.720 -13.304 1.00 83.75 413 GLU A CA 1
ATOM 3170 C C . GLU A 1 413 ? 7.120 18.034 -12.936 1.00 83.75 413 GLU A C 1
ATOM 3172 O O . GLU A 1 413 ? 8.170 18.366 -13.486 1.00 83.75 413 GLU A O 1
ATOM 3177 N N . ILE A 1 414 ? 7.058 17.038 -12.052 1.00 80.56 414 ILE A N 1
ATOM 3178 C CA . ILE A 1 414 ? 8.216 16.234 -11.653 1.00 80.56 414 ILE A CA 1
ATOM 3179 C C . ILE A 1 414 ? 8.702 15.370 -12.811 1.00 80.56 414 ILE A C 1
ATOM 3181 O O . ILE A 1 414 ? 9.903 15.309 -13.076 1.00 80.56 414 ILE A O 1
ATOM 3185 N N . TRP A 1 415 ? 7.782 14.748 -13.547 1.00 81.50 415 TRP A N 1
ATOM 3186 C CA . TRP A 1 415 ? 8.115 13.981 -14.742 1.00 81.50 415 TRP A CA 1
ATOM 3187 C C . TRP A 1 415 ? 8.792 14.839 -15.808 1.00 81.50 415 TRP A C 1
ATOM 3189 O O . TRP A 1 415 ? 9.795 14.409 -16.383 1.00 81.50 415 TRP A O 1
ATOM 3199 N N . ARG A 1 416 ? 8.345 16.087 -15.982 1.00 86.75 416 ARG A N 1
ATOM 3200 C CA . ARG A 1 416 ? 8.952 17.042 -16.918 1.00 86.75 416 ARG A CA 1
ATOM 3201 C C . ARG A 1 416 ? 10.419 17.341 -16.634 1.00 86.75 416 ARG A C 1
ATOM 3203 O O . ARG A 1 416 ? 11.136 17.699 -17.568 1.00 86.75 416 ARG A O 1
ATOM 3210 N N . PHE A 1 417 ? 10.919 17.137 -15.414 1.00 82.81 417 PHE A N 1
ATOM 3211 C CA . PHE A 1 417 ? 12.359 17.235 -15.147 1.00 82.81 417 PHE A CA 1
ATOM 3212 C C . PHE A 1 417 ? 13.178 16.164 -15.876 1.00 82.81 417 PHE A C 1
ATOM 3214 O O . PHE A 1 417 ? 14.308 16.445 -16.274 1.00 82.81 417 PHE A O 1
ATOM 3221 N N . SER A 1 418 ? 12.611 14.980 -16.127 1.00 80.38 418 SER A N 1
ATOM 3222 C CA . SER A 1 418 ? 13.299 13.867 -16.803 1.00 80.38 418 SER A CA 1
ATOM 3223 C C . SER A 1 418 ? 13.681 14.183 -18.253 1.00 80.38 418 SER A C 1
ATOM 3225 O O . SER A 1 418 ? 14.658 13.637 -18.759 1.00 80.38 418 SER A O 1
ATOM 3227 N N . TRP A 1 419 ? 12.954 15.098 -18.901 1.00 88.75 419 TRP A N 1
ATOM 3228 C CA . TRP A 1 419 ? 13.236 15.619 -20.248 1.00 88.75 419 TRP A CA 1
ATOM 3229 C C . TRP A 1 419 ? 13.462 17.141 -20.246 1.00 88.75 419 TRP A C 1
ATOM 3231 O O . TRP A 1 419 ? 13.208 17.827 -21.236 1.00 88.75 419 TRP A O 1
ATOM 3241 N N . ALA A 1 420 ? 13.914 17.693 -19.113 1.00 88.62 420 ALA A N 1
ATOM 3242 C CA . ALA A 1 420 ? 14.251 19.110 -18.935 1.00 88.62 420 ALA A CA 1
ATOM 3243 C C . ALA A 1 420 ? 13.183 20.101 -19.456 1.00 88.62 420 ALA A C 1
ATOM 3245 O O . ALA A 1 420 ? 13.504 21.144 -20.024 1.00 88.62 420 ALA A O 1
ATOM 3246 N N . GLY A 1 421 ? 11.901 19.764 -19.297 1.00 89.94 421 GLY A N 1
ATOM 3247 C CA . GLY A 1 421 ? 10.765 20.607 -19.668 1.00 89.94 421 GLY A CA 1
ATOM 3248 C C . GLY A 1 421 ? 10.465 20.698 -21.167 1.00 89.94 421 GLY A C 1
ATOM 3249 O O . GLY A 1 421 ? 9.541 21.425 -21.533 1.00 89.94 421 GLY A O 1
ATOM 3250 N N . ARG A 1 422 ? 11.190 19.966 -22.027 1.00 93.56 422 ARG A N 1
ATOM 3251 C CA . ARG A 1 422 ? 10.995 19.952 -23.488 1.00 93.56 422 ARG A CA 1
ATOM 3252 C C . ARG A 1 422 ? 9.576 19.524 -23.868 1.00 93.56 422 ARG A C 1
ATOM 3254 O O . ARG A 1 422 ? 9.204 18.361 -23.738 1.00 93.56 422 ARG A O 1
ATOM 3261 N N . GLU A 1 423 ? 8.799 20.459 -24.408 1.00 95.12 423 GLU A N 1
ATOM 3262 C CA . GLU A 1 423 ? 7.358 20.266 -24.611 1.00 95.12 423 GLU A CA 1
ATOM 3263 C C . GLU A 1 423 ? 6.999 19.153 -25.595 1.00 95.12 423 GLU A C 1
ATOM 3265 O O . GLU A 1 423 ? 5.986 18.482 -25.403 1.00 95.12 423 GLU A O 1
ATOM 3270 N N . ARG A 1 424 ? 7.851 18.902 -26.602 1.00 95.31 424 ARG A N 1
ATOM 3271 C CA . ARG A 1 424 ? 7.666 17.796 -27.557 1.00 95.31 424 ARG A CA 1
ATOM 3272 C C . ARG A 1 424 ? 7.493 16.454 -26.845 1.00 95.31 424 ARG A C 1
ATOM 3274 O O . ARG A 1 424 ? 6.768 15.614 -27.355 1.00 95.31 424 ARG A O 1
ATOM 3281 N N . PHE A 1 425 ? 8.149 16.254 -25.702 1.00 95.56 425 PHE A N 1
ATOM 3282 C CA . PHE A 1 425 ? 8.123 14.986 -24.976 1.00 95.56 425 PHE A CA 1
ATOM 3283 C C . PHE A 1 425 ? 7.000 14.903 -23.928 1.00 95.56 425 PHE A C 1
ATOM 3285 O O . PHE A 1 425 ? 6.754 13.834 -23.382 1.00 95.56 425 PHE A O 1
ATOM 3292 N N . ASN A 1 426 ? 6.252 15.990 -23.690 1.00 95.19 426 ASN A N 1
ATOM 3293 C CA . ASN A 1 426 ? 5.140 16.000 -22.733 1.00 95.19 426 ASN A CA 1
ATOM 3294 C C . ASN A 1 426 ? 4.053 14.929 -22.986 1.00 95.19 426 ASN A C 1
ATOM 3296 O O . ASN A 1 426 ? 3.518 14.447 -21.991 1.00 95.19 426 ASN A O 1
ATOM 3300 N N . PRO A 1 427 ? 3.714 14.518 -24.231 1.00 96.94 427 PRO A N 1
ATOM 3301 C CA . PRO A 1 427 ? 2.731 13.451 -24.460 1.00 96.94 427 PRO A CA 1
ATOM 3302 C C . PRO A 1 427 ? 3.098 12.100 -23.824 1.00 96.94 427 PRO A C 1
ATOM 3304 O O . PRO A 1 427 ? 2.227 11.260 -23.610 1.00 96.94 427 PRO A O 1
ATOM 3307 N N . VAL A 1 428 ? 4.373 11.880 -23.475 1.00 93.50 428 VAL A N 1
ATOM 3308 C CA . VAL A 1 428 ? 4.794 10.698 -22.707 1.00 93.50 428 VAL A CA 1
ATOM 3309 C C . VAL A 1 428 ? 4.071 10.625 -21.368 1.00 93.50 428 VAL A C 1
ATOM 3311 O O . VAL A 1 428 ? 3.773 9.524 -20.927 1.00 93.50 428 VAL A O 1
ATOM 3314 N N . TRP A 1 429 ? 3.726 11.757 -20.747 1.00 92.31 429 TRP A N 1
ATOM 3315 C CA . TRP A 1 429 ? 2.951 11.754 -19.507 1.00 92.31 429 TRP A CA 1
ATOM 3316 C C . TRP A 1 429 ? 1.565 11.109 -19.682 1.00 92.31 429 TRP A C 1
ATOM 3318 O O . TRP A 1 429 ? 1.144 10.296 -18.862 1.00 92.31 429 TRP A O 1
ATOM 3328 N N . ASP A 1 430 ? 0.884 11.393 -20.791 1.00 94.44 430 ASP A N 1
ATOM 3329 C CA . ASP A 1 430 ? -0.415 10.798 -21.114 1.00 94.44 430 ASP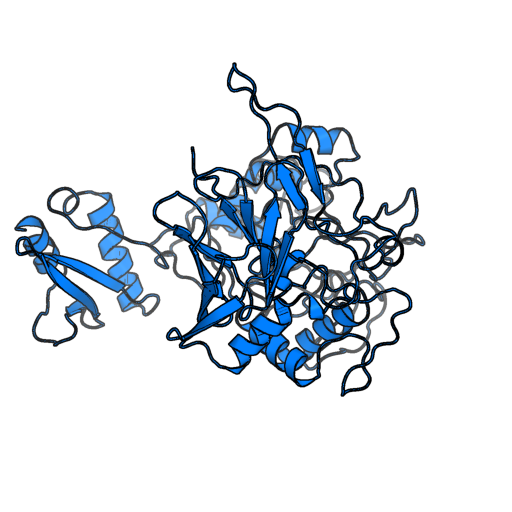 A CA 1
ATOM 3330 C C . ASP A 1 430 ? -0.296 9.289 -21.378 1.00 94.44 430 ASP A C 1
ATOM 3332 O O . ASP A 1 430 ? -1.146 8.517 -20.934 1.00 94.44 430 ASP A O 1
ATOM 3336 N N . MET A 1 431 ? 0.807 8.842 -21.995 1.00 93.00 431 MET A N 1
ATOM 3337 C CA . MET A 1 431 ? 1.132 7.413 -22.084 1.00 93.00 431 MET A CA 1
ATOM 3338 C C . MET A 1 431 ? 1.174 6.774 -20.689 1.00 93.00 431 MET A C 1
ATOM 3340 O O . MET A 1 431 ? 0.546 5.741 -20.487 1.00 93.00 431 MET A O 1
ATOM 3344 N N . VAL A 1 432 ? 1.850 7.388 -19.711 1.00 89.12 432 VAL A N 1
ATOM 3345 C CA . VAL A 1 432 ? 1.939 6.865 -18.328 1.00 89.12 432 VAL A CA 1
ATOM 3346 C C . VAL A 1 432 ? 0.567 6.685 -17.696 1.00 89.12 432 VAL A C 1
ATOM 3348 O O . VAL A 1 432 ? 0.307 5.685 -17.029 1.00 89.12 432 VAL A O 1
ATOM 3351 N N . LEU A 1 433 ? -0.297 7.683 -17.873 1.00 90.31 433 LEU A N 1
ATOM 3352 C CA . LEU A 1 433 ? -1.590 7.752 -17.205 1.00 90.31 433 LEU A CA 1
ATOM 3353 C C . LEU A 1 433 ? -2.647 6.846 -17.841 1.00 90.31 433 LEU A C 1
ATOM 3355 O O . LEU A 1 433 ? -3.605 6.461 -17.162 1.00 90.31 433 LEU A O 1
ATOM 3359 N N . GLU A 1 434 ? -2.490 6.521 -19.124 1.00 92.69 434 GLU A N 1
ATOM 3360 C CA . GLU A 1 434 ? -3.446 5.723 -19.895 1.00 92.69 434 GLU A CA 1
ATOM 3361 C C . GLU A 1 434 ? -2.969 4.291 -20.194 1.00 92.69 434 GLU A C 1
ATOM 3363 O O . GLU A 1 434 ? -3.793 3.423 -20.521 1.00 92.69 434 GLU A O 1
ATOM 3368 N N . MET A 1 435 ? -1.667 4.008 -20.068 1.00 88.44 435 MET A N 1
ATOM 3369 C CA . MET A 1 435 ? -1.117 2.663 -20.232 1.00 88.44 435 MET A CA 1
ATOM 3370 C C . MET A 1 435 ? -1.686 1.733 -19.161 1.00 88.44 435 MET A C 1
ATOM 3372 O O . MET A 1 435 ? -1.467 1.917 -17.967 1.00 88.44 435 MET A O 1
ATOM 3376 N N . SER A 1 436 ? -2.396 0.697 -19.604 1.00 83.81 436 SER A N 1
ATOM 3377 C CA . SER A 1 436 ? -2.893 -0.354 -18.723 1.00 83.81 436 SER A CA 1
ATOM 3378 C C . SER A 1 436 ? -1.945 -1.541 -18.696 1.00 83.81 436 SER A C 1
ATOM 3380 O O . SER A 1 436 ? -1.424 -1.954 -19.729 1.00 83.81 436 SER A O 1
ATOM 3382 N N . THR A 1 437 ? -1.798 -2.125 -17.513 1.00 78.31 437 THR A N 1
ATOM 3383 C CA . THR A 1 437 ? -1.055 -3.362 -17.254 1.00 78.31 437 THR A CA 1
ATOM 3384 C C . THR A 1 437 ? -1.983 -4.504 -16.827 1.00 78.31 437 THR A C 1
ATOM 3386 O O . THR A 1 437 ? -1.590 -5.366 -16.045 1.00 78.31 437 THR A O 1
ATOM 3389 N N . GLY A 1 438 ? -3.226 -4.512 -17.327 1.00 82.31 438 GLY A N 1
ATOM 3390 C CA . GLY A 1 438 ? -4.157 -5.637 -17.141 1.00 82.31 438 GLY A CA 1
ATOM 3391 C C . GLY A 1 438 ? -5.596 -5.268 -16.780 1.00 82.31 438 GLY A C 1
ATOM 3392 O O . GLY A 1 438 ? -6.405 -6.162 -16.568 1.00 82.31 438 GLY A O 1
ATOM 3393 N N . TYR A 1 439 ? -5.935 -3.977 -16.723 1.00 88.38 439 TYR A N 1
ATOM 3394 C CA . TYR A 1 439 ? -7.292 -3.506 -16.432 1.00 88.38 439 TYR A CA 1
ATOM 3395 C C . TYR A 1 439 ? -7.945 -2.841 -17.643 1.00 88.38 439 TYR A C 1
ATOM 3397 O O . TYR A 1 439 ? -7.334 -1.999 -18.309 1.00 88.38 439 TYR A O 1
ATOM 3405 N N . SER A 1 440 ? -9.214 -3.164 -17.889 1.00 92.19 440 SER A N 1
ATOM 3406 C CA . SER A 1 440 ? -10.056 -2.361 -18.778 1.00 92.19 440 SER A CA 1
ATOM 3407 C C . SER A 1 440 ? -10.232 -0.955 -18.204 1.00 92.19 440 SER A C 1
ATOM 3409 O O . SER A 1 440 ? -10.297 -0.781 -16.987 1.00 92.19 440 SER A O 1
ATOM 3411 N N . GLY A 1 441 ? -10.357 0.056 -19.064 1.00 93.12 441 GLY A N 1
ATOM 3412 C CA . GLY A 1 441 ? -10.729 1.404 -18.628 1.00 93.12 441 GLY A CA 1
ATOM 3413 C C . GLY A 1 441 ? -12.122 1.474 -17.987 1.00 93.12 441 GLY A C 1
ATOM 3414 O O . GLY A 1 441 ? -12.397 2.404 -17.223 1.00 93.12 441 GLY A O 1
ATOM 3415 N N . ALA A 1 442 ? -12.975 0.482 -18.266 1.00 94.38 442 ALA A N 1
ATOM 3416 C CA . ALA A 1 442 ? -14.289 0.302 -17.654 1.00 94.38 442 ALA A CA 1
ATOM 3417 C C . ALA A 1 442 ? -14.218 -0.236 -16.213 1.00 94.38 442 ALA A C 1
ATOM 3419 O O . ALA A 1 442 ? -15.191 -0.136 -15.467 1.00 94.38 442 ALA A O 1
ATOM 3420 N N . PHE A 1 443 ? -13.081 -0.804 -15.792 1.00 93.00 443 PHE A N 1
ATOM 3421 C CA . PHE A 1 443 ? -12.952 -1.394 -14.463 1.00 93.00 443 PHE A CA 1
ATOM 3422 C C . PHE A 1 443 ? -13.171 -0.348 -13.360 1.00 93.00 443 PHE A C 1
ATOM 3424 O O . PHE A 1 443 ? -12.627 0.756 -13.415 1.00 93.00 443 PHE A O 1
ATOM 3431 N N . ALA A 1 444 ? -13.961 -0.717 -12.347 1.00 91.12 444 ALA A N 1
ATOM 3432 C CA . ALA A 1 444 ? -14.340 0.137 -11.219 1.00 91.12 444 ALA A CA 1
ATOM 3433 C C . ALA A 1 444 ? -15.028 1.466 -11.608 1.00 91.12 444 ALA A C 1
ATOM 3435 O O . ALA A 1 444 ? -15.096 2.392 -10.796 1.00 91.12 444 ALA A O 1
ATOM 3436 N N . ARG A 1 445 ? -15.552 1.578 -12.835 1.00 93.31 445 ARG A N 1
ATOM 3437 C CA . ARG A 1 445 ? -16.445 2.671 -13.227 1.00 93.31 445 ARG A CA 1
ATOM 3438 C C . ARG A 1 445 ? -17.864 2.355 -12.778 1.00 93.31 445 ARG A C 1
ATOM 3440 O O . ARG A 1 445 ? -18.277 1.201 -12.744 1.00 93.31 445 ARG A O 1
ATOM 3447 N N . GLN A 1 446 ? -18.591 3.400 -12.415 1.00 94.06 446 GLN A N 1
ATOM 3448 C CA . GLN A 1 446 ? -19.968 3.312 -11.954 1.00 94.06 446 GLN A CA 1
ATOM 3449 C C . GLN A 1 446 ? -20.784 4.381 -12.667 1.00 94.06 446 GLN A C 1
ATOM 3451 O O . GLN A 1 446 ? -20.290 5.483 -12.914 1.00 94.06 446 GLN A O 1
ATOM 3456 N N . VAL A 1 447 ? -22.029 4.043 -12.973 1.00 94.94 447 VAL A N 1
ATOM 3457 C CA . VAL A 1 447 ? -23.036 4.965 -13.484 1.00 94.94 447 VAL A CA 1
ATOM 3458 C C . VAL A 1 447 ? -24.271 4.829 -12.607 1.00 94.94 447 VAL A C 1
ATOM 3460 O O . VAL A 1 447 ? -24.677 3.718 -12.269 1.00 94.94 447 VAL A O 1
ATOM 3463 N N . THR A 1 448 ? -24.836 5.960 -12.201 1.00 94.12 448 THR A N 1
ATOM 3464 C CA . THR A 1 448 ? -26.074 5.994 -11.421 1.00 94.12 448 THR A CA 1
ATOM 3465 C C . THR A 1 448 ? -27.210 6.356 -12.356 1.00 94.12 448 THR A C 1
ATOM 3467 O O . THR A 1 448 ? -27.171 7.410 -12.991 1.00 94.12 448 THR A O 1
ATOM 3470 N N . LEU A 1 449 ? -28.220 5.494 -12.415 1.00 94.94 449 LEU A N 1
ATOM 3471 C CA . LEU A 1 449 ? -29.432 5.719 -13.189 1.00 94.94 449 LEU A CA 1
ATOM 3472 C C . LEU A 1 449 ? -30.544 6.178 -12.238 1.00 94.94 449 LEU A C 1
ATOM 3474 O O . LEU A 1 449 ? -30.874 5.477 -11.283 1.00 94.94 449 LEU A O 1
ATOM 3478 N N . SER A 1 450 ? -31.101 7.357 -12.490 1.00 94.12 450 SER A N 1
ATOM 3479 C CA . SER A 1 450 ? -32.316 7.866 -11.852 1.00 94.12 450 SER A CA 1
ATOM 3480 C C . SER A 1 450 ? -33.138 8.652 -12.871 1.00 94.12 450 SER A C 1
ATOM 3482 O O . SER A 1 450 ? -32.641 8.969 -13.954 1.00 94.12 450 SER A O 1
ATOM 3484 N N . LYS A 1 451 ? -34.373 9.027 -12.521 1.00 93.62 451 LYS A N 1
ATOM 3485 C CA . LYS A 1 451 ? -35.218 9.905 -13.351 1.00 93.62 451 LYS A CA 1
ATOM 3486 C C . LYS A 1 451 ? -34.485 11.175 -13.798 1.00 93.62 451 LYS A C 1
ATOM 3488 O O . LYS A 1 451 ? -34.704 11.656 -14.905 1.00 93.62 451 LYS A O 1
ATOM 3493 N N . GLU A 1 452 ? -33.604 11.701 -12.951 1.00 93.44 452 GLU A N 1
ATOM 3494 C CA . GLU A 1 452 ? -32.825 12.909 -13.213 1.00 93.44 452 GLU A CA 1
ATOM 3495 C C . GLU A 1 452 ? -31.616 12.666 -14.123 1.00 93.44 452 GLU A C 1
ATOM 3497 O O . GLU A 1 452 ? -31.290 13.544 -14.913 1.00 93.44 452 GLU A O 1
ATOM 3502 N N . THR A 1 453 ? -30.953 11.507 -14.022 1.00 93.81 453 THR A N 1
ATOM 3503 C CA . THR A 1 453 ? -29.661 11.255 -14.692 1.00 93.81 453 THR A CA 1
ATOM 3504 C C . THR A 1 453 ? -29.751 10.343 -15.913 1.00 93.81 453 THR A C 1
ATOM 3506 O O . THR A 1 453 ? -28.782 10.228 -16.665 1.00 93.81 453 THR A O 1
ATOM 3509 N N . VAL A 1 454 ? -30.886 9.672 -16.134 1.00 94.38 454 VAL A N 1
ATOM 3510 C CA . VAL A 1 454 ? -31.051 8.649 -17.185 1.00 94.38 454 VAL A CA 1
ATOM 3511 C C . VAL A 1 454 ? -30.868 9.205 -18.601 1.00 94.38 454 VAL A C 1
ATOM 3513 O O . VAL A 1 454 ? -30.406 8.496 -19.490 1.00 94.38 454 VAL A O 1
ATOM 3516 N N . ALA A 1 455 ? -31.174 10.489 -18.805 1.00 93.62 455 ALA A N 1
ATOM 3517 C CA . ALA A 1 455 ? -31.004 11.184 -20.080 1.00 93.62 455 ALA A CA 1
ATOM 3518 C C . ALA A 1 455 ? -29.722 12.037 -20.146 1.00 93.62 455 ALA A C 1
ATOM 3520 O O . ALA A 1 455 ? -29.492 12.723 -21.147 1.00 93.62 455 ALA A O 1
ATOM 3521 N N . ASP A 1 456 ? -28.889 12.025 -19.100 1.00 95.81 456 ASP A N 1
ATOM 3522 C CA . ASP A 1 456 ? -27.652 12.797 -19.090 1.00 95.81 456 ASP A CA 1
ATOM 3523 C C . ASP A 1 456 ? -26.677 12.258 -20.131 1.00 95.81 456 ASP A C 1
ATOM 3525 O O . ASP A 1 456 ? -26.462 11.052 -20.255 1.00 95.81 456 ASP A O 1
ATOM 3529 N N . LYS A 1 457 ? -25.992 13.172 -20.824 1.00 94.88 457 LYS A N 1
ATOM 3530 C CA . LYS A 1 457 ? -24.993 12.810 -21.834 1.00 94.88 457 LYS A CA 1
ATOM 3531 C C . LYS A 1 457 ? -23.943 11.834 -21.290 1.00 94.88 457 LYS A C 1
ATOM 3533 O O . LYS A 1 457 ? -23.614 10.867 -21.959 1.00 94.88 457 LYS A O 1
ATOM 3538 N N . LEU A 1 458 ? -23.437 12.063 -20.074 1.00 93.12 458 LEU A N 1
ATOM 3539 C CA . LEU A 1 458 ? -22.434 11.177 -19.475 1.00 93.12 458 LEU A CA 1
ATOM 3540 C C . LEU A 1 458 ? -22.986 9.768 -19.223 1.00 93.12 458 LEU A C 1
ATOM 3542 O O . LEU A 1 458 ? -22.259 8.803 -19.420 1.00 93.12 458 LEU A O 1
ATOM 3546 N N . THR A 1 459 ? -24.248 9.648 -18.807 1.00 94.12 459 THR A N 1
ATOM 3547 C CA . THR A 1 459 ? -24.922 8.358 -18.612 1.00 94.12 459 THR A CA 1
ATOM 3548 C C . THR A 1 459 ? -25.060 7.618 -19.936 1.00 94.12 459 THR A C 1
ATOM 3550 O O . THR A 1 459 ? -24.669 6.454 -20.029 1.00 94.12 459 THR A O 1
ATOM 3553 N N . LEU A 1 460 ? -25.549 8.319 -20.963 1.00 93.62 460 LEU A N 1
ATOM 3554 C CA . LEU A 1 460 ? -25.741 7.784 -22.311 1.00 93.62 460 LEU A CA 1
ATOM 3555 C C . LEU A 1 460 ? -24.419 7.422 -23.003 1.00 93.62 460 LEU A C 1
ATOM 3557 O O . LEU A 1 460 ? -24.407 6.528 -23.840 1.00 93.62 460 LEU A O 1
ATOM 3561 N N . ASP A 1 461 ? -23.311 8.070 -22.636 1.00 94.75 461 ASP A N 1
ATOM 3562 C CA . ASP A 1 461 ? -21.976 7.741 -23.144 1.00 94.75 461 ASP A CA 1
ATOM 3563 C C . ASP A 1 461 ? -21.332 6.579 -22.352 1.00 94.75 461 ASP A C 1
ATOM 3565 O O . ASP A 1 461 ? -20.719 5.680 -22.931 1.00 94.75 461 ASP A O 1
ATOM 3569 N N . LEU A 1 462 ? -21.450 6.581 -21.017 1.00 96.06 462 LEU A N 1
ATOM 3570 C CA . LEU A 1 462 ? -20.757 5.630 -20.142 1.00 96.06 462 LEU A CA 1
ATOM 3571 C C . LEU A 1 462 ? -21.429 4.256 -20.116 1.00 96.06 462 LEU A C 1
ATOM 3573 O O . LEU A 1 462 ? -20.724 3.254 -20.205 1.00 96.06 462 LEU A O 1
ATOM 3577 N N . LEU A 1 463 ? -22.759 4.186 -19.991 1.00 96.94 463 LEU A N 1
ATOM 3578 C CA . LEU A 1 463 ? -23.468 2.910 -19.846 1.00 96.94 463 LEU A CA 1
ATOM 3579 C C . LEU A 1 463 ? -23.204 1.957 -21.029 1.00 96.94 463 LEU A C 1
ATOM 3581 O O . LEU A 1 463 ? -22.769 0.834 -20.764 1.00 96.94 463 LEU A O 1
ATOM 3585 N N . PRO A 1 464 ? -23.318 2.383 -22.306 1.00 96.31 464 PRO A N 1
ATOM 3586 C CA . PRO A 1 464 ? -22.991 1.514 -23.437 1.00 96.31 464 PRO A CA 1
ATOM 3587 C C . PRO A 1 464 ? -21.528 1.062 -23.452 1.00 96.31 464 PRO A C 1
ATOM 3589 O O . PRO A 1 464 ? -21.228 -0.053 -23.870 1.00 96.31 464 PRO A O 1
ATOM 3592 N N . ALA A 1 465 ? -20.597 1.896 -22.978 1.00 96.56 465 ALA A N 1
ATOM 3593 C CA . ALA A 1 465 ? -19.191 1.509 -22.892 1.00 96.56 465 ALA A CA 1
ATOM 3594 C C . ALA A 1 465 ? -18.947 0.437 -21.816 1.00 96.56 465 ALA A C 1
ATOM 3596 O O . ALA A 1 465 ? -18.111 -0.447 -22.010 1.00 96.56 465 ALA A O 1
ATOM 3597 N N . LEU A 1 466 ? -19.681 0.484 -20.697 1.00 97.50 466 LEU A N 1
ATOM 3598 C CA . LEU A 1 466 ? -19.637 -0.568 -19.678 1.00 97.50 466 LEU A CA 1
ATOM 3599 C C . LEU A 1 466 ? -20.268 -1.869 -20.188 1.00 97.50 466 LEU A C 1
ATOM 3601 O O . LEU A 1 466 ? -19.706 -2.939 -19.962 1.00 97.50 466 LEU A O 1
ATOM 3605 N N . GLU A 1 467 ? -21.392 -1.779 -20.899 1.00 97.75 467 GLU A N 1
ATOM 3606 C CA . GLU A 1 467 ? -22.048 -2.919 -21.552 1.00 97.75 467 GLU A CA 1
ATOM 3607 C C . GLU A 1 467 ? -21.125 -3.577 -22.586 1.00 97.75 467 GLU A C 1
ATOM 3609 O O . GLU A 1 467 ? -20.939 -4.792 -22.562 1.00 97.75 467 GLU A O 1
ATOM 3614 N N . ALA A 1 468 ? -20.476 -2.784 -23.446 1.00 96.75 468 ALA A N 1
ATOM 3615 C CA . ALA A 1 468 ? -19.506 -3.277 -24.421 1.00 96.75 468 ALA A CA 1
ATOM 3616 C C . ALA A 1 468 ? -18.328 -3.990 -23.739 1.00 96.75 468 ALA A C 1
ATOM 3618 O O . ALA A 1 468 ? -18.009 -5.127 -24.083 1.00 96.75 468 ALA A O 1
ATOM 3619 N N . ALA A 1 469 ? -17.740 -3.375 -22.707 1.00 96.19 469 ALA A N 1
ATOM 3620 C CA . ALA A 1 469 ? -16.660 -3.992 -21.942 1.00 96.19 469 ALA A CA 1
ATOM 3621 C C . ALA A 1 469 ? -17.099 -5.293 -21.240 1.00 96.19 469 ALA A C 1
ATOM 3623 O O . ALA A 1 469 ? -16.291 -6.210 -21.081 1.00 96.19 469 ALA A O 1
ATOM 3624 N N . ALA A 1 470 ? -18.362 -5.392 -20.819 1.00 97.00 470 ALA A N 1
ATOM 3625 C CA . ALA A 1 470 ? -18.919 -6.615 -20.251 1.00 97.00 470 ALA A CA 1
ATOM 3626 C C . ALA A 1 470 ? -19.119 -7.714 -21.313 1.00 97.00 470 ALA A C 1
ATOM 3628 O O . ALA A 1 470 ? -18.777 -8.867 -21.053 1.00 97.00 470 ALA A O 1
ATOM 3629 N N . LEU A 1 471 ? -19.583 -7.375 -22.524 1.00 97.25 471 LEU A N 1
ATOM 3630 C CA . LEU A 1 471 ? -19.701 -8.324 -23.649 1.00 97.25 471 LEU A CA 1
ATOM 3631 C C . LEU A 1 471 ? -18.344 -8.866 -24.103 1.00 97.25 471 LEU A C 1
ATOM 3633 O O . LEU A 1 471 ? -18.235 -10.033 -24.474 1.00 97.25 471 LEU A O 1
ATOM 3637 N N . GLU A 1 472 ? -17.302 -8.041 -24.034 1.00 94.75 472 GLU A N 1
ATOM 3638 C CA . GLU A 1 472 ? -15.915 -8.447 -24.286 1.00 94.75 472 GLU A CA 1
ATOM 3639 C C . GLU A 1 472 ? -15.333 -9.331 -23.166 1.00 94.75 472 GLU A C 1
ATOM 3641 O O . GLU A 1 472 ? -14.226 -9.855 -23.299 1.00 94.75 472 GLU A O 1
ATOM 3646 N N . GLY A 1 473 ? -16.055 -9.503 -22.053 1.00 94.25 473 GLY A N 1
ATOM 3647 C CA . GLY A 1 473 ? -15.598 -10.248 -20.879 1.00 94.25 473 GLY A CA 1
ATOM 3648 C C . GLY A 1 473 ? -14.539 -9.511 -20.054 1.00 94.25 473 GLY A C 1
ATOM 3649 O O . GLY A 1 473 ? -13.874 -10.125 -19.219 1.00 94.25 473 GLY A O 1
ATOM 3650 N N . ALA A 1 474 ? -14.360 -8.206 -20.276 1.00 93.19 474 ALA A N 1
ATOM 3651 C CA . ALA A 1 474 ? -13.341 -7.405 -19.606 1.00 93.19 474 ALA A CA 1
ATOM 3652 C C . ALA A 1 474 ? -13.765 -6.952 -18.196 1.00 93.19 474 ALA A C 1
ATOM 3654 O O . ALA A 1 474 ? -12.909 -6.676 -17.352 1.00 93.19 474 ALA A O 1
ATOM 3655 N N . VAL A 1 475 ? -15.073 -6.862 -17.940 1.00 95.19 475 VAL A N 1
ATOM 3656 C CA . VAL A 1 475 ? -15.666 -6.548 -16.630 1.00 95.19 475 VAL A CA 1
ATOM 3657 C C . VAL A 1 475 ? -16.938 -7.367 -16.401 1.00 95.19 475 VAL A C 1
ATOM 3659 O O . VAL A 1 475 ? -17.549 -7.858 -17.345 1.00 95.19 475 VAL A O 1
ATOM 3662 N N . VAL A 1 476 ? -17.363 -7.475 -15.142 1.00 96.12 476 VAL A N 1
ATOM 3663 C CA . VAL A 1 476 ? -18.734 -7.873 -14.793 1.00 96.12 476 VAL A CA 1
ATOM 3664 C C . VAL A 1 476 ? -19.502 -6.595 -14.468 1.00 96.12 476 VAL A C 1
ATOM 3666 O O . VAL A 1 476 ? -19.062 -5.823 -13.616 1.00 96.12 476 VAL A O 1
ATOM 3669 N N . LEU A 1 477 ? -20.614 -6.355 -15.165 1.00 97.12 477 LEU A N 1
ATOM 3670 C CA . LEU A 1 477 ? -21.479 -5.199 -14.936 1.00 97.12 477 LEU A CA 1
ATOM 3671 C C . LEU A 1 477 ? -22.688 -5.622 -14.095 1.00 97.12 477 LEU A C 1
ATOM 3673 O O . LEU A 1 477 ? -23.580 -6.323 -14.577 1.00 97.12 477 LEU A O 1
ATOM 3677 N N . GLU A 1 478 ? -22.697 -5.191 -12.837 1.00 96.31 478 GLU A N 1
ATOM 3678 C CA . GLU A 1 478 ? -23.774 -5.433 -11.874 1.00 96.31 478 GLU A CA 1
ATOM 3679 C C . GLU A 1 478 ? -24.488 -4.118 -11.538 1.00 96.31 478 GLU A C 1
ATOM 3681 O O . GLU A 1 478 ? -23.862 -3.066 -11.392 1.00 96.31 478 GLU A O 1
ATOM 3686 N N . GLY A 1 479 ? -25.810 -4.183 -11.409 1.00 94.88 479 GLY A N 1
ATOM 3687 C CA . GLY A 1 479 ? -26.680 -3.085 -11.014 1.00 94.88 479 GLY A CA 1
ATOM 3688 C C . GLY A 1 479 ? -27.358 -3.380 -9.680 1.00 94.88 479 GLY A C 1
ATOM 3689 O O . GLY A 1 479 ? -27.944 -4.446 -9.488 1.00 94.88 479 GLY A O 1
ATOM 3690 N N . HIS A 1 480 ? -27.310 -2.409 -8.771 1.00 94.50 480 HIS A N 1
ATOM 3691 C CA . HIS A 1 480 ? -28.004 -2.443 -7.486 1.00 94.50 480 HIS A CA 1
ATOM 3692 C C . HIS A 1 480 ? -28.874 -1.201 -7.362 1.00 94.50 480 HIS A C 1
ATOM 3694 O O . HIS A 1 480 ? -28.382 -0.086 -7.533 1.00 94.50 480 HIS A O 1
ATOM 3700 N N . GLY A 1 481 ? -30.147 -1.382 -7.036 1.00 92.12 481 GLY A N 1
ATOM 3701 C CA . GLY A 1 481 ? -31.080 -0.269 -6.938 1.00 92.12 481 GLY A CA 1
ATOM 3702 C C . GLY A 1 481 ? -32.283 -0.578 -6.067 1.00 92.12 481 GLY A C 1
ATOM 3703 O O . GLY A 1 481 ? -32.354 -1.614 -5.404 1.00 92.12 481 GLY A O 1
ATOM 3704 N N . VAL A 1 482 ? -33.230 0.349 -6.081 1.00 91.50 482 VAL A N 1
ATOM 3705 C CA . VAL A 1 482 ? -34.550 0.202 -5.475 1.00 91.50 482 VAL A CA 1
ATOM 3706 C C . VAL A 1 482 ? -35.588 0.764 -6.436 1.00 91.50 482 VAL A C 1
ATOM 3708 O O . VAL A 1 482 ? -35.301 1.730 -7.136 1.00 91.50 482 VAL A O 1
ATOM 3711 N N . THR A 1 483 ? -36.772 0.167 -6.468 1.00 86.88 483 THR A N 1
ATOM 3712 C CA . THR A 1 483 ? -37.930 0.726 -7.182 1.00 86.88 483 THR A CA 1
ATOM 3713 C C . THR A 1 483 ? -38.606 1.827 -6.356 1.00 86.88 483 THR A C 1
ATOM 3715 O O . THR A 1 483 ? -38.358 1.941 -5.149 1.00 86.88 483 THR A O 1
ATOM 3718 N N . ASP A 1 484 ? -39.561 2.554 -6.947 1.00 84.62 484 ASP A N 1
ATOM 3719 C CA . ASP A 1 484 ? -40.429 3.502 -6.222 1.00 84.62 484 ASP A CA 1
ATOM 3720 C C . ASP A 1 484 ? -41.180 2.844 -5.034 1.00 84.62 484 ASP A C 1
ATOM 3722 O O . ASP A 1 484 ? -41.503 3.499 -4.040 1.00 84.62 484 ASP A O 1
ATOM 3726 N N . SER A 1 485 ? -41.400 1.521 -5.066 1.00 86.06 485 SER A N 1
ATOM 3727 C CA . SER A 1 485 ? -41.981 0.758 -3.948 1.00 86.06 485 SER A CA 1
ATOM 3728 C C . SER A 1 485 ? -40.967 0.362 -2.863 1.00 86.06 485 SER A C 1
ATOM 3730 O O . SER A 1 485 ? -41.291 -0.451 -1.997 1.00 86.06 485 SER A O 1
ATOM 3732 N N . SER A 1 486 ? -39.735 0.881 -2.915 1.00 87.38 486 SER A N 1
ATOM 3733 C CA . SER A 1 486 ? -38.603 0.501 -2.052 1.00 87.38 486 SER A CA 1
ATOM 3734 C C . SER A 1 486 ? -38.228 -0.987 -2.122 1.00 87.38 486 SER A C 1
ATOM 3736 O O . SER A 1 486 ? -37.600 -1.515 -1.202 1.00 87.38 486 SER A O 1
ATOM 3738 N N . ALA A 1 487 ? -38.610 -1.682 -3.199 1.00 88.38 487 ALA A N 1
ATOM 3739 C CA . ALA A 1 487 ? -38.198 -3.064 -3.408 1.00 88.38 487 ALA A CA 1
ATOM 3740 C C . ALA A 1 487 ? -36.768 -3.077 -3.967 1.00 88.38 487 ALA A C 1
ATOM 3742 O O . ALA A 1 487 ? -36.495 -2.343 -4.918 1.00 88.38 487 ALA A O 1
ATOM 3743 N N . PRO A 1 488 ? -35.844 -3.874 -3.405 1.00 91.56 488 PRO A N 1
ATOM 3744 C CA . PRO A 1 488 ? -34.476 -3.920 -3.893 1.00 91.56 488 PRO A CA 1
ATOM 3745 C C . PRO A 1 488 ? -34.406 -4.602 -5.262 1.00 91.56 488 PRO A C 1
ATOM 3747 O O . PRO A 1 488 ? -35.037 -5.634 -5.496 1.00 91.56 488 PRO A O 1
ATOM 3750 N N . VAL A 1 489 ? -33.584 -4.043 -6.144 1.00 91.06 489 VAL A N 1
ATOM 3751 C CA . VAL A 1 489 ? -33.328 -4.534 -7.497 1.00 91.06 489 VAL A CA 1
ATOM 3752 C C . VAL A 1 489 ? -31.864 -4.943 -7.600 1.00 91.06 489 VAL A C 1
ATOM 3754 O O . VAL A 1 489 ? -30.967 -4.196 -7.207 1.00 91.06 489 VAL A O 1
ATOM 3757 N N . TYR A 1 490 ? -31.637 -6.137 -8.142 1.00 95.38 490 TYR A N 1
ATOM 3758 C CA . TYR A 1 490 ? -30.316 -6.680 -8.437 1.00 95.38 490 TYR A CA 1
ATOM 3759 C C . TYR A 1 490 ? -30.323 -7.163 -9.878 1.00 95.38 490 TYR A C 1
ATOM 3761 O O . TYR A 1 490 ? -31.098 -8.064 -10.207 1.00 95.38 490 TYR A O 1
ATOM 3769 N N . LEU A 1 491 ? -29.480 -6.569 -10.713 1.00 96.44 491 LEU A N 1
ATOM 3770 C CA . LEU A 1 491 ? -29.348 -6.901 -12.126 1.00 96.44 491 LEU A CA 1
ATOM 3771 C C . LEU A 1 491 ? -27.893 -7.221 -12.454 1.00 96.44 491 LEU A C 1
ATOM 3773 O O . LEU A 1 491 ? -26.979 -6.655 -11.862 1.00 96.44 491 LEU A O 1
ATOM 3777 N N . GLN A 1 492 ? -27.676 -8.088 -13.430 1.00 97.25 492 GLN A N 1
ATOM 3778 C CA . GLN A 1 492 ? -26.371 -8.331 -14.027 1.00 97.25 492 GLN A CA 1
ATOM 3779 C C . GLN A 1 492 ? -26.521 -8.338 -15.545 1.00 97.25 492 GLN A C 1
ATOM 3781 O O . GLN A 1 492 ? -27.436 -8.969 -16.079 1.00 97.25 492 GLN A O 1
ATOM 3786 N N . PHE A 1 493 ? -25.626 -7.640 -16.239 1.00 97.81 493 PHE A N 1
ATOM 3787 C CA . PHE A 1 493 ? -25.595 -7.651 -17.696 1.00 97.81 493 PHE A CA 1
ATOM 3788 C C . PHE A 1 493 ? -25.003 -8.971 -18.206 1.00 97.81 493 PHE A C 1
ATOM 3790 O O . PHE A 1 493 ? -23.918 -9.388 -17.791 1.00 97.81 493 PHE A O 1
ATOM 3797 N N . GLY A 1 494 ? -25.756 -9.654 -19.062 1.00 95.19 494 GLY A N 1
ATOM 3798 C CA . GLY A 1 494 ? -25.443 -10.973 -19.589 1.00 95.19 494 GLY A CA 1
ATOM 3799 C C . GLY A 1 494 ? -24.776 -10.944 -20.968 1.00 95.19 494 GLY A C 1
ATOM 3800 O O . GLY A 1 494 ? -24.793 -9.929 -21.666 1.00 95.19 494 GLY A O 1
ATOM 3801 N N . PRO A 1 495 ? -24.221 -12.089 -21.409 1.00 95.44 495 PRO A N 1
ATOM 3802 C CA . PRO A 1 495 ? -23.602 -12.230 -22.730 1.00 95.44 495 PRO A CA 1
ATOM 3803 C C . PRO A 1 495 ? -24.603 -12.130 -23.896 1.00 95.44 495 PRO A C 1
ATOM 3805 O O . PRO A 1 495 ? -24.195 -12.053 -25.050 1.00 95.44 495 PRO A O 1
ATOM 3808 N N . ASP A 1 496 ? -25.907 -12.143 -23.613 1.00 96.00 496 ASP A N 1
ATOM 3809 C CA . ASP A 1 496 ? -27.002 -11.930 -24.564 1.00 96.00 496 ASP A CA 1
ATOM 3810 C C . ASP A 1 496 ? -27.370 -10.444 -24.739 1.00 96.00 496 ASP A C 1
ATOM 3812 O O . ASP A 1 496 ? -28.380 -10.135 -25.371 1.00 96.00 496 ASP A O 1
ATOM 3816 N N . ALA A 1 497 ? -26.551 -9.535 -24.195 1.00 97.56 497 ALA A N 1
ATOM 3817 C CA . ALA A 1 497 ? -26.752 -8.087 -24.205 1.00 97.56 497 ALA A CA 1
ATOM 3818 C C . ALA A 1 497 ? -28.044 -7.633 -23.497 1.00 97.56 497 ALA A C 1
ATOM 3820 O O . ALA A 1 497 ? -28.711 -6.686 -23.925 1.00 97.56 497 ALA A O 1
ATOM 3821 N N . ARG A 1 498 ? -28.409 -8.319 -22.406 1.00 97.94 498 ARG A N 1
ATOM 3822 C CA . ARG A 1 498 ? -29.574 -7.993 -21.570 1.00 97.94 498 ARG A CA 1
ATOM 3823 C C . ARG A 1 498 ? -29.218 -8.000 -20.085 1.00 97.94 498 ARG A C 1
ATOM 3825 O O . ARG A 1 498 ? -28.307 -8.699 -19.653 1.00 97.94 498 ARG A O 1
ATOM 3832 N N . TYR A 1 499 ? -29.960 -7.234 -19.294 1.00 97.44 499 TYR A N 1
ATOM 3833 C CA . TYR A 1 499 ? -29.887 -7.210 -17.837 1.00 97.44 499 TYR A CA 1
ATOM 3834 C C . TYR A 1 499 ? -30.828 -8.247 -17.248 1.00 97.44 499 TYR A C 1
ATOM 3836 O O . TYR A 1 499 ? -32.038 -8.177 -17.465 1.00 97.44 499 TYR A O 1
ATOM 3844 N N . HIS A 1 500 ? -30.282 -9.164 -16.458 1.00 96.75 500 HIS A N 1
ATOM 3845 C CA . HIS A 1 500 ? -31.050 -10.214 -15.799 1.00 96.75 500 HIS A CA 1
ATOM 3846 C C . HIS A 1 500 ? -30.994 -10.063 -14.294 1.00 96.75 500 HIS A C 1
ATOM 3848 O O . HIS A 1 500 ? -29.949 -9.725 -13.737 1.00 96.75 500 HIS A O 1
ATOM 3854 N N . ASN A 1 501 ? -32.097 -10.356 -13.614 1.00 93.75 501 ASN A N 1
ATOM 3855 C CA . ASN A 1 501 ? -32.048 -10.524 -12.169 1.00 93.75 501 ASN A CA 1
ATOM 3856 C C . ASN A 1 501 ? -31.557 -11.933 -11.792 1.00 93.75 501 ASN A C 1
ATOM 3858 O O . ASN A 1 501 ? -31.445 -12.836 -12.620 1.00 93.75 501 ASN A O 1
ATOM 3862 N N . LYS A 1 502 ? -31.304 -12.152 -10.499 1.00 85.38 502 LYS A N 1
ATOM 3863 C CA . LYS A 1 502 ? -30.823 -13.450 -9.996 1.00 85.38 502 LYS A CA 1
ATOM 3864 C C . LYS A 1 502 ? -31.802 -14.612 -10.231 1.00 85.38 502 LYS A C 1
ATOM 3866 O O . LYS A 1 502 ? -31.365 -15.758 -10.301 1.00 85.38 502 LYS A O 1
ATOM 3871 N N . ALA A 1 503 ? -33.106 -14.336 -10.294 1.00 84.88 503 ALA A N 1
ATOM 3872 C CA . ALA A 1 503 ? -34.136 -15.351 -10.513 1.00 84.88 503 ALA A CA 1
ATOM 3873 C C . ALA A 1 503 ? -34.311 -15.722 -12.000 1.00 84.88 503 ALA A C 1
ATOM 3875 O O . ALA A 1 503 ? -34.872 -16.778 -12.289 1.00 84.88 503 ALA A O 1
ATOM 3876 N N . GLY A 1 504 ? -33.793 -14.904 -12.925 1.00 82.12 504 GLY A N 1
ATOM 3877 C CA . GLY A 1 504 ? -33.882 -15.109 -14.372 1.00 82.12 504 GLY A CA 1
ATOM 3878 C C . GLY A 1 504 ? -35.266 -14.831 -14.968 1.00 82.12 504 GLY A C 1
ATOM 3879 O O . GLY A 1 504 ? -35.503 -15.168 -16.124 1.00 82.12 504 GLY A O 1
ATOM 3880 N N . ASP A 1 505 ? -36.189 -14.255 -14.197 1.00 8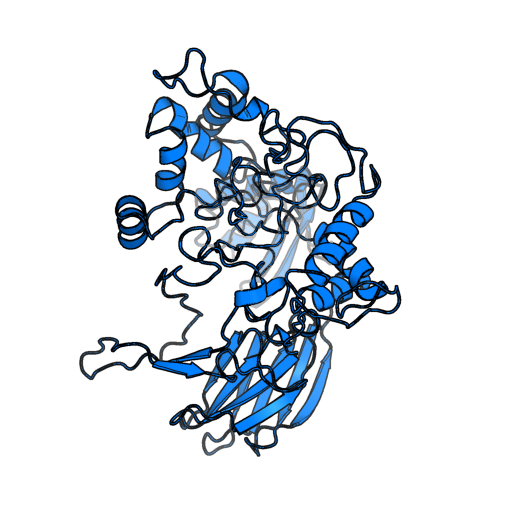8.75 505 ASP A N 1
ATOM 3881 C CA . ASP A 1 505 ? -37.542 -13.888 -14.633 1.00 88.75 505 ASP A CA 1
ATOM 3882 C C . ASP A 1 505 ? -37.640 -12.431 -15.114 1.00 88.75 505 ASP A C 1
ATOM 3884 O O . ASP A 1 505 ? -38.558 -12.092 -15.860 1.00 88.75 505 ASP A O 1
ATOM 3888 N N . VAL A 1 506 ? -36.672 -11.586 -14.751 1.00 90.31 506 VAL A N 1
ATOM 3889 C CA . VAL A 1 506 ? -36.491 -10.250 -15.332 1.00 90.31 506 VAL A CA 1
ATOM 3890 C C . VAL A 1 506 ? -35.396 -10.316 -16.383 1.00 90.31 506 VAL A C 1
ATOM 3892 O O . VAL A 1 506 ? -34.291 -10.766 -16.091 1.00 90.31 506 VAL A O 1
ATOM 3895 N N . SER A 1 507 ? -35.696 -9.815 -17.581 1.00 95.50 507 SER A N 1
ATOM 3896 C CA . SER A 1 507 ? -34.728 -9.644 -18.659 1.00 95.50 507 SER A CA 1
ATOM 3897 C C . SER A 1 507 ? -35.016 -8.339 -19.392 1.00 95.50 507 SER A C 1
ATOM 3899 O O . SER A 1 507 ? -36.016 -8.247 -20.103 1.00 95.50 507 SER A O 1
ATOM 3901 N N . LEU A 1 508 ? -34.154 -7.339 -19.230 1.00 96.56 508 LEU A N 1
ATOM 3902 C CA . LEU A 1 508 ? -34.320 -6.002 -19.805 1.00 96.56 508 LEU A CA 1
ATOM 3903 C C . LEU A 1 508 ? -33.230 -5.745 -20.845 1.00 96.56 508 LEU A C 1
ATOM 3905 O O . LEU A 1 508 ? -32.048 -5.956 -20.585 1.00 96.56 508 LEU A O 1
ATOM 3909 N N . SER A 1 509 ? -33.605 -5.272 -22.024 1.00 97.62 509 SER A N 1
ATOM 3910 C CA . SER A 1 509 ? -32.666 -4.612 -22.931 1.00 97.62 509 SER A CA 1
ATOM 3911 C C . SER A 1 509 ? -32.196 -3.281 -22.341 1.00 97.62 509 SER A C 1
ATOM 3913 O O . SER A 1 509 ? -32.771 -2.771 -21.379 1.00 97.62 509 SER A O 1
ATOM 3915 N N . HIS A 1 510 ? -31.167 -2.696 -22.951 1.00 96.50 510 HIS A N 1
ATOM 3916 C CA . HIS A 1 510 ? -30.720 -1.338 -22.649 1.00 96.50 510 HIS A CA 1
ATOM 3917 C C . HIS A 1 510 ? -31.879 -0.323 -22.660 1.00 96.50 510 HIS A C 1
ATOM 3919 O O . HIS A 1 510 ? -32.077 0.414 -21.699 1.00 96.50 510 HIS A O 1
ATOM 3925 N N . GLU A 1 511 ? -32.683 -0.318 -23.727 1.00 96.81 511 GLU A N 1
ATOM 3926 C CA . GLU A 1 511 ? -33.800 0.621 -23.881 1.00 96.81 511 GLU A CA 1
ATOM 3927 C C . GLU A 1 511 ? -34.888 0.392 -22.827 1.00 96.81 511 GLU A C 1
ATOM 3929 O O . GLU A 1 511 ? -35.374 1.355 -22.239 1.00 96.81 511 GLU A O 1
ATOM 3934 N N . GLU A 1 512 ? -35.232 -0.871 -22.550 1.00 96.56 512 GLU A N 1
ATOM 3935 C CA . GLU A 1 512 ? -36.204 -1.229 -21.509 1.00 96.56 512 GLU A CA 1
ATOM 3936 C C . GLU A 1 512 ? -35.712 -0.791 -20.121 1.00 96.56 512 GLU A C 1
ATOM 3938 O O . GLU A 1 512 ? -36.475 -0.194 -19.370 1.00 96.56 512 GLU A O 1
ATOM 3943 N N . LEU A 1 513 ? -34.428 -0.991 -19.794 1.00 95.38 513 LEU A N 1
ATOM 3944 C CA . LEU A 1 513 ? -33.854 -0.534 -18.525 1.00 95.38 513 LEU A CA 1
ATOM 3945 C C . LEU A 1 513 ? -33.965 0.989 -18.363 1.00 95.38 513 LEU A C 1
ATOM 3947 O O . LEU A 1 513 ? -34.390 1.466 -17.310 1.00 95.38 513 LEU A O 1
ATOM 3951 N N . LEU A 1 514 ? -33.593 1.759 -19.390 1.00 95.44 514 LEU A N 1
ATOM 3952 C CA . LEU A 1 514 ? -33.679 3.221 -19.330 1.00 95.44 514 LEU A CA 1
ATOM 3953 C C . LEU A 1 514 ? -35.133 3.705 -19.231 1.00 95.44 514 LEU A C 1
ATOM 3955 O O . LEU A 1 514 ? -35.402 4.679 -18.528 1.00 95.44 514 LEU A O 1
ATOM 3959 N N . GLN A 1 515 ? -36.073 3.031 -19.900 1.00 94.75 515 GLN A N 1
ATOM 3960 C CA . GLN A 1 515 ? -37.502 3.344 -19.810 1.00 94.75 515 GLN A CA 1
ATOM 3961 C C . GLN A 1 515 ? -38.062 3.083 -18.409 1.00 94.75 515 GLN A C 1
ATOM 3963 O O . GLN A 1 515 ? -38.760 3.945 -17.878 1.00 94.75 515 GLN A O 1
ATOM 3968 N N . GLU A 1 516 ? -37.725 1.946 -17.797 1.00 92.25 516 GLU A N 1
ATOM 3969 C CA . GLU A 1 516 ? -38.136 1.614 -16.427 1.00 92.25 516 GLU A CA 1
ATOM 3970 C C . GLU A 1 516 ? -37.602 2.650 -15.426 1.00 92.25 516 GLU A C 1
ATOM 3972 O O . GLU A 1 516 ? -38.370 3.206 -14.644 1.00 92.25 516 GLU A O 1
ATOM 3977 N N . VAL A 1 517 ? -36.317 3.019 -15.512 1.00 93.38 517 VAL A N 1
ATOM 3978 C CA . VAL A 1 517 ? -35.732 4.054 -14.635 1.00 93.38 517 VAL A CA 1
ATOM 3979 C C . VAL A 1 517 ? -36.382 5.426 -14.850 1.00 93.38 517 VAL A C 1
ATOM 3981 O O . VAL A 1 517 ? -36.605 6.170 -13.894 1.00 93.38 517 VAL A O 1
ATOM 3984 N N . ALA A 1 518 ? -36.689 5.788 -16.098 1.00 92.38 518 ALA A N 1
ATOM 3985 C CA . ALA A 1 518 ? -37.384 7.039 -16.393 1.00 92.38 518 ALA A CA 1
ATOM 3986 C C . ALA A 1 518 ? -38.821 7.050 -15.836 1.00 92.38 518 ALA A C 1
ATOM 3988 O O . ALA A 1 518 ? -39.340 8.117 -15.493 1.00 92.38 518 ALA A O 1
ATOM 3989 N N . ALA A 1 519 ? -39.461 5.881 -15.734 1.00 89.88 519 ALA A N 1
ATOM 3990 C CA . ALA A 1 519 ? -40.806 5.726 -15.192 1.00 89.88 519 ALA A CA 1
ATOM 3991 C C . ALA A 1 519 ? -40.838 5.748 -13.652 1.00 89.88 519 ALA A C 1
ATOM 3993 O O . ALA A 1 519 ? -41.754 6.359 -13.086 1.00 89.88 519 ALA A O 1
ATOM 3994 N N . GLY A 1 520 ? -39.827 5.187 -12.973 1.00 80.56 520 GLY A N 1
ATOM 3995 C CA . GLY A 1 520 ? -39.723 5.175 -11.504 1.00 80.56 520 GLY A CA 1
ATOM 3996 C C . GLY A 1 520 ? -39.374 3.844 -10.887 1.00 80.56 520 GLY A C 1
ATOM 3997 O O . GLY A 1 520 ? -40.327 3.101 -10.561 1.00 80.56 520 GLY A O 1
#

Sequence (520 aa):
MHRLRQTVKNGWQYDVNGRAGTKKHDLSQLQNRAFLNRITRVPFGSDNKAAAPEFIELEPLPPQHPGPGQALATPFAIEISQDDSTLVVSAAASDKLFTVDAKNGDVLGRIDVDVIPRGIALQHQSEGRLAAAWVLNAVANTVSLVDLSDRIAPRVTATVMLNDPTHPAVKRGRMAFETAAASSTGTFSCASCHPDGHTDQLLWVLKTPIVTGGNQIMPRSTMPVRGLRDTEPYHWDGVPGDPYGGNNSAHIYTSVEANSVKGDPVSSIRHLIDGGLASTMALSDESFINDEKKVGRLSAAQRDDMAKYLLTVPFPPAQRRPYTSEVTQRARDGFQLFHIDGDNDPSKPKPNVCGDCHRMPHLVSTNTPGTGMDAPTWRGAYDRFLILPQGRLNIVEFPFYREVAERGQSEEEIWRFSWAGRERFNPVWDMVLEMSTGYSGAFARQVTLSKETVADKLTLDLLPALEAAALEGAVVLEGHGVTDSSAPVYLQFGPDARYHNKAGDVSLSHEELLQEVAAG

Foldseek 3Di:
DDPDDPPPPDPDDQPDQAPFPPVLDALQVCQLPNDFDWDWDFDADPVRDTDDIDIQGQFDDPPDFDDVLSALAQWADWDAFPVRQKIWIHSFQSQKIWIAGRPPGHTQAMDHHDHGWHDWDFDADPVSHTQWIWTQRPLQQKTWIWGCPPRNYIGTPDIGHHDDPDDPLLSLLVSLQSHLLQAPRRHYGVCNQAPVQHGPQHWHNWPDADQPPDDHRFTFGRHGLAALPPFPPDDQFCDDQNQQWAFTQNRQPDTDDGPFHPPDQLRSQLRVSLRCSQTSRYNPPFDDAEPVRGHTRDHPSNSSSNSVNSNVRHQDWQQPAALLNDADPLLVLLVCQQAPQAFPDVVDPHHHRNCVQLPPDQGWDANPHSRRTIRGGCSQLLPPQPPDGNSPLSPCVDVVSVVDSVVDDHSLVNVCVVNVVPPSNSSNVSNRRRRGPQARSNPPDDDDFALVPLPPPCNVVNVVSNLVCVLVVRDWDWDWDAAPVRHIFIWTQDNVQWTAGPVRPDTHHPVRVSVRRNVD

Secondary structure (DSSP, 8-state):
---------------SS--TTTS---GGGGTT--S--EEEE--B-TTS-B---EEEESSPPTT--PPTT----SEEEEEE-TTS-EEEEEEGGGTEEEEEETTT--EEEEEE-SSSEEEEEEEE-TTS-EEEEEEEETTTTEEEEEE-SSSSS-EEEEEEEPP--S-HHHHHHHHHHH-GGGSTTSS--HHHHSGGGS----EE--S----SSSSSPPPEEPPP-TT-TT--S-STTS-SS-SS-B--TT-TTS-B--SS-TT-HHHHHHHHHHHHHTTTTS-TT---B-TTS-BSSS-HHHHHHHHHHHHHSPPPPPTT--TTSPPPHHHHHHHHIIIII-B--TTSSS-B-GGGTS-TTTT-BS--TTT---B--STTSSSTTTTSTT-GGG-TTSHHHHHHHHH---HHHHHHHTTTT-GGGTHHHHHHHH--SS--TTTT------TTTTT-HHHHHHHHHHHHHHHTTS---EEEEE-TT--EEEEEE-TTS-EEETTS--EE-HHHHHHHHHH-

Radius of gyration: 26.13 Å; chains: 1; bounding box: 75×56×65 Å